Protein AF-0000000084550590 (afdb_homodimer)

Sequence (628 aa):
MAFTRKKISVVGAGFTGATTALFLAQKELGDIVLVDIPQNEGPTKGKALDMLEAGPVFGYDVTIKGTSDYADTVGSDVVIITAGLPRKPGMSRDDLVQTNEKIMKSVTAEIVKHSPDTTILVLSNPVDAMTYTVFKASGFPKERVIGQSGVLDTARFNTFVAEELGLSVMDIQGFVLGGHGDDMVPLTRYSSAGGVPLEKLIPKDRLDEIIERTRKGGGEIVALLGNGSAYYAPAAALMEMTEAILKDQKRVLPSVAYLEGEYGFDGIYLGVPTVLGGNGIEKIMELDLTDDEKSQLQKSADSVRSVMSALSSTMAFTRKKISVVGAGFTGATTALFLAQKELGDIVLVDIPQNEGPTKGKALDMLEAGPVFGYDVTIKGTSDYADTVGSDVVIITAGLPRKPGMSRDDLVQTNEKIMKSVTAEIVKHSPDTTILVLSNPVDAMTYTVFKASGFPKERVIGQSGVLDTARFNTFVAEELGLSVMDIQGFVLGGHGDDMVPLTRYSSAGGVPLEKLIPKDRLDEIIERTRKGGGEIVALLGNGSAYYAPAAALMEMTEAILKDQKRVLPSVAYLEGEYGFDGIYLGVPTVLGGNGIEKIMELDLTDDEKSQLQKSADSVRSVMSALSST

Structure (mmCIF, N/CA/C/O backbone):
data_AF-0000000084550590-model_v1
#
loop_
_entity.id
_entity.type
_entity.pdbx_description
1 polymer 'Malate dehydrogenase'
#
loop_
_atom_site.group_PDB
_atom_site.id
_atom_site.type_symbol
_atom_site.label_atom_id
_atom_site.label_alt_id
_atom_site.label_comp_id
_atom_site.label_asym_id
_atom_site.label_entity_id
_atom_site.label_seq_id
_atom_site.pdbx_PDB_ins_code
_atom_site.Cartn_x
_atom_site.Cartn_y
_atom_site.Cartn_z
_atom_site.occupancy
_atom_site.B_iso_or_equiv
_atom_site.auth_seq_id
_atom_site.auth_comp_id
_atom_site.auth_asym_id
_atom_site.auth_atom_id
_atom_site.pdbx_PDB_model_num
ATOM 1 N N . MET A 1 1 ? 31.969 -12.867 9.297 1 61.16 1 MET A N 1
ATOM 2 C CA . MET A 1 1 ? 31.344 -12.18 8.172 1 61.16 1 MET A CA 1
ATOM 3 C C . MET A 1 1 ? 30.125 -11.383 8.617 1 61.16 1 MET A C 1
ATOM 5 O O . MET A 1 1 ? 29.375 -11.828 9.492 1 61.16 1 MET A O 1
ATOM 9 N N . ALA A 1 2 ? 30.109 -10.016 8.312 1 78.31 2 ALA A N 1
ATOM 10 C CA . ALA A 1 2 ? 29.016 -9.156 8.758 1 78.31 2 ALA A CA 1
ATOM 11 C C . ALA A 1 2 ? 27.703 -9.555 8.094 1 78.31 2 ALA A C 1
ATOM 13 O O . ALA A 1 2 ? 27.703 -10.062 6.969 1 78.31 2 ALA A O 1
ATOM 14 N N . PHE A 1 3 ? 26.656 -9.625 8.883 1 88.56 3 PHE A N 1
ATOM 15 C CA . PHE A 1 3 ? 25.328 -9.836 8.32 1 88.56 3 PHE A CA 1
ATOM 16 C C . PHE A 1 3 ? 24.953 -8.695 7.375 1 88.56 3 PHE A C 1
ATOM 18 O O . PHE A 1 3 ? 25.266 -7.535 7.641 1 88.56 3 PHE A O 1
ATOM 25 N N . THR A 1 4 ? 24.656 -9.094 6.16 1 88.62 4 THR A N 1
ATOM 26 C CA . THR A 1 4 ? 24.188 -8.109 5.188 1 88.62 4 THR A CA 1
ATOM 27 C C . THR A 1 4 ? 22.688 -8.266 4.945 1 88.62 4 THR A C 1
ATOM 29 O O . THR A 1 4 ? 22.141 -9.359 5.086 1 88.62 4 THR A O 1
ATOM 32 N N . ARG A 1 5 ? 22.047 -7.113 4.688 1 92.62 5 ARG A N 1
ATOM 33 C CA . ARG A 1 5 ? 20.625 -7.148 4.348 1 92.62 5 ARG A CA 1
ATOM 34 C C . ARG A 1 5 ? 20.406 -7.875 3.029 1 92.62 5 ARG A C 1
ATOM 36 O O . ARG A 1 5 ? 21.203 -7.762 2.104 1 92.62 5 ARG A O 1
ATOM 43 N N . LYS A 1 6 ? 19.344 -8.633 2.98 1 97.31 6 LYS A N 1
ATOM 44 C CA . LYS A 1 6 ? 18.938 -9.227 1.709 1 97.31 6 LYS A CA 1
ATOM 45 C C . LYS A 1 6 ? 18.609 -8.148 0.682 1 97.31 6 LYS A C 1
ATOM 47 O O . LYS A 1 6 ? 18.359 -7 1.042 1 97.31 6 LYS A O 1
ATOM 52 N N . LYS A 1 7 ? 18.844 -8.5 -0.519 1 98.62 7 LYS A N 1
ATOM 53 C CA . LYS A 1 7 ? 18.5 -7.617 -1.629 1 98.62 7 LYS A CA 1
ATOM 54 C C . LYS A 1 7 ? 17.391 -8.227 -2.496 1 98.62 7 LYS A C 1
ATOM 56 O O . LYS A 1 7 ? 17.484 -9.383 -2.898 1 98.62 7 LYS A O 1
ATOM 61 N N . ILE A 1 8 ? 16.25 -7.438 -2.756 1 98.94 8 ILE A N 1
ATOM 62 C CA . ILE A 1 8 ? 15.117 -7.879 -3.561 1 98.94 8 ILE A CA 1
ATOM 63 C C . ILE A 1 8 ? 14.914 -6.922 -4.73 1 98.94 8 ILE A C 1
ATOM 65 O O . ILE A 1 8 ? 14.789 -5.711 -4.535 1 98.94 8 ILE A O 1
ATOM 69 N N . SER A 1 9 ? 14.922 -7.414 -5.918 1 98.94 9 SER A N 1
ATOM 70 C CA . SER A 1 9 ? 14.625 -6.602 -7.094 1 98.94 9 SER A CA 1
ATOM 71 C C . SER A 1 9 ? 13.219 -6.883 -7.625 1 98.94 9 SER A C 1
ATOM 73 O O . SER A 1 9 ? 12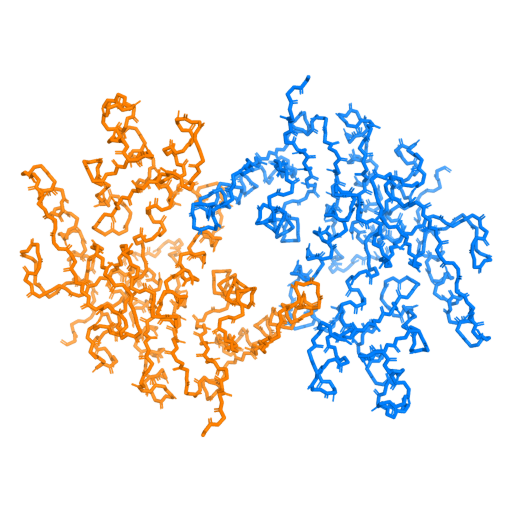.812 -8.039 -7.715 1 98.94 9 SER A O 1
ATOM 75 N N . VAL A 1 10 ? 12.477 -5.867 -7.891 1 98.94 10 VAL A N 1
ATOM 76 C CA . VAL A 1 10 ? 11.164 -5.949 -8.516 1 98.94 10 VAL A CA 1
ATOM 77 C C . VAL A 1 10 ? 11.219 -5.34 -9.914 1 98.94 10 VAL A C 1
ATOM 79 O O . VAL A 1 10 ? 11.492 -4.145 -10.07 1 98.94 10 VAL A O 1
ATOM 82 N N . VAL A 1 11 ? 10.992 -6.176 -10.914 1 98.88 11 VAL A N 1
ATOM 83 C CA . VAL A 1 11 ? 11.039 -5.727 -12.305 1 98.88 11 VAL A CA 1
ATOM 84 C C . VAL A 1 11 ? 9.641 -5.352 -12.773 1 98.88 11 VAL A C 1
ATOM 86 O O . VAL A 1 11 ? 8.758 -6.215 -12.867 1 98.88 11 VAL A O 1
ATOM 89 N N . GLY A 1 12 ? 9.453 -4.168 -13.188 1 98.44 12 GLY A N 1
ATOM 90 C CA . GLY A 1 12 ? 8.156 -3.561 -13.438 1 98.44 12 GLY A CA 1
ATOM 91 C C . GLY A 1 12 ? 7.676 -2.693 -12.297 1 98.44 12 GLY A C 1
ATOM 92 O O . GLY A 1 12 ? 7.32 -3.201 -11.227 1 98.44 12 GLY A O 1
ATOM 93 N N . ALA A 1 13 ? 7.629 -1.409 -12.516 1 98 13 ALA A N 1
ATOM 94 C CA . ALA A 1 13 ? 7.258 -0.479 -11.453 1 98 13 ALA A CA 1
ATOM 95 C C . ALA A 1 13 ? 5.836 0.035 -11.641 1 98 13 ALA A C 1
ATOM 97 O O . ALA A 1 13 ? 5.523 1.173 -11.281 1 98 13 ALA A O 1
ATOM 98 N N . GLY A 1 14 ? 4.969 -0.793 -12.344 1 96.19 14 GLY A N 1
ATOM 99 C CA . GLY A 1 14 ? 3.547 -0.49 -12.359 1 96.19 14 GLY A CA 1
ATOM 100 C C . GLY A 1 14 ? 2.895 -0.618 -10.992 1 96.19 14 GLY A C 1
ATOM 101 O O . GLY A 1 14 ? 3.58 -0.628 -9.969 1 96.19 14 GLY A O 1
ATOM 102 N N . PHE A 1 15 ? 1.583 -0.723 -10.93 1 96.12 15 PHE A N 1
ATOM 103 C CA . PHE A 1 15 ? 0.85 -0.74 -9.672 1 96.12 15 PHE A CA 1
ATOM 104 C C . PHE A 1 15 ? 1.232 -1.958 -8.836 1 96.12 15 PHE A C 1
ATOM 106 O O . PHE A 1 15 ? 1.521 -1.837 -7.645 1 96.12 15 PHE A O 1
ATOM 113 N N . THR A 1 16 ? 1.265 -3.092 -9.484 1 97.56 16 THR A N 1
ATOM 114 C CA . THR A 1 16 ? 1.545 -4.312 -8.734 1 97.56 16 THR A CA 1
ATOM 115 C C . THR A 1 16 ? 2.984 -4.316 -8.234 1 97.56 16 THR A C 1
ATOM 117 O O . THR A 1 16 ? 3.24 -4.645 -7.07 1 97.56 16 THR A O 1
ATOM 120 N N . GLY A 1 17 ? 3.906 -3.984 -9.133 1 98.56 17 GLY A N 1
ATOM 121 C CA . GLY A 1 17 ? 5.305 -3.979 -8.734 1 98.56 17 GLY A CA 1
ATOM 122 C C . GLY A 1 17 ? 5.602 -2.984 -7.629 1 98.56 17 GLY A C 1
ATOM 123 O O . GLY A 1 17 ? 6.293 -3.312 -6.66 1 98.56 17 GLY A O 1
ATOM 124 N N . ALA A 1 18 ? 5.102 -1.796 -7.742 1 98.56 18 ALA A N 1
ATOM 125 C CA . ALA A 1 18 ? 5.324 -0.767 -6.73 1 98.56 18 ALA A CA 1
ATOM 126 C C . ALA A 1 18 ? 4.688 -1.158 -5.398 1 98.56 18 ALA A C 1
ATOM 128 O O . ALA A 1 18 ? 5.285 -0.966 -4.336 1 98.56 18 ALA A O 1
ATOM 129 N N . THR A 1 19 ? 3.453 -1.662 -5.43 1 98.69 19 THR A N 1
ATOM 130 C CA . THR A 1 19 ? 2.783 -2.094 -4.207 1 98.69 19 THR A CA 1
ATOM 131 C C . THR A 1 19 ? 3.537 -3.25 -3.557 1 98.69 19 THR A C 1
ATOM 133 O O . THR A 1 19 ? 3.639 -3.32 -2.33 1 98.69 19 THR A O 1
ATOM 136 N N . THR A 1 20 ? 4.062 -4.18 -4.383 1 98.88 20 THR A N 1
ATOM 137 C CA . THR A 1 20 ? 4.898 -5.254 -3.859 1 98.88 20 THR A CA 1
ATOM 138 C C . THR A 1 20 ? 6.113 -4.684 -3.131 1 98.88 20 THR A C 1
ATOM 140 O O . THR A 1 20 ? 6.418 -5.094 -2.008 1 98.88 20 THR A O 1
ATOM 143 N N . ALA A 1 21 ? 6.805 -3.732 -3.807 1 98.88 21 ALA A N 1
ATOM 144 C CA . ALA A 1 21 ? 7.969 -3.098 -3.197 1 98.88 21 ALA A CA 1
ATOM 145 C C . ALA A 1 21 ? 7.613 -2.484 -1.846 1 98.88 21 ALA A C 1
ATOM 147 O O . ALA A 1 21 ? 8.359 -2.625 -0.876 1 98.88 21 ALA A O 1
ATOM 148 N N . LEU A 1 22 ? 6.473 -1.852 -1.799 1 98.75 22 LEU A N 1
ATOM 149 C CA . LEU A 1 22 ? 5.996 -1.234 -0.566 1 98.75 22 LEU A CA 1
ATOM 150 C C . LEU A 1 22 ? 5.805 -2.281 0.527 1 98.75 22 LEU A C 1
ATOM 152 O O . LEU A 1 22 ? 6.25 -2.088 1.661 1 98.75 22 LEU A O 1
ATOM 156 N N . PHE A 1 23 ? 5.098 -3.373 0.197 1 98.88 23 PHE A N 1
ATOM 157 C CA . PHE A 1 23 ? 4.824 -4.414 1.18 1 98.88 23 PHE A CA 1
ATOM 158 C C . PHE A 1 23 ? 6.117 -5.059 1.659 1 98.88 23 PHE A C 1
ATOM 160 O O . PHE A 1 23 ? 6.266 -5.367 2.844 1 98.88 23 PHE A O 1
ATOM 167 N N . LEU A 1 24 ? 7.082 -5.301 0.744 1 98.88 24 LEU A N 1
ATOM 168 C CA . LEU A 1 24 ? 8.375 -5.859 1.109 1 98.88 24 LEU A CA 1
ATOM 169 C C . LEU A 1 24 ? 9.109 -4.941 2.086 1 98.88 24 LEU A C 1
ATOM 171 O O . LEU A 1 24 ? 9.711 -5.414 3.051 1 98.88 24 LEU A O 1
ATOM 175 N N . ALA A 1 25 ? 9.078 -3.605 1.852 1 98.62 25 ALA A N 1
ATOM 176 C CA . ALA A 1 25 ? 9.711 -2.623 2.729 1 98.62 25 ALA A CA 1
ATOM 177 C C . ALA A 1 25 ? 9.062 -2.621 4.109 1 98.62 25 ALA A C 1
ATOM 179 O O . ALA A 1 25 ? 9.75 -2.627 5.129 1 98.62 25 ALA A O 1
ATOM 180 N N . GLN A 1 26 ? 7.758 -2.66 4.117 1 98.31 26 GLN A N 1
ATOM 181 C CA . GLN A 1 26 ? 7.016 -2.627 5.371 1 98.31 26 GLN A CA 1
ATOM 182 C C . GLN A 1 26 ? 7.375 -3.814 6.258 1 98.31 26 GLN A C 1
ATOM 184 O O . GLN A 1 26 ? 7.398 -3.697 7.484 1 98.31 26 GLN A O 1
ATOM 189 N N . LYS A 1 27 ? 7.68 -4.969 5.621 1 98 27 LYS A N 1
ATOM 190 C CA . LYS A 1 27 ? 8.055 -6.176 6.352 1 98 27 LYS A CA 1
ATOM 191 C C . LYS A 1 27 ? 9.555 -6.227 6.605 1 98 27 LYS A C 1
ATOM 193 O O . LYS A 1 27 ? 10.055 -7.145 7.258 1 98 27 LYS A O 1
ATOM 198 N N . GLU A 1 28 ? 10.305 -5.223 6.086 1 97.94 28 GLU A N 1
ATOM 199 C CA . GLU A 1 28 ? 11.75 -5.137 6.207 1 97.94 28 GLU A CA 1
ATOM 200 C C . GLU A 1 28 ? 12.422 -6.43 5.746 1 97.94 28 GLU A C 1
ATOM 202 O O . GLU A 1 28 ? 13.281 -6.973 6.445 1 97.94 28 GLU A O 1
ATOM 207 N N . LEU A 1 29 ? 12.023 -6.949 4.578 1 98.38 29 LEU A N 1
ATOM 208 C CA . LEU A 1 29 ? 12.523 -8.234 4.113 1 98.38 29 LEU A CA 1
ATOM 209 C C . LEU A 1 29 ? 13.883 -8.086 3.443 1 98.38 29 LEU A C 1
ATOM 211 O O . LEU A 1 29 ? 14.594 -9.07 3.229 1 98.38 29 LEU A O 1
ATOM 215 N N . GLY A 1 30 ? 14.305 -6.875 3.146 1 98.19 30 GLY A N 1
ATOM 216 C CA . GLY A 1 30 ? 15.57 -6.57 2.504 1 98.19 30 GLY A CA 1
ATOM 217 C C . GLY A 1 30 ? 15.555 -5.25 1.755 1 98.19 30 GLY A C 1
ATOM 218 O O . GLY A 1 30 ? 14.523 -4.582 1.683 1 98.19 30 GLY A O 1
ATOM 219 N N . ASP A 1 31 ? 16.719 -4.762 1.279 1 98.5 31 ASP A N 1
ATOM 220 C CA . ASP A 1 31 ? 16.797 -3.594 0.408 1 98.5 31 ASP A CA 1
ATOM 221 C C . ASP A 1 31 ? 16.141 -3.873 -0.942 1 98.5 31 ASP A C 1
ATOM 223 O O . ASP A 1 31 ? 16.203 -4.996 -1.449 1 98.5 31 ASP A O 1
ATOM 227 N N . ILE A 1 32 ? 15.492 -2.863 -1.493 1 98.81 32 ILE A N 1
ATOM 228 C CA . ILE A 1 32 ? 14.648 -3.061 -2.664 1 98.81 32 ILE A CA 1
ATOM 229 C C . ILE A 1 32 ? 15.195 -2.26 -3.842 1 98.81 32 ILE A C 1
ATOM 231 O O . ILE A 1 32 ? 15.57 -1.094 -3.688 1 98.81 32 ILE A O 1
ATOM 235 N N . VAL A 1 33 ? 15.312 -2.879 -4.965 1 98.88 33 VAL A N 1
ATOM 236 C CA . VAL A 1 33 ? 15.562 -2.205 -6.234 1 98.88 33 VAL A CA 1
ATOM 237 C C . VAL A 1 33 ? 14.352 -2.359 -7.148 1 98.88 33 VAL A C 1
ATOM 239 O O . VAL A 1 33 ? 13.977 -3.479 -7.516 1 98.88 33 VAL A O 1
ATOM 242 N N . LEU A 1 34 ? 13.688 -1.267 -7.402 1 98.88 34 LEU A N 1
ATOM 243 C CA . LEU A 1 34 ? 12.57 -1.202 -8.336 1 98.88 34 LEU A CA 1
ATOM 244 C C . LEU A 1 34 ? 13.039 -0.795 -9.727 1 98.88 34 LEU A C 1
ATOM 246 O O . LEU A 1 34 ? 13.594 0.292 -9.906 1 98.88 34 LEU A O 1
ATOM 250 N N . VAL A 1 35 ? 12.812 -1.702 -10.68 1 98.81 35 VAL A N 1
ATOM 251 C CA . VAL A 1 35 ? 13.367 -1.507 -12.016 1 98.81 35 VAL A CA 1
ATOM 252 C C . VAL A 1 35 ? 12.234 -1.348 -13.031 1 98.81 35 VAL A C 1
ATOM 254 O O . VAL A 1 35 ? 11.234 -2.064 -12.969 1 98.81 35 VAL A O 1
ATOM 257 N N . ASP A 1 36 ? 12.359 -0.411 -13.891 1 98.56 36 ASP A N 1
ATOM 258 C CA . ASP A 1 36 ? 11.461 -0.282 -15.039 1 98.56 36 ASP A CA 1
ATOM 259 C C . ASP A 1 36 ? 12.219 0.159 -16.281 1 98.56 36 ASP A C 1
ATOM 261 O O . ASP A 1 36 ? 13.445 0.28 -16.266 1 98.56 36 ASP A O 1
ATOM 265 N N . ILE A 1 37 ? 11.547 0.214 -17.391 1 97.88 37 ILE A N 1
ATOM 266 C CA . ILE A 1 37 ? 12.156 0.619 -18.641 1 97.88 37 ILE A CA 1
ATOM 267 C C . ILE A 1 37 ? 12.578 2.082 -18.562 1 97.88 37 ILE A C 1
ATOM 269 O O . ILE A 1 37 ? 12.055 2.846 -17.75 1 97.88 37 ILE A O 1
ATOM 273 N N . PRO A 1 38 ? 13.508 2.479 -19.391 1 97.94 38 PRO A N 1
ATOM 274 C CA . PRO A 1 38 ? 14.07 3.83 -19.328 1 97.94 38 PRO A CA 1
ATOM 275 C C . PRO A 1 38 ? 13 4.918 -19.391 1 97.94 38 PRO A C 1
ATOM 277 O O . PRO A 1 38 ? 13.094 5.93 -18.688 1 97.94 38 PRO A O 1
ATOM 280 N N . GLN A 1 39 ? 11.969 4.727 -20.188 1 96.88 39 GLN A N 1
ATOM 281 C CA . GLN A 1 39 ? 10.906 5.719 -20.344 1 96.88 39 GLN A CA 1
ATOM 282 C C . GLN A 1 39 ? 10.172 5.949 -19.016 1 96.88 39 GLN A C 1
ATOM 284 O O . GLN A 1 39 ? 9.562 7 -18.812 1 96.88 39 GLN A O 1
ATOM 289 N N . ASN A 1 40 ? 10.266 4.961 -18.141 1 97.5 40 ASN A N 1
ATOM 290 C CA . ASN A 1 40 ? 9.555 5.043 -16.875 1 97.5 40 ASN A CA 1
ATOM 291 C C . ASN A 1 40 ? 10.523 5.23 -15.703 1 97.5 40 ASN A C 1
ATOM 293 O O . ASN A 1 40 ? 10.164 4.984 -14.555 1 97.5 40 ASN A O 1
ATOM 297 N N . GLU A 1 41 ? 11.75 5.59 -15.953 1 98 41 GLU A N 1
ATOM 298 C CA . GLU A 1 41 ? 12.742 5.73 -14.883 1 98 41 GLU A CA 1
ATOM 299 C C . GLU A 1 41 ? 12.32 6.801 -13.883 1 98 41 GLU A C 1
ATOM 301 O O . GLU A 1 41 ? 12.422 6.594 -12.672 1 98 41 GLU A O 1
ATOM 306 N N . GLY A 1 42 ? 11.922 7.973 -14.398 1 97.94 42 GLY A N 1
ATOM 307 C CA . GLY A 1 42 ? 11.477 9.055 -13.531 1 97.94 42 GLY A CA 1
ATOM 308 C C . GLY A 1 42 ? 10.383 8.633 -12.562 1 97.94 42 GLY A C 1
ATOM 309 O O . GLY A 1 42 ? 10.586 8.664 -11.352 1 97.94 42 GLY A O 1
ATOM 310 N N . PRO A 1 43 ? 9.203 8.188 -13.094 1 98.06 43 PRO A N 1
ATOM 311 C CA . PRO A 1 43 ? 8.133 7.715 -12.219 1 98.06 43 PRO A CA 1
ATOM 312 C C . PRO A 1 43 ? 8.594 6.641 -11.242 1 98.06 43 PRO A C 1
ATOM 314 O O . PRO A 1 43 ? 8.156 6.625 -10.086 1 98.06 43 PRO A O 1
ATOM 317 N N . THR A 1 44 ? 9.461 5.734 -11.672 1 98.62 44 THR A N 1
ATOM 318 C CA . THR A 1 44 ? 9.984 4.688 -10.805 1 98.62 44 THR A CA 1
ATOM 319 C C . THR A 1 44 ? 10.781 5.289 -9.648 1 98.62 44 THR A C 1
ATOM 321 O O . THR A 1 44 ? 10.609 4.883 -8.492 1 98.62 44 THR A O 1
ATOM 324 N N . LYS A 1 45 ? 11.617 6.258 -9.938 1 98.69 45 LYS A N 1
ATOM 325 C CA . LYS A 1 45 ? 12.375 6.965 -8.914 1 98.69 45 LYS A CA 1
ATOM 326 C C . LYS A 1 45 ? 11.453 7.715 -7.961 1 98.69 45 LYS A C 1
ATOM 328 O O . LYS A 1 45 ? 11.695 7.746 -6.754 1 98.69 45 LYS A O 1
ATOM 333 N N . GLY A 1 46 ? 10.43 8.344 -8.516 1 98.56 46 GLY A N 1
ATOM 334 C CA . GLY A 1 46 ? 9.469 9.07 -7.699 1 98.56 46 GLY A CA 1
ATOM 335 C C . GLY A 1 46 ? 8.742 8.188 -6.707 1 98.56 46 GLY A C 1
ATOM 336 O O . GLY A 1 46 ? 8.602 8.539 -5.535 1 98.56 46 GLY A O 1
ATOM 337 N N . LYS A 1 47 ? 8.25 7.02 -7.188 1 98.5 47 LYS A N 1
ATOM 338 C CA . LYS A 1 47 ? 7.566 6.074 -6.312 1 98.5 47 LYS A CA 1
ATOM 339 C C . LYS A 1 47 ? 8.5 5.574 -5.207 1 98.5 47 LYS A C 1
ATOM 341 O O . LYS A 1 47 ? 8.102 5.5 -4.043 1 98.5 47 LYS A O 1
ATOM 346 N N . ALA A 1 48 ? 9.727 5.262 -5.594 1 98.75 48 ALA A N 1
ATOM 347 C CA . ALA A 1 48 ? 10.703 4.781 -4.621 1 98.75 48 ALA A CA 1
ATOM 348 C C . ALA A 1 48 ? 10.969 5.824 -3.543 1 98.75 48 ALA A C 1
ATOM 350 O O . ALA A 1 48 ? 11.016 5.504 -2.354 1 98.75 48 ALA A O 1
ATOM 351 N N . LEU A 1 49 ? 11.156 7.051 -3.971 1 98.5 49 LEU A N 1
ATOM 352 C CA . LEU A 1 49 ? 11.422 8.133 -3.029 1 98.5 49 LEU A CA 1
ATOM 353 C C . LEU A 1 49 ? 10.234 8.336 -2.086 1 98.5 49 LEU A C 1
ATOM 355 O O . LEU A 1 49 ? 10.422 8.516 -0.881 1 98.5 49 LEU A O 1
ATOM 359 N N . ASP A 1 50 ? 9.055 8.344 -2.604 1 98.56 50 ASP A N 1
ATOM 360 C CA . ASP A 1 50 ? 7.844 8.484 -1.801 1 98.56 50 ASP A CA 1
ATOM 361 C C . ASP A 1 50 ? 7.738 7.375 -0.761 1 98.56 50 ASP A C 1
ATOM 363 O O . ASP A 1 50 ? 7.398 7.629 0.396 1 98.56 50 ASP A O 1
ATOM 367 N N . MET A 1 51 ? 8.023 6.141 -1.176 1 98.69 51 MET A N 1
ATOM 368 C CA . MET A 1 51 ? 8.016 5.012 -0.251 1 98.69 51 MET A CA 1
ATOM 369 C C . MET A 1 51 ? 9.07 5.188 0.833 1 98.69 51 MET A C 1
ATOM 371 O O . MET A 1 51 ? 8.836 4.855 1.997 1 98.69 51 MET A O 1
ATOM 375 N N . LEU A 1 52 ? 10.234 5.672 0.42 1 98.06 52 LEU A N 1
ATOM 376 C CA . LEU A 1 52 ? 11.289 5.922 1.396 1 98.06 52 LEU A CA 1
ATOM 377 C C . LEU A 1 52 ? 10.836 6.938 2.439 1 98.06 52 LEU A C 1
ATOM 379 O O . LEU A 1 52 ? 11.125 6.781 3.629 1 98.06 52 LEU A O 1
ATOM 383 N N . GLU A 1 53 ? 10.117 7.941 2.008 1 98.25 53 GLU A N 1
ATOM 384 C CA . GLU A 1 53 ? 9.656 9.008 2.893 1 98.25 53 GLU A CA 1
ATOM 385 C C . GLU A 1 53 ? 8.547 8.523 3.818 1 98.25 53 GLU A C 1
ATOM 387 O O . GLU A 1 53 ? 8.25 9.156 4.832 1 98.25 53 GLU A O 1
ATOM 392 N N . ALA A 1 54 ? 7.926 7.418 3.512 1 98.12 54 ALA A N 1
ATOM 393 C CA . ALA A 1 54 ? 6.961 6.797 4.414 1 98.12 54 ALA A CA 1
ATOM 394 C C . ALA A 1 54 ? 7.668 6.016 5.52 1 98.12 54 ALA A C 1
ATOM 396 O O . ALA A 1 54 ? 7.055 5.66 6.527 1 98.12 54 ALA A O 1
ATOM 397 N N . GLY A 1 55 ? 8.945 5.75 5.359 1 97.75 55 GLY A N 1
ATOM 398 C CA . GLY A 1 55 ? 9.742 4.898 6.23 1 97.75 55 GLY A CA 1
ATOM 399 C C . GLY A 1 55 ? 9.727 5.348 7.68 1 97.75 55 GLY A C 1
ATOM 400 O O . GLY A 1 55 ? 9.484 4.539 8.578 1 97.75 55 GLY A O 1
ATOM 401 N N . PRO A 1 56 ? 9.93 6.641 7.93 1 97.56 56 PRO A N 1
ATOM 402 C CA . PRO A 1 56 ? 9.953 7.113 9.312 1 97.56 56 PRO A CA 1
ATOM 403 C C . PRO A 1 56 ? 8.625 6.91 10.031 1 97.56 56 PRO A C 1
ATOM 405 O O . PRO A 1 56 ? 8.594 6.77 11.258 1 97.56 56 PRO A O 1
ATOM 408 N N . VAL A 1 57 ? 7.527 6.918 9.289 1 97.75 57 VAL A N 1
ATOM 409 C CA . VAL A 1 57 ? 6.219 6.703 9.898 1 97.75 57 VAL A CA 1
ATOM 410 C C . VAL A 1 57 ? 6.043 5.227 10.242 1 97.75 57 VAL A C 1
ATOM 412 O O . VAL A 1 57 ? 5.613 4.883 11.344 1 97.75 57 VAL A O 1
ATOM 415 N N . PHE A 1 58 ? 6.43 4.328 9.289 1 96.62 58 PHE A N 1
ATOM 416 C CA . PHE A 1 58 ? 6.262 2.891 9.484 1 96.62 58 PHE A CA 1
ATOM 417 C C . PHE A 1 58 ? 7.363 2.336 10.383 1 96.62 58 PHE A C 1
ATOM 419 O O . PHE A 1 58 ? 7.184 1.305 11.031 1 96.62 58 PHE A O 1
ATOM 426 N N . GLY A 1 59 ? 8.578 2.988 10.328 1 96.75 59 GLY A N 1
ATOM 427 C CA . GLY A 1 59 ? 9.703 2.561 11.141 1 96.75 59 GLY A CA 1
ATOM 428 C C . GLY A 1 59 ? 10.57 1.521 10.453 1 96.75 59 GLY A C 1
ATOM 429 O O . GLY A 1 59 ? 11.297 0.772 11.109 1 96.75 59 GLY A O 1
ATOM 430 N N . TYR A 1 60 ? 10.469 1.369 9.117 1 95.75 60 TYR A N 1
ATOM 431 C CA . TYR A 1 60 ? 11.312 0.376 8.469 1 95.75 60 TYR A CA 1
ATOM 432 C C . TYR A 1 60 ? 12.617 1.001 7.984 1 95.75 60 TYR A C 1
ATOM 434 O O . TYR A 1 60 ? 12.633 2.145 7.52 1 95.75 60 TYR A O 1
ATOM 442 N N . ASP A 1 61 ? 13.758 0.238 8.117 1 94.94 61 ASP A N 1
ATOM 443 C CA . ASP A 1 61 ? 15.109 0.676 7.773 1 94.94 61 ASP A CA 1
ATOM 444 C C . ASP A 1 61 ? 15.617 -0.047 6.527 1 94.94 61 ASP A C 1
ATOM 446 O O . ASP A 1 61 ? 16.562 -0.829 6.602 1 94.94 61 ASP A O 1
ATOM 450 N N . VAL A 1 62 ? 14.961 0.046 5.41 1 96.31 62 VAL A N 1
ATOM 451 C CA . VAL A 1 62 ? 15.422 -0.529 4.152 1 96.31 62 VAL A CA 1
ATOM 452 C C . VAL A 1 62 ? 15.664 0.583 3.135 1 96.31 62 VAL A C 1
ATOM 454 O O . VAL A 1 62 ? 15.094 1.668 3.24 1 96.31 62 VAL A O 1
ATOM 457 N N . THR A 1 63 ? 16.547 0.325 2.186 1 97.19 63 THR A N 1
ATOM 458 C CA . THR A 1 63 ? 16.672 1.225 1.045 1 97.19 63 THR A CA 1
ATOM 459 C C . THR A 1 63 ? 15.727 0.823 -0.077 1 97.19 63 THR A C 1
ATOM 461 O O . THR A 1 63 ? 15.375 -0.351 -0.209 1 97.19 63 THR A O 1
ATOM 464 N N . ILE A 1 64 ? 15.227 1.786 -0.736 1 98.5 64 ILE A N 1
ATOM 465 C CA . ILE A 1 64 ? 14.406 1.592 -1.924 1 98.5 64 ILE A CA 1
ATOM 466 C C . ILE A 1 64 ? 14.945 2.447 -3.07 1 98.5 64 ILE A C 1
ATOM 468 O O . ILE A 1 64 ? 14.898 3.678 -3.006 1 98.5 64 ILE A O 1
ATOM 472 N N . LYS A 1 65 ? 15.445 1.806 -4.09 1 98.5 65 LYS A N 1
ATOM 473 C CA . LYS A 1 65 ? 16.016 2.504 -5.238 1 98.5 65 LYS A CA 1
ATOM 474 C C . LYS A 1 65 ? 15.164 2.295 -6.488 1 98.5 65 LYS A C 1
ATOM 476 O O . LYS A 1 65 ? 14.82 1.161 -6.828 1 98.5 65 LYS A O 1
ATOM 481 N N . GLY A 1 66 ? 14.734 3.385 -7.148 1 98.81 66 GLY A N 1
ATOM 482 C CA . GLY A 1 66 ? 14.148 3.326 -8.477 1 98.81 66 GLY A CA 1
ATOM 483 C C . GLY A 1 66 ? 15.172 3.506 -9.586 1 98.81 66 GLY A C 1
ATOM 484 O O . GLY A 1 66 ? 16.047 4.359 -9.492 1 98.81 66 GLY A O 1
ATOM 485 N N . THR A 1 67 ? 15.07 2.697 -10.633 1 98.81 67 THR A N 1
ATOM 486 C CA . THR A 1 67 ? 16.094 2.756 -11.664 1 98.81 67 THR A CA 1
ATOM 487 C C . THR A 1 67 ? 15.602 2.129 -12.961 1 98.81 67 THR A C 1
ATOM 489 O O . THR A 1 67 ? 14.516 1.56 -13.008 1 98.81 67 THR A O 1
ATOM 492 N N . SER A 1 68 ? 16.297 2.379 -14.047 1 98.62 68 SER A N 1
ATOM 493 C CA . SER A 1 68 ? 16.109 1.621 -15.281 1 98.62 68 SER A CA 1
ATOM 494 C C . SER A 1 68 ? 17.359 0.816 -15.625 1 98.62 68 SER A C 1
ATOM 496 O O . SER A 1 68 ? 17.438 0.177 -16.672 1 98.62 68 SER A O 1
ATOM 498 N N . ASP A 1 69 ? 18.344 0.84 -14.75 1 98.56 69 ASP A N 1
ATOM 499 C CA . ASP A 1 69 ? 19.625 0.161 -14.953 1 98.56 69 ASP A CA 1
ATOM 500 C C . ASP A 1 69 ? 19.672 -1.157 -14.18 1 98.56 69 ASP A C 1
ATOM 502 O O . ASP A 1 69 ? 19.781 -1.16 -12.953 1 98.56 69 ASP A O 1
ATOM 506 N N . TYR A 1 70 ? 19.719 -2.26 -14.859 1 98.44 70 TYR A N 1
ATOM 507 C CA . TYR A 1 70 ? 19.719 -3.58 -14.242 1 98.44 70 TYR A CA 1
ATOM 508 C C . TYR A 1 70 ? 21 -3.809 -13.438 1 98.44 70 TYR A C 1
ATOM 510 O O . TYR A 1 70 ? 21.062 -4.711 -12.602 1 98.44 70 TYR A O 1
ATOM 518 N N . ALA A 1 71 ? 22.031 -3.037 -13.688 1 98.56 71 ALA A N 1
ATOM 519 C CA . ALA A 1 71 ? 23.266 -3.16 -12.914 1 98.56 71 ALA A CA 1
ATOM 520 C C . ALA A 1 71 ? 23 -2.922 -11.43 1 98.56 71 ALA A C 1
ATOM 522 O O . ALA A 1 71 ? 23.688 -3.467 -10.57 1 98.56 71 ALA A O 1
ATOM 523 N N . ASP A 1 72 ? 22 -2.154 -11.133 1 98.69 72 ASP A N 1
ATOM 524 C CA . ASP A 1 72 ? 21.641 -1.863 -9.75 1 98.69 72 ASP A CA 1
ATOM 525 C C . ASP A 1 72 ? 21.062 -3.102 -9.055 1 98.69 72 ASP A C 1
ATOM 527 O O . ASP A 1 72 ? 20.953 -3.137 -7.832 1 98.69 72 ASP A O 1
ATOM 531 N N . THR A 1 73 ? 20.734 -4.18 -9.773 1 98.62 73 THR A N 1
ATOM 532 C CA . THR A 1 73 ? 20.078 -5.359 -9.227 1 98.62 73 THR A CA 1
ATOM 533 C C . THR A 1 73 ? 21.109 -6.422 -8.852 1 98.62 73 THR A C 1
ATOM 535 O O . THR A 1 73 ? 20.75 -7.496 -8.359 1 98.62 73 THR A O 1
ATOM 538 N N . VAL A 1 74 ? 22.344 -6.148 -9.047 1 98.5 74 VAL A N 1
ATOM 539 C CA . VAL A 1 74 ? 23.406 -7.133 -8.898 1 98.5 74 VAL A CA 1
ATOM 540 C C . VAL A 1 74 ? 23.328 -7.789 -7.523 1 98.5 74 VAL A C 1
ATOM 542 O O . VAL A 1 74 ? 23.203 -7.102 -6.508 1 98.5 74 VAL A O 1
ATOM 545 N N . GLY A 1 75 ? 23.312 -9.086 -7.566 1 98.31 75 GLY A N 1
ATOM 546 C CA . GLY A 1 75 ? 23.375 -9.844 -6.328 1 98.31 75 GLY A CA 1
ATOM 547 C C . GLY A 1 75 ? 22.047 -9.922 -5.598 1 98.31 75 GLY A C 1
ATOM 548 O O . GLY A 1 75 ? 22.016 -10.086 -4.379 1 98.31 75 GLY A O 1
ATOM 549 N N . SER A 1 76 ? 20.953 -9.789 -6.266 1 98.75 76 SER A N 1
ATOM 550 C CA . SER A 1 76 ? 19.641 -9.93 -5.648 1 98.75 76 SER A CA 1
ATOM 551 C C . SER A 1 76 ? 19.391 -11.359 -5.18 1 98.75 76 SER A C 1
ATOM 553 O O . SER A 1 76 ? 19.703 -12.312 -5.891 1 98.75 76 SER A O 1
ATOM 555 N N . ASP A 1 77 ? 18.891 -11.453 -3.951 1 98.81 77 ASP A N 1
ATOM 556 C CA . ASP A 1 77 ? 18.516 -12.758 -3.42 1 98.81 77 ASP A CA 1
ATOM 557 C C . ASP A 1 77 ? 17.234 -13.281 -4.074 1 98.81 77 ASP A C 1
ATOM 559 O O . ASP A 1 77 ? 17.109 -14.477 -4.324 1 98.81 77 ASP A O 1
ATOM 563 N N . VAL A 1 78 ? 16.297 -12.43 -4.277 1 98.94 78 VAL A N 1
ATOM 564 C CA . VAL A 1 78 ? 15.039 -12.727 -4.953 1 98.94 78 VAL A CA 1
ATOM 565 C C . VAL A 1 78 ? 14.75 -11.648 -6.004 1 98.94 78 VAL A C 1
ATOM 567 O O . VAL A 1 78 ? 14.977 -10.461 -5.762 1 98.94 78 VAL A O 1
ATOM 570 N N . VAL A 1 79 ? 14.359 -12.039 -7.168 1 98.94 79 VAL A N 1
ATOM 571 C CA . VAL A 1 79 ? 13.867 -11.141 -8.203 1 98.94 79 VAL A CA 1
ATOM 572 C C . VAL A 1 79 ? 12.406 -11.445 -8.508 1 98.94 79 VAL A C 1
ATOM 574 O O . VAL A 1 79 ? 12.039 -12.602 -8.727 1 98.94 79 VAL A O 1
ATOM 577 N N . ILE A 1 80 ? 11.594 -10.438 -8.477 1 98.94 80 ILE A N 1
ATOM 578 C CA . ILE A 1 80 ? 10.172 -10.547 -8.758 1 98.94 80 ILE A CA 1
ATOM 579 C C . ILE A 1 80 ? 9.852 -9.867 -10.086 1 98.94 80 ILE A C 1
ATOM 581 O O . ILE A 1 80 ? 10.156 -8.688 -10.281 1 98.94 80 ILE A O 1
ATOM 585 N N . ILE A 1 81 ? 9.273 -10.594 -10.984 1 98.94 81 ILE A N 1
ATOM 586 C CA . ILE A 1 81 ? 8.938 -10.055 -12.297 1 98.94 81 ILE A CA 1
ATOM 587 C C . ILE A 1 81 ? 7.445 -9.742 -12.367 1 98.94 81 ILE A C 1
ATOM 589 O O . ILE A 1 81 ? 6.613 -10.656 -12.336 1 98.94 81 ILE A O 1
ATOM 593 N N . THR A 1 82 ? 7.137 -8.5 -12.43 1 98.38 82 THR A N 1
ATOM 594 C CA . THR A 1 82 ? 5.762 -8.055 -12.633 1 98.38 82 THR A CA 1
ATOM 595 C C . THR A 1 82 ? 5.617 -7.312 -13.961 1 98.38 82 THR A C 1
ATOM 597 O O . THR A 1 82 ? 4.535 -6.832 -14.297 1 98.38 82 THR A O 1
ATOM 600 N N . ALA A 1 83 ? 6.699 -7.246 -14.672 1 96.56 83 ALA A N 1
ATOM 601 C CA . ALA A 1 83 ? 6.719 -6.555 -15.961 1 96.56 83 ALA A CA 1
ATOM 602 C C . ALA A 1 83 ? 5.922 -7.328 -17.016 1 96.56 83 ALA A C 1
ATOM 604 O O . ALA A 1 83 ? 5.914 -8.562 -17.016 1 96.56 83 ALA A O 1
ATOM 605 N N . GLY A 1 84 ? 5.301 -6.691 -17.906 1 92.81 84 GLY A N 1
ATOM 606 C CA . GLY A 1 84 ? 4.488 -7.242 -18.984 1 92.81 84 GLY A CA 1
ATOM 607 C C . GLY A 1 84 ? 3.436 -6.273 -19.484 1 92.81 84 GLY A C 1
ATOM 608 O O . GLY A 1 84 ? 3.201 -5.227 -18.875 1 92.81 84 GLY A O 1
ATOM 609 N N . LEU A 1 85 ? 2.928 -6.562 -20.547 1 90.94 85 LEU A N 1
ATOM 610 C CA . LEU A 1 85 ? 1.864 -5.75 -21.125 1 90.94 85 LEU A CA 1
ATOM 611 C C . LEU A 1 85 ? 0.495 -6.348 -20.828 1 90.94 85 LEU A C 1
ATOM 613 O O . LEU A 1 85 ? 0.31 -7.562 -20.922 1 90.94 85 LEU A O 1
ATOM 617 N N . PRO A 1 86 ? -0.375 -5.457 -20.312 1 86.19 86 PRO A N 1
ATOM 618 C CA . PRO A 1 86 ? -1.758 -5.938 -20.25 1 86.19 86 PRO A CA 1
ATOM 619 C C . PRO A 1 86 ? -2.396 -6.117 -21.625 1 86.19 86 PRO A C 1
ATOM 621 O O . PRO A 1 86 ? -1.92 -5.547 -22.609 1 86.19 86 PRO A O 1
ATOM 624 N N . ARG A 1 87 ? -3.375 -7.027 -21.578 1 80.25 87 ARG A N 1
ATOM 625 C CA . ARG A 1 87 ? -4.07 -7.203 -22.844 1 80.25 87 ARG A CA 1
ATOM 626 C C . ARG A 1 87 ? -4.723 -5.902 -23.297 1 80.25 87 ARG A C 1
ATOM 628 O O . ARG A 1 87 ? -5.41 -5.242 -22.516 1 80.25 87 ARG A O 1
ATOM 635 N N . LYS A 1 88 ? -4.469 -5.398 -24.453 1 81.56 88 LYS A N 1
ATOM 636 C CA . LYS A 1 88 ? -5.031 -4.184 -25.047 1 81.56 88 LYS A CA 1
ATOM 637 C C . LYS A 1 88 ? -6.176 -4.512 -26 1 81.56 88 LYS A C 1
ATOM 639 O O . LYS A 1 88 ? -6.27 -5.633 -26.5 1 81.56 88 LYS A O 1
ATOM 644 N N . PRO A 1 89 ? -7.137 -3.477 -26.094 1 82.56 89 PRO A N 1
ATOM 645 C CA . PRO A 1 89 ? -8.188 -3.703 -27.078 1 82.56 89 PRO A CA 1
ATOM 646 C C . PRO A 1 89 ? -7.637 -4.113 -28.438 1 82.56 89 PRO A C 1
ATOM 648 O O . PRO A 1 89 ? -6.699 -3.488 -28.938 1 82.56 89 PRO A O 1
ATOM 651 N N . GLY A 1 90 ? -8.227 -5.105 -29.016 1 87.12 90 GLY A N 1
ATOM 652 C CA . GLY A 1 90 ? -7.816 -5.555 -30.344 1 87.12 90 GLY A CA 1
ATOM 653 C C . GLY A 1 90 ? -6.688 -6.574 -30.297 1 87.12 90 GLY A C 1
ATOM 654 O O . GLY A 1 90 ? -6.383 -7.207 -31.312 1 87.12 90 GLY A O 1
ATOM 655 N N . MET A 1 91 ? -6.062 -6.723 -29.234 1 88.62 91 MET A N 1
ATOM 656 C CA . MET A 1 91 ? -4.949 -7.66 -29.109 1 88.62 91 MET A CA 1
ATOM 657 C C . MET A 1 91 ? -5.457 -9.086 -28.922 1 88.62 91 MET A C 1
ATOM 659 O O . MET A 1 91 ? -6.289 -9.344 -28.047 1 88.62 91 MET A O 1
ATOM 663 N N . SER A 1 92 ? -4.957 -9.992 -29.828 1 90.69 92 SER A N 1
ATOM 664 C CA . SER A 1 92 ? -5.328 -11.391 -29.672 1 90.69 92 SER A CA 1
ATOM 665 C C . SER A 1 92 ? -4.617 -12.016 -28.469 1 90.69 92 SER A C 1
ATOM 667 O O . SER A 1 92 ? -3.604 -11.492 -28 1 90.69 92 SER A O 1
ATOM 669 N N . ARG A 1 93 ? -5.141 -13.125 -28.031 1 86.31 93 ARG A N 1
ATOM 670 C CA . ARG A 1 93 ? -4.512 -13.859 -26.938 1 86.31 93 ARG A CA 1
ATOM 671 C C . ARG A 1 93 ? -3.102 -14.297 -27.328 1 86.31 93 ARG A C 1
ATOM 673 O O . ARG A 1 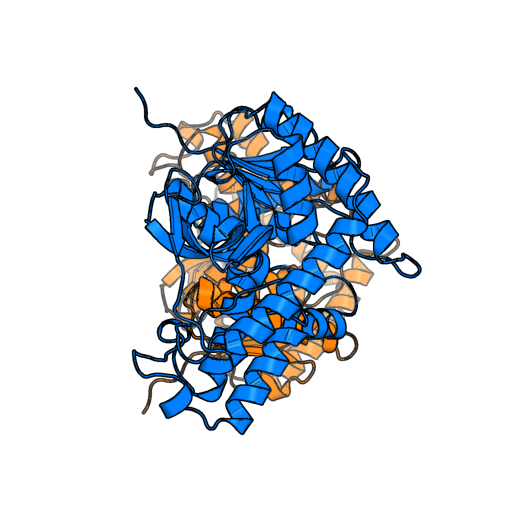93 ? -2.176 -14.195 -26.516 1 86.31 93 ARG A O 1
ATOM 680 N N . ASP A 1 94 ? -2.975 -14.75 -28.438 1 91.81 94 ASP A N 1
ATOM 681 C CA . ASP A 1 94 ? -1.676 -15.219 -28.906 1 91.81 94 ASP A CA 1
ATOM 682 C C . ASP A 1 94 ? -0.676 -14.07 -29 1 91.81 94 ASP A C 1
ATOM 684 O O . ASP A 1 94 ? 0.496 -14.227 -28.656 1 91.81 94 ASP A O 1
ATOM 688 N N . ASP A 1 95 ? -1.144 -12.977 -29.453 1 92.31 95 ASP A N 1
ATOM 689 C CA . ASP A 1 95 ? -0.282 -11.805 -29.531 1 92.31 95 ASP A CA 1
ATOM 690 C C . ASP A 1 95 ? 0.209 -11.391 -28.141 1 92.31 95 ASP A C 1
ATOM 692 O O . ASP A 1 95 ? 1.372 -11.016 -27.984 1 92.31 95 ASP A O 1
ATOM 696 N N . LEU A 1 96 ? -0.681 -11.422 -27.234 1 92.75 96 LEU A N 1
ATOM 697 C CA . LEU A 1 96 ? -0.31 -11.102 -25.859 1 92.75 96 LEU A CA 1
ATOM 698 C C . LEU A 1 96 ? 0.772 -12.047 -25.359 1 92.75 96 LEU A C 1
ATOM 700 O O . LEU A 1 96 ? 1.765 -11.609 -24.781 1 92.75 96 LEU A O 1
ATOM 704 N N . VAL A 1 97 ? 0.581 -13.32 -25.578 1 95 97 VAL A N 1
ATOM 705 C CA . VAL A 1 97 ? 1.514 -14.344 -25.125 1 95 97 VAL A CA 1
ATOM 706 C C . VAL A 1 97 ? 2.885 -14.117 -25.75 1 95 97 VAL A C 1
ATOM 708 O O . VAL A 1 97 ? 3.904 -14.125 -25.062 1 95 97 VAL A O 1
ATOM 711 N N . GLN A 1 98 ? 2.969 -13.852 -27 1 95.88 98 GLN A N 1
ATOM 712 C CA . GLN A 1 98 ? 4.23 -13.68 -27.719 1 95.88 98 GLN A CA 1
ATOM 713 C C . GLN A 1 98 ? 4.934 -12.391 -27.297 1 95.88 98 GLN A C 1
ATOM 715 O O . GLN A 1 98 ? 6.156 -12.367 -27.156 1 95.88 98 GLN A O 1
ATOM 720 N N . THR A 1 99 ? 4.184 -11.375 -27.156 1 95.38 99 THR A N 1
ATOM 721 C CA . THR A 1 99 ? 4.758 -10.102 -26.719 1 95.38 99 THR A CA 1
ATOM 722 C C . THR A 1 99 ? 5.379 -10.234 -25.328 1 95.38 99 THR A C 1
ATOM 724 O O . THR A 1 99 ? 6.527 -9.844 -25.125 1 95.38 99 THR A O 1
ATOM 727 N N . ASN A 1 100 ? 4.609 -10.82 -24.422 1 97.12 100 ASN A N 1
ATOM 728 C CA . ASN A 1 100 ? 5.125 -10.953 -23.062 1 97.12 100 ASN A CA 1
ATOM 729 C C . ASN A 1 100 ? 6.238 -11.992 -22.984 1 97.12 100 ASN A C 1
ATOM 731 O O . ASN A 1 100 ? 7.137 -11.891 -22.156 1 97.12 100 ASN A O 1
ATOM 735 N N . GLU A 1 101 ? 6.203 -12.977 -23.844 1 97.69 101 GLU A N 1
ATOM 736 C CA . GLU A 1 101 ? 7.316 -13.914 -23.938 1 97.69 101 GLU A CA 1
ATOM 737 C C . GLU A 1 101 ? 8.625 -13.195 -24.234 1 97.69 101 GLU A C 1
ATOM 739 O O . GLU A 1 101 ? 9.648 -13.469 -23.609 1 97.69 101 GLU A O 1
ATOM 744 N N . LYS A 1 102 ? 8.594 -12.281 -25.234 1 97.44 102 LYS A N 1
ATOM 745 C CA . LYS A 1 102 ? 9.781 -11.516 -25.594 1 97.44 102 LYS A CA 1
ATOM 746 C C . LYS A 1 102 ? 10.273 -10.68 -24.406 1 97.44 102 LYS A C 1
ATOM 748 O O . LYS A 1 102 ? 11.477 -10.594 -24.156 1 97.44 102 LYS A O 1
ATOM 753 N N . ILE A 1 103 ? 9.359 -10.133 -23.734 1 97.56 103 ILE A N 1
ATOM 754 C CA . ILE A 1 103 ? 9.711 -9.344 -22.562 1 97.56 103 ILE A CA 1
ATOM 755 C C . ILE A 1 103 ? 10.359 -10.234 -21.5 1 97.56 103 ILE A C 1
ATOM 757 O O . ILE A 1 103 ? 11.383 -9.875 -20.922 1 97.56 103 ILE A O 1
ATOM 761 N N . MET A 1 104 ? 9.781 -11.406 -21.281 1 98.38 104 MET A N 1
ATOM 762 C CA . MET A 1 104 ? 10.32 -12.336 -20.297 1 98.38 104 MET A CA 1
ATOM 763 C C . MET A 1 104 ? 11.742 -12.75 -20.656 1 98.38 104 MET A C 1
ATOM 765 O O . MET A 1 104 ? 12.609 -12.828 -19.781 1 98.38 104 MET A O 1
ATOM 769 N N . LYS A 1 105 ? 12 -13.031 -21.875 1 98.25 105 LYS A N 1
ATOM 770 C CA . LYS A 1 105 ? 13.336 -13.43 -22.312 1 98.25 105 LYS A CA 1
ATOM 771 C C . LYS A 1 105 ? 14.344 -12.312 -22.078 1 98.25 105 LYS A C 1
ATOM 773 O O . LYS A 1 105 ? 15.438 -12.547 -21.547 1 98.25 105 LYS A O 1
ATOM 778 N N . SER A 1 106 ? 13.938 -11.117 -22.406 1 98.19 106 SER A N 1
ATOM 779 C CA . SER A 1 106 ? 14.82 -9.969 -22.234 1 98.19 106 SER A CA 1
ATOM 780 C C . SER A 1 106 ? 15.109 -9.703 -20.75 1 98.19 106 SER A C 1
ATOM 782 O O . SER A 1 106 ? 16.266 -9.523 -20.375 1 98.19 106 SER A O 1
ATOM 784 N N . VAL A 1 107 ? 14.086 -9.68 -19.953 1 98.56 107 VAL A N 1
ATOM 785 C CA . VAL A 1 107 ? 14.219 -9.445 -18.516 1 98.56 107 VAL A CA 1
ATOM 786 C C . VAL A 1 107 ? 15.062 -10.547 -17.891 1 98.56 107 VAL A C 1
ATOM 788 O O . VAL A 1 107 ? 15.961 -10.273 -17.078 1 98.56 107 VAL A O 1
ATOM 791 N N . THR A 1 108 ? 14.812 -11.766 -18.266 1 98.75 108 THR A N 1
ATOM 792 C CA . THR A 1 108 ? 15.5 -12.906 -17.672 1 98.75 108 THR A CA 1
ATOM 793 C C . THR A 1 108 ? 17 -12.859 -18 1 98.75 108 THR A C 1
ATOM 795 O O . THR A 1 108 ? 17.828 -13.195 -17.156 1 98.75 108 THR A O 1
ATOM 798 N N . ALA A 1 109 ? 17.328 -12.469 -19.203 1 98.75 109 ALA A N 1
ATOM 799 C CA . ALA A 1 109 ? 18.734 -12.336 -19.578 1 98.75 109 ALA A CA 1
ATOM 800 C C . ALA A 1 109 ? 19.469 -11.375 -18.656 1 98.75 109 ALA A C 1
ATOM 802 O O . ALA A 1 109 ? 20.594 -11.648 -18.234 1 98.75 109 ALA A O 1
ATOM 803 N N . GLU A 1 110 ? 18.828 -10.266 -18.328 1 98.69 110 GLU A N 1
ATOM 804 C CA . GLU A 1 110 ? 19.406 -9.305 -17.406 1 98.69 110 GLU A CA 1
ATOM 805 C C . GLU A 1 110 ? 19.531 -9.883 -16 1 98.69 110 GLU A C 1
ATOM 807 O O . GLU A 1 110 ? 20.531 -9.664 -15.32 1 98.69 110 GLU A O 1
ATOM 812 N N . ILE A 1 111 ? 18.547 -10.602 -15.562 1 98.62 111 ILE A N 1
ATOM 813 C CA . ILE A 1 111 ? 18.547 -11.195 -14.234 1 98.62 111 ILE A CA 1
ATOM 814 C C . ILE A 1 111 ? 19.703 -12.195 -14.117 1 98.62 111 ILE A C 1
ATOM 816 O O . ILE A 1 111 ? 20.453 -12.156 -13.148 1 98.62 111 ILE A O 1
ATOM 820 N N . VAL A 1 112 ? 19.812 -13.078 -15.094 1 98.69 112 VAL A N 1
ATOM 821 C CA . VAL A 1 112 ? 20.844 -14.102 -15.086 1 98.69 112 VAL A CA 1
ATOM 822 C C . VAL A 1 112 ? 22.234 -13.453 -15.062 1 98.69 112 VAL A C 1
ATOM 824 O O . VAL A 1 112 ? 23.125 -13.883 -14.32 1 98.69 112 VAL A O 1
ATOM 827 N N . LYS A 1 113 ? 22.375 -12.398 -15.836 1 98.62 113 LYS A N 1
ATOM 828 C CA . LYS A 1 113 ? 23.641 -11.688 -15.93 1 98.62 113 LYS A CA 1
ATOM 829 C C . LYS A 1 113 ? 24.016 -11.062 -14.594 1 98.62 113 LYS A C 1
ATOM 831 O O . LYS A 1 113 ? 25.188 -11.125 -14.18 1 98.62 113 LYS A O 1
ATOM 836 N N . HIS A 1 114 ? 23.078 -10.523 -13.875 1 98.75 114 HIS A N 1
ATOM 837 C CA . HIS A 1 114 ? 23.391 -9.703 -12.719 1 98.75 114 HIS A CA 1
ATOM 838 C C . HIS A 1 114 ? 23.172 -10.461 -11.422 1 98.75 114 HIS A C 1
ATOM 840 O O . HIS A 1 114 ? 23.75 -10.125 -10.383 1 98.75 114 HIS A O 1
ATOM 846 N N . SER A 1 115 ? 22.344 -11.484 -11.43 1 98.5 115 SER A N 1
ATOM 847 C CA . SER A 1 115 ? 22 -12.242 -10.234 1 98.5 115 SER A CA 1
ATOM 848 C C . SER A 1 115 ? 21.844 -13.727 -10.547 1 98.5 115 SER A C 1
ATOM 850 O O . SER A 1 115 ? 20.766 -14.297 -10.375 1 98.5 115 SER A O 1
ATOM 852 N N . PRO A 1 116 ? 22.891 -14.391 -10.875 1 98.31 116 PRO A N 1
ATOM 853 C CA . PRO A 1 116 ? 22.812 -15.781 -11.344 1 98.31 116 PRO A CA 1
ATOM 854 C C . PRO A 1 116 ? 22.359 -16.75 -10.25 1 98.31 116 PRO A C 1
ATOM 856 O O . PRO A 1 116 ? 21.938 -17.875 -10.547 1 98.31 116 PRO A O 1
ATOM 859 N N . ASP A 1 117 ? 22.406 -16.375 -8.977 1 98.12 117 ASP A N 1
ATOM 860 C CA . ASP A 1 117 ? 22.078 -17.281 -7.883 1 98.12 117 ASP A CA 1
ATOM 861 C C . ASP A 1 117 ? 20.703 -16.953 -7.285 1 98.12 117 ASP A C 1
ATOM 863 O O . ASP A 1 117 ? 20.312 -17.516 -6.262 1 98.12 117 ASP A O 1
ATOM 867 N N . THR A 1 118 ? 20 -16.078 -7.898 1 98.75 118 THR A N 1
ATOM 868 C CA . THR A 1 118 ? 18.75 -15.562 -7.355 1 98.75 118 THR A CA 1
ATOM 869 C C . THR A 1 118 ? 17.641 -16.594 -7.492 1 98.75 118 THR A C 1
ATOM 871 O O . THR A 1 118 ? 17.766 -17.547 -8.258 1 98.75 118 THR A O 1
ATOM 874 N N . THR A 1 119 ? 16.594 -16.484 -6.684 1 98.88 119 THR A N 1
ATOM 875 C CA . THR A 1 119 ? 15.289 -17.094 -6.926 1 98.88 119 THR A CA 1
ATOM 876 C C . THR A 1 119 ? 14.352 -16.125 -7.637 1 98.88 119 THR A C 1
ATOM 878 O O . THR A 1 119 ? 14.289 -14.938 -7.273 1 98.88 119 THR A O 1
ATOM 881 N N . ILE A 1 120 ? 13.641 -16.609 -8.672 1 98.94 120 ILE A N 1
ATOM 882 C CA . ILE A 1 120 ? 12.797 -15.727 -9.484 1 98.94 120 ILE A CA 1
ATOM 883 C C . ILE A 1 120 ? 11.328 -16.047 -9.219 1 98.94 120 ILE A C 1
ATOM 885 O O . ILE A 1 120 ? 10.914 -17.203 -9.266 1 98.94 120 ILE A O 1
ATOM 889 N N . LEU A 1 121 ? 10.547 -15.039 -8.852 1 98.94 121 LEU A N 1
ATOM 890 C CA . LEU A 1 121 ? 9.086 -15.102 -8.805 1 98.94 121 LEU A CA 1
ATOM 891 C C . LEU A 1 121 ? 8.477 -14.391 -10 1 98.94 121 LEU A C 1
ATOM 893 O O . LEU A 1 121 ? 8.859 -13.266 -10.328 1 98.94 121 LEU A O 1
ATOM 897 N N . VAL A 1 122 ? 7.512 -15.023 -10.68 1 98.88 122 VAL A N 1
ATOM 898 C CA . VAL A 1 122 ? 6.922 -14.477 -11.898 1 98.88 122 VAL A CA 1
ATOM 899 C C . VAL A 1 122 ? 5.426 -14.25 -11.688 1 98.88 122 VAL A C 1
ATOM 901 O O . VAL A 1 122 ? 4.707 -15.164 -11.273 1 98.88 122 VAL A O 1
ATOM 904 N N . LEU A 1 123 ? 4.961 -13.055 -11.93 1 97.94 123 LEU A N 1
ATOM 905 C CA . LEU A 1 123 ? 3.539 -12.742 -11.844 1 97.94 123 LEU A CA 1
ATOM 906 C C . LEU A 1 123 ? 2.967 -12.445 -13.227 1 97.94 123 LEU A C 1
ATOM 908 O O . LEU A 1 123 ? 1.758 -12.562 -13.445 1 97.94 123 LEU A O 1
ATOM 912 N N . SER A 1 124 ? 3.73 -12.102 -14.234 1 96.19 124 SER A N 1
ATOM 913 C CA . SER A 1 124 ? 3.299 -11.633 -15.547 1 96.19 124 SER A CA 1
ATOM 914 C C . SER A 1 124 ? 2.389 -12.641 -16.234 1 96.19 124 SER A C 1
ATOM 916 O O . SER A 1 124 ? 2.662 -13.844 -16.203 1 96.19 124 SER A O 1
ATOM 918 N N . ASN A 1 125 ? 1.349 -12.156 -16.859 1 93.31 125 ASN A N 1
ATOM 919 C CA . ASN A 1 125 ? 0.334 -13.016 -17.453 1 93.31 125 ASN A CA 1
ATOM 920 C C . ASN A 1 125 ? 0.645 -13.312 -18.922 1 93.31 125 ASN A C 1
ATOM 922 O O . ASN A 1 125 ? 1.23 -12.477 -19.609 1 93.31 125 ASN A O 1
ATOM 926 N N . PRO A 1 126 ? 0.184 -14.414 -19.438 1 95 126 PRO A N 1
ATOM 927 C CA . PRO A 1 126 ? -0.356 -15.523 -18.656 1 95 126 PRO A CA 1
ATOM 928 C C . PRO A 1 126 ? 0.711 -16.234 -17.828 1 95 126 PRO A C 1
ATOM 930 O O . PRO A 1 126 ? 1.717 -16.688 -18.359 1 95 126 PRO A O 1
ATOM 933 N N . VAL A 1 127 ? 0.513 -16.344 -16.531 1 96.31 127 VAL A N 1
ATOM 934 C CA . VAL A 1 127 ? 1.576 -16.578 -15.555 1 96.31 127 VAL A CA 1
ATOM 935 C C . VAL A 1 127 ? 2.209 -17.953 -15.805 1 96.31 127 VAL A C 1
ATOM 937 O O . VAL A 1 127 ? 3.426 -18.109 -15.688 1 96.31 127 VAL A O 1
ATOM 940 N N . ASP A 1 128 ? 1.436 -18.953 -16.141 1 95.31 128 ASP A N 1
ATOM 941 C CA . ASP A 1 128 ? 1.983 -20.297 -16.359 1 95.31 128 ASP A CA 1
ATOM 942 C C . ASP A 1 128 ? 2.945 -20.312 -17.547 1 95.31 128 ASP A C 1
ATOM 944 O O . ASP A 1 128 ? 4.062 -20.812 -17.438 1 95.31 128 ASP A O 1
ATOM 948 N N . ALA A 1 129 ? 2.545 -19.688 -18.641 1 95.56 129 ALA A N 1
ATOM 949 C CA . ALA A 1 129 ? 3.375 -19.625 -19.844 1 95.56 129 ALA A CA 1
ATOM 950 C C . ALA A 1 129 ? 4.594 -18.734 -19.625 1 95.56 129 ALA A C 1
ATOM 952 O O . ALA A 1 129 ? 5.688 -19.047 -20.094 1 95.56 129 ALA A O 1
ATOM 953 N N . MET A 1 130 ? 4.41 -17.625 -18.938 1 97.81 130 MET A N 1
ATOM 954 C CA . MET A 1 130 ? 5.52 -16.703 -18.719 1 97.81 130 MET A CA 1
ATOM 955 C C . MET A 1 130 ? 6.547 -17.312 -17.781 1 97.81 130 MET A C 1
ATOM 957 O O . MET A 1 130 ? 7.754 -17.109 -17.953 1 97.81 130 MET A O 1
ATOM 961 N N . THR A 1 131 ? 6.082 -18.031 -16.75 1 98.44 131 THR A N 1
ATOM 962 C CA . THR A 1 131 ? 7.016 -18.703 -15.844 1 98.44 131 THR A CA 1
ATOM 963 C C . THR A 1 131 ? 7.824 -19.75 -16.594 1 98.44 131 THR A C 1
ATOM 965 O O . THR A 1 131 ? 9.031 -19.891 -16.375 1 98.44 131 THR A O 1
ATOM 968 N N . TYR A 1 132 ? 7.148 -20.469 -17.453 1 97.94 132 TYR A N 1
ATOM 969 C CA . TYR A 1 132 ? 7.84 -21.453 -18.281 1 97.94 132 TYR A CA 1
ATOM 970 C C . TYR A 1 132 ? 8.922 -20.781 -19.125 1 97.94 132 TYR A C 1
ATOM 972 O O . TYR A 1 132 ? 10.039 -21.281 -19.234 1 97.94 132 TYR A O 1
ATOM 980 N N . THR A 1 133 ? 8.57 -19.688 -19.734 1 98.31 133 THR A N 1
ATOM 981 C CA . THR A 1 133 ? 9.516 -18.922 -20.562 1 98.31 133 THR A CA 1
ATOM 982 C C . THR A 1 133 ? 10.727 -18.5 -19.75 1 98.31 133 THR A C 1
ATOM 984 O O . THR A 1 133 ? 11.867 -18.625 -20.203 1 98.31 133 THR A O 1
ATOM 987 N N . VAL A 1 134 ? 10.477 -18 -18.531 1 98.81 134 VAL A N 1
ATOM 988 C CA . VAL A 1 134 ? 11.562 -17.578 -17.641 1 98.81 134 VAL A CA 1
ATOM 989 C C . VAL A 1 134 ? 12.43 -18.781 -17.281 1 98.81 134 VAL A C 1
ATOM 991 O O . VAL A 1 134 ? 13.656 -18.672 -17.25 1 98.81 134 VAL A O 1
ATOM 994 N N . PHE A 1 135 ? 11.867 -19.938 -16.969 1 98.69 135 PHE A N 1
ATOM 995 C CA . PHE A 1 135 ? 12.57 -21.172 -16.641 1 98.69 135 PHE A CA 1
ATOM 996 C C . PHE A 1 135 ? 13.516 -21.578 -17.766 1 98.69 135 PHE A C 1
ATOM 998 O O . PHE A 1 135 ? 14.711 -21.797 -17.531 1 98.69 135 PHE A O 1
ATOM 1005 N N . LYS A 1 136 ? 12.992 -21.562 -18.922 1 98.25 136 LYS A N 1
ATOM 1006 C CA . LYS A 1 136 ? 13.789 -21.969 -20.078 1 98.25 136 LYS A CA 1
ATOM 1007 C C . LYS A 1 136 ? 14.906 -20.969 -20.344 1 98.25 136 LYS A C 1
ATOM 1009 O O . LYS A 1 136 ? 16.047 -21.344 -20.625 1 98.25 136 LYS A O 1
ATOM 1014 N N . ALA A 1 137 ? 14.586 -19.719 -20.25 1 98.38 137 ALA A N 1
ATOM 1015 C CA . ALA A 1 137 ? 15.531 -18.656 -20.594 1 98.38 137 ALA A CA 1
ATOM 1016 C C . ALA A 1 137 ? 16.625 -18.531 -19.531 1 98.38 137 ALA A C 1
ATOM 1018 O O . ALA A 1 137 ? 17.766 -18.172 -19.844 1 98.38 137 ALA A O 1
ATOM 1019 N N . SER A 1 138 ? 16.266 -18.797 -18.297 1 98.62 138 SER A N 1
ATOM 1020 C CA . SER A 1 138 ? 17.219 -18.562 -17.203 1 98.62 138 SER A CA 1
ATOM 1021 C C . SER A 1 138 ? 18.234 -19.703 -17.109 1 98.62 138 SER A C 1
ATOM 1023 O O . SER A 1 138 ? 19.375 -19.484 -16.703 1 98.62 138 SER A O 1
ATOM 1025 N N . GLY A 1 139 ? 17.766 -20.875 -17.406 1 98.5 139 GLY A N 1
ATOM 1026 C CA . GLY A 1 139 ? 18.594 -22.047 -17.172 1 98.5 139 GLY A CA 1
ATOM 1027 C C . GLY A 1 139 ? 18.719 -22.406 -15.711 1 98.5 139 GLY A C 1
ATOM 1028 O O . GLY A 1 139 ? 19.562 -23.234 -15.344 1 98.5 139 GLY A O 1
ATOM 1029 N N . PHE A 1 140 ? 18.016 -21.734 -14.875 1 98.69 140 PHE A N 1
ATOM 1030 C CA . PHE A 1 140 ? 18.047 -22.031 -13.445 1 98.69 140 PHE A CA 1
ATOM 1031 C C . PHE A 1 140 ? 17.359 -23.359 -13.141 1 98.69 140 PHE A C 1
ATOM 1033 O O . PHE A 1 140 ? 16.562 -23.844 -13.953 1 98.69 140 PHE A O 1
ATOM 1040 N N . PRO A 1 141 ? 17.734 -23.984 -11.984 1 98.56 141 PRO A N 1
ATOM 1041 C CA . PRO A 1 141 ? 16.906 -25.125 -11.555 1 98.56 141 PRO A CA 1
ATOM 1042 C C . PRO A 1 141 ? 15.453 -24.734 -11.328 1 98.56 141 PRO A C 1
ATOM 1044 O O . PRO A 1 141 ? 15.164 -23.594 -10.938 1 98.56 141 PRO A O 1
ATOM 1047 N N . LYS A 1 142 ? 14.523 -25.688 -11.57 1 98.38 142 LYS A N 1
ATOM 1048 C CA . LYS A 1 142 ? 13.094 -25.438 -11.531 1 98.38 142 LYS A CA 1
ATOM 1049 C C . LYS A 1 142 ? 12.664 -24.922 -10.156 1 98.38 142 LYS A C 1
ATOM 1051 O O . LYS A 1 142 ? 11.703 -24.172 -10.039 1 98.38 142 LYS A O 1
ATOM 1056 N N . GLU A 1 143 ? 13.422 -25.25 -9.086 1 98.56 143 GLU A N 1
ATOM 1057 C CA . GLU A 1 143 ? 13.078 -24.875 -7.715 1 98.56 143 GLU A CA 1
ATOM 1058 C C . GLU A 1 143 ? 13.195 -23.359 -7.516 1 98.56 143 GLU A C 1
ATOM 1060 O O . GLU A 1 143 ? 12.617 -22.812 -6.582 1 98.56 143 GLU A O 1
ATOM 1065 N N . ARG A 1 144 ? 13.914 -22.703 -8.422 1 98.81 144 ARG A N 1
ATOM 1066 C CA . ARG A 1 144 ? 14.219 -21.297 -8.227 1 98.81 144 ARG A CA 1
ATOM 1067 C C . ARG A 1 144 ? 13.445 -20.422 -9.211 1 98.81 144 ARG A C 1
ATOM 1069 O O . ARG A 1 144 ? 13.68 -19.219 -9.297 1 98.81 144 ARG A O 1
ATOM 1076 N N . VAL A 1 145 ? 12.625 -21.016 -10.016 1 98.94 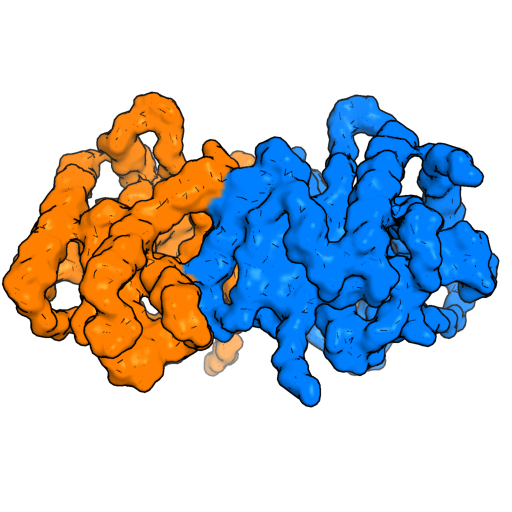145 VAL A N 1
ATOM 1077 C CA . VAL A 1 145 ? 11.734 -20.281 -10.914 1 98.94 145 VAL A CA 1
ATOM 1078 C C . VAL A 1 145 ? 10.281 -20.625 -10.594 1 98.94 145 VAL A C 1
ATOM 1080 O O . VAL A 1 145 ? 9.812 -21.719 -10.891 1 98.94 145 VAL A O 1
ATOM 1083 N N . ILE A 1 146 ? 9.617 -19.688 -9.977 1 98.88 146 ILE A N 1
ATOM 1084 C CA . ILE A 1 146 ? 8.32 -19.953 -9.359 1 98.88 146 ILE A CA 1
ATOM 1085 C C . ILE A 1 146 ? 7.301 -18.922 -9.844 1 98.88 146 ILE A C 1
ATOM 1087 O O . ILE A 1 146 ? 7.586 -17.734 -9.883 1 98.88 146 ILE A O 1
ATOM 1091 N N . GLY A 1 147 ? 6.184 -19.375 -10.258 1 98.62 147 GLY A N 1
ATOM 1092 C CA . GLY A 1 147 ? 5.117 -18.453 -10.617 1 98.62 147 GLY A CA 1
ATOM 1093 C C . GLY A 1 147 ? 4.156 -18.188 -9.469 1 98.62 147 GLY A C 1
ATOM 1094 O O . GLY A 1 147 ? 4.074 -18.969 -8.523 1 98.62 147 GLY A O 1
ATOM 1095 N N . GLN A 1 148 ? 3.527 -17 -9.531 1 97.19 148 GLN A N 1
ATOM 1096 C CA . GLN A 1 148 ? 2.473 -16.641 -8.586 1 97.19 148 GLN A CA 1
ATOM 1097 C C . GLN A 1 148 ? 1.109 -16.609 -9.266 1 97.19 148 GLN A C 1
ATOM 1099 O O . GLN A 1 148 ? 0.936 -15.945 -10.289 1 97.19 148 GLN A O 1
ATOM 1104 N N . SER A 1 149 ? 0.197 -17.375 -8.625 1 90.75 149 SER A N 1
ATOM 1105 C CA . SER A 1 149 ? -1.239 -17.234 -8.836 1 90.75 149 SER A CA 1
ATOM 1106 C C . SER A 1 149 ? -2.031 -17.922 -7.73 1 90.75 149 SER A C 1
ATOM 1108 O O . SER A 1 149 ? -3.111 -17.469 -7.352 1 90.75 149 SER A O 1
ATOM 1110 N N . GLY A 1 150 ? -1.46 -18.969 -7.266 1 94.38 150 GLY A N 1
ATOM 1111 C CA . GLY A 1 150 ? -2.174 -19.812 -6.309 1 94.38 150 GLY A CA 1
ATOM 1112 C C . GLY A 1 150 ? -2.451 -19.109 -4.992 1 94.38 150 GLY A C 1
ATOM 1113 O O . GLY A 1 150 ? -3.527 -19.266 -4.414 1 94.38 150 GLY A O 1
ATOM 1114 N N . VAL A 1 151 ? -1.416 -18.406 -4.527 1 96.81 151 VAL A N 1
ATOM 1115 C CA . VAL A 1 151 ? -1.588 -17.688 -3.275 1 96.81 151 VAL A CA 1
ATOM 1116 C C . VAL A 1 151 ? -2.697 -16.641 -3.428 1 96.81 151 VAL A C 1
ATOM 1118 O O . VAL A 1 151 ? -3.572 -16.531 -2.566 1 96.81 151 VAL A O 1
ATOM 1121 N N . LEU A 1 152 ? -2.688 -15.922 -4.531 1 97.5 152 LEU A N 1
ATOM 1122 C CA . LEU A 1 152 ? -3.721 -14.93 -4.828 1 97.5 152 LEU A CA 1
ATOM 1123 C C . LEU A 1 152 ? -5.09 -15.594 -4.941 1 97.5 152 LEU A C 1
ATOM 1125 O O . LEU A 1 152 ? -6.059 -15.141 -4.328 1 97.5 152 LEU A O 1
ATOM 1129 N N . ASP A 1 153 ? -5.199 -16.641 -5.742 1 97.5 153 ASP A N 1
ATOM 1130 C CA . ASP A 1 153 ? -6.465 -17.344 -5.957 1 97.5 153 ASP A CA 1
ATOM 1131 C C . ASP A 1 153 ? -7.012 -17.906 -4.648 1 97.5 153 ASP A C 1
ATOM 1133 O O . ASP A 1 153 ? -8.219 -17.828 -4.387 1 97.5 153 ASP A O 1
ATOM 1137 N N . THR A 1 154 ? -6.113 -18.453 -3.891 1 97.88 154 THR A N 1
ATOM 1138 C CA . THR A 1 154 ? -6.504 -18.984 -2.59 1 97.88 154 THR A CA 1
ATOM 1139 C C . THR A 1 154 ? -6.977 -17.859 -1.667 1 97.88 154 THR A C 1
ATOM 1141 O O . THR A 1 154 ? -7.949 -18.031 -0.929 1 97.88 154 THR A O 1
ATOM 1144 N N . ALA A 1 155 ? -6.301 -16.766 -1.697 1 98.12 155 ALA A N 1
ATOM 1145 C CA . ALA A 1 155 ? -6.699 -15.609 -0.884 1 98.12 155 ALA A CA 1
ATOM 1146 C C . ALA A 1 155 ? -8.102 -15.141 -1.252 1 98.12 155 ALA A C 1
ATOM 1148 O O . ALA A 1 155 ? -8.906 -14.805 -0.374 1 98.12 155 ALA A O 1
ATOM 1149 N N . ARG A 1 156 ? -8.43 -15.062 -2.547 1 97.88 156 ARG A N 1
ATOM 1150 C CA . ARG A 1 156 ? -9.773 -14.719 -3.008 1 97.88 156 ARG A CA 1
ATOM 1151 C C . ARG A 1 156 ? -10.805 -15.688 -2.453 1 97.88 156 ARG A C 1
ATOM 1153 O O . ARG A 1 156 ? -11.828 -15.266 -1.896 1 97.88 156 ARG A O 1
ATOM 1160 N N . PHE A 1 157 ? -10.492 -17 -2.633 1 98.19 157 PHE A N 1
ATOM 1161 C CA . PHE A 1 157 ? -11.383 -18.047 -2.145 1 98.19 157 PHE A CA 1
ATOM 1162 C C . PHE A 1 157 ? -11.609 -17.906 -0.643 1 98.19 157 PHE A C 1
ATOM 1164 O O . PHE A 1 157 ? -12.75 -17.938 -0.178 1 98.19 157 PHE A O 1
ATOM 1171 N N . ASN A 1 158 ? -10.523 -17.672 0.105 1 98.44 158 ASN A N 1
ATOM 1172 C CA . ASN A 1 158 ? -10.594 -17.547 1.557 1 98.44 158 ASN A CA 1
ATOM 1173 C C . ASN A 1 158 ? -11.406 -16.328 1.966 1 98.44 158 ASN A C 1
ATOM 1175 O O . ASN A 1 158 ? -12.117 -16.344 2.975 1 98.44 158 ASN A O 1
ATOM 1179 N N . THR A 1 159 ? -11.281 -15.25 1.247 1 98.38 159 THR A N 1
ATOM 1180 C CA . THR A 1 159 ? -12.055 -14.047 1.518 1 98.38 159 THR A CA 1
ATOM 1181 C C . THR A 1 159 ? -13.547 -14.336 1.444 1 98.38 159 THR A C 1
ATOM 1183 O O . THR A 1 159 ? -14.297 -13.992 2.363 1 98.38 159 THR A O 1
ATOM 1186 N N . PHE A 1 160 ? -13.969 -14.961 0.351 1 98.19 160 PHE A N 1
ATOM 1187 C CA . PHE A 1 160 ? -15.391 -15.211 0.131 1 98.19 160 PHE A CA 1
ATOM 1188 C C . PHE A 1 160 ? -15.922 -16.219 1.138 1 98.19 160 PHE A C 1
ATOM 1190 O O . PHE A 1 160 ? -17.062 -16.109 1.601 1 98.19 160 PHE A O 1
ATOM 1197 N N . VAL A 1 161 ? -15.086 -17.203 1.472 1 98.12 161 VAL A N 1
ATOM 1198 C CA . VAL A 1 161 ? -15.484 -18.188 2.48 1 98.12 161 VAL A CA 1
ATOM 1199 C C . VAL A 1 161 ? -15.656 -17.5 3.832 1 98.12 161 VAL A C 1
ATOM 1201 O O . VAL A 1 161 ? -16.641 -17.734 4.539 1 98.12 161 VAL A O 1
ATOM 1204 N N . ALA A 1 162 ? -14.664 -16.688 4.227 1 98.31 162 ALA A N 1
ATOM 1205 C CA . ALA A 1 162 ? -14.742 -15.961 5.484 1 98.31 162 ALA A CA 1
ATOM 1206 C C . ALA A 1 162 ? -16 -15.102 5.543 1 98.31 162 ALA A C 1
ATOM 1208 O O . ALA A 1 162 ? -16.688 -15.062 6.57 1 98.31 162 ALA A O 1
ATOM 1209 N N . GLU A 1 163 ? -16.312 -14.43 4.438 1 97.56 163 GLU A N 1
ATOM 1210 C CA . GLU A 1 163 ? -17.516 -13.617 4.359 1 97.56 163 GLU A CA 1
ATOM 1211 C C . GLU A 1 163 ? -18.766 -14.469 4.551 1 97.56 163 GLU A C 1
ATOM 1213 O O . GLU A 1 163 ? -19.688 -14.086 5.289 1 97.56 163 GLU A O 1
ATOM 1218 N N . GLU A 1 164 ? -18.828 -15.609 3.879 1 97.81 164 GLU A N 1
ATOM 1219 C CA . GLU A 1 164 ? -19.984 -16.5 3.949 1 97.81 164 GLU A CA 1
ATOM 1220 C C . GLU A 1 164 ? -20.219 -16.984 5.379 1 97.81 164 GLU A C 1
ATOM 1222 O O . GLU A 1 164 ? -21.359 -17.031 5.84 1 97.81 164 GLU A O 1
ATOM 1227 N N . LEU A 1 165 ? -19.188 -17.312 6.074 1 97.88 165 LEU A N 1
ATOM 1228 C CA . LEU A 1 165 ? -19.297 -17.953 7.375 1 97.88 165 LEU A CA 1
ATOM 1229 C C . LEU A 1 165 ? -19.297 -16.938 8.5 1 97.88 165 LEU A C 1
ATOM 1231 O O . LEU A 1 165 ? -19.609 -17.266 9.648 1 97.88 165 LEU A O 1
ATOM 1235 N N . GLY A 1 166 ? -18.922 -15.672 8.18 1 96.88 166 GLY A N 1
ATOM 1236 C CA . GLY A 1 166 ? -18.781 -14.672 9.227 1 96.88 166 GLY A CA 1
ATOM 1237 C C . GLY A 1 166 ? -17.656 -14.977 10.195 1 96.88 166 GLY A C 1
ATOM 1238 O O . GLY A 1 166 ? -17.812 -14.82 11.406 1 96.88 166 GLY A O 1
ATOM 1239 N N . LEU A 1 167 ? -16.531 -15.555 9.68 1 97.19 167 LEU A N 1
ATOM 1240 C CA . LEU A 1 167 ? -15.375 -15.93 10.484 1 97.19 167 LEU A CA 1
ATOM 1241 C C . LEU A 1 167 ? -14.156 -15.102 10.102 1 97.19 167 LEU A C 1
ATOM 1243 O O . LEU A 1 167 ? -14.148 -14.445 9.062 1 97.19 167 LEU A O 1
ATOM 1247 N N . SER A 1 168 ? -13.148 -15.125 10.977 1 97.44 168 SER A N 1
ATOM 1248 C CA . SER A 1 168 ? -11.867 -14.484 10.688 1 97.44 168 SER A CA 1
ATOM 1249 C C . SER A 1 168 ? -11.195 -15.117 9.477 1 97.44 168 SER A C 1
ATOM 1251 O O . SER A 1 168 ? -11.211 -16.344 9.312 1 97.44 168 SER A O 1
ATOM 1253 N N . VAL A 1 169 ? -10.609 -14.305 8.633 1 96.69 169 VAL A N 1
ATOM 1254 C CA . VAL A 1 169 ? -9.859 -14.789 7.48 1 96.69 169 VAL A CA 1
ATOM 1255 C C . VAL A 1 169 ? -8.703 -15.672 7.949 1 96.69 169 VAL A C 1
ATOM 1257 O O . VAL A 1 169 ? -8.258 -16.562 7.219 1 96.69 169 VAL A O 1
ATOM 1260 N N . MET A 1 170 ? -8.281 -15.5 9.156 1 96.25 170 MET A N 1
ATOM 1261 C CA . MET A 1 170 ? -7.133 -16.234 9.688 1 96.25 170 MET A CA 1
ATOM 1262 C C . MET A 1 170 ? -7.5 -17.688 9.961 1 96.25 170 MET A C 1
ATOM 1264 O O . MET A 1 170 ? -6.617 -18.531 10.125 1 96.25 170 MET A O 1
ATOM 1268 N N . ASP A 1 171 ? -8.773 -17.922 10.016 1 97 171 ASP A N 1
ATOM 1269 C CA . ASP A 1 171 ? -9.211 -19.266 10.367 1 97 171 ASP A CA 1
ATOM 1270 C C . ASP A 1 171 ? -9.648 -20.047 9.125 1 97 171 ASP A C 1
ATOM 1272 O O . ASP A 1 171 ? -10.172 -21.156 9.234 1 97 171 ASP A O 1
ATOM 1276 N N . ILE A 1 172 ? -9.555 -19.422 7.965 1 97.38 172 ILE A N 1
ATOM 1277 C CA . ILE A 1 172 ? -9.922 -20.078 6.715 1 97.38 172 ILE A CA 1
ATOM 1278 C C . ILE A 1 172 ? -8.672 -20.641 6.051 1 97.38 172 ILE A C 1
ATOM 1280 O O . ILE A 1 172 ? -7.68 -19.938 5.863 1 97.38 172 ILE A O 1
ATOM 1284 N N . GLN A 1 173 ? -8.672 -21.875 5.785 1 95.25 173 GLN A N 1
ATOM 1285 C CA . GLN A 1 173 ? -7.621 -22.531 5.016 1 95.25 173 GLN A CA 1
ATOM 1286 C C . GLN A 1 173 ? -8.172 -23.109 3.713 1 95.25 173 GLN A C 1
ATOM 1288 O O . GLN A 1 173 ? -9.047 -23.969 3.732 1 95.25 173 GLN A O 1
ATOM 1293 N N . GLY A 1 174 ? -7.746 -22.516 2.686 1 94.06 174 GLY A N 1
ATOM 1294 C CA . GLY A 1 174 ? -8.133 -23.016 1.376 1 94.06 174 GLY A CA 1
ATOM 1295 C C . GLY A 1 174 ? -6.953 -23.375 0.499 1 94.06 174 GLY A C 1
ATOM 1296 O O . GLY A 1 174 ? -5.801 -23.125 0.858 1 94.06 174 GLY A O 1
ATOM 1297 N N . PHE A 1 175 ? -7.32 -24.078 -0.621 1 89.81 175 PHE A N 1
ATOM 1298 C CA . PHE A 1 175 ? -6.316 -24.5 -1.592 1 89.81 175 PHE A CA 1
ATOM 1299 C C . PHE A 1 175 ? -6.879 -24.469 -3.006 1 89.81 175 PHE A C 1
ATOM 1301 O O . PHE A 1 175 ? -7.871 -25.141 -3.305 1 89.81 175 PHE A O 1
ATOM 1308 N N . VAL A 1 176 ? -6.242 -23.609 -3.783 1 94.25 176 VAL A N 1
ATOM 1309 C CA . VAL A 1 176 ? -6.664 -23.531 -5.18 1 94.25 176 VAL A CA 1
ATOM 1310 C C . VAL A 1 176 ? -5.531 -24 -6.086 1 94.25 176 VAL A C 1
ATOM 1312 O O . VAL A 1 176 ? -4.406 -23.5 -6.004 1 94.25 176 VAL A O 1
ATOM 1315 N N . LEU A 1 177 ? -5.812 -24.984 -6.945 1 95.31 177 LEU A N 1
ATOM 1316 C CA . LEU A 1 177 ? -4.84 -25.547 -7.871 1 95.31 177 LEU A CA 1
ATOM 1317 C C . LEU A 1 177 ? -5.129 -25.109 -9.305 1 95.31 177 LEU A C 1
ATOM 1319 O O . LEU A 1 177 ? -6.105 -24.391 -9.547 1 95.31 177 LEU A O 1
ATOM 1323 N N . GLY A 1 178 ? -4.246 -25.578 -10.141 1 94.31 178 GLY A N 1
ATOM 1324 C CA . GLY A 1 178 ? -4.492 -25.391 -11.562 1 94.31 178 GLY A CA 1
ATOM 1325 C C . GLY A 1 178 ? -4.047 -24.047 -12.07 1 94.31 178 GLY A C 1
ATOM 1326 O O . GLY A 1 178 ? -3.252 -23.359 -11.422 1 94.31 178 GLY A O 1
ATOM 1327 N N . GLY A 1 179 ? -4.453 -23.781 -13.258 1 91.88 179 GLY A N 1
ATOM 1328 C CA . GLY A 1 179 ? -4.121 -22.516 -13.883 1 91.88 179 GLY A CA 1
ATOM 1329 C C . GLY A 1 179 ? -4.945 -21.359 -13.352 1 91.88 179 GLY A C 1
ATOM 1330 O O . GLY A 1 179 ? -6.039 -21.562 -12.812 1 91.88 179 GLY A O 1
ATOM 1331 N N . HIS A 1 180 ? -4.402 -20.156 -13.461 1 88.19 180 HIS A N 1
ATOM 1332 C CA . HIS A 1 180 ? -5.09 -18.938 -13.047 1 88.19 180 HIS A CA 1
ATOM 1333 C C . HIS A 1 180 ? -6.289 -18.656 -13.945 1 88.19 180 HIS A C 1
ATOM 1335 O O . HIS A 1 180 ? -6.188 -18.734 -15.172 1 88.19 180 HIS A O 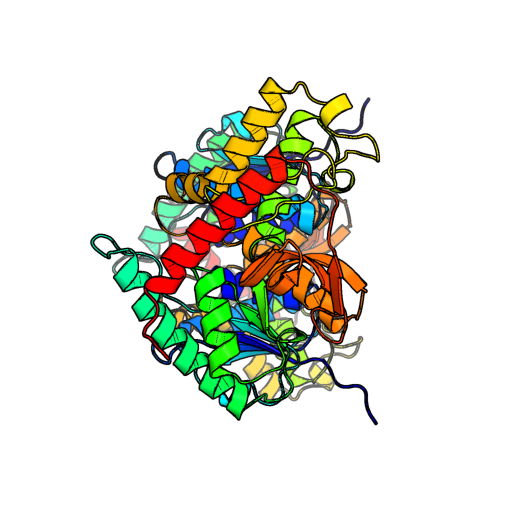1
ATOM 1341 N N . GLY A 1 181 ? -7.426 -18.312 -13.32 1 86.81 181 GLY A N 1
ATOM 1342 C CA . GLY A 1 181 ? -8.586 -17.922 -14.102 1 86.81 181 GLY A CA 1
ATOM 1343 C C . GLY A 1 181 ? -9.703 -18.938 -14.07 1 86.81 181 GLY A C 1
ATOM 1344 O O . GLY A 1 181 ? -9.953 -19.562 -13.031 1 86.81 181 GLY A O 1
ATOM 1345 N N . ASP A 1 182 ? -10.32 -19.141 -15.227 1 87.56 182 ASP A N 1
ATOM 1346 C CA . ASP A 1 182 ? -11.602 -19.844 -15.289 1 87.56 182 ASP A CA 1
ATOM 1347 C C . ASP A 1 182 ? -11.445 -21.312 -14.93 1 87.56 182 ASP A C 1
ATOM 1349 O O . ASP A 1 182 ? -12.367 -21.938 -14.383 1 87.56 182 ASP A O 1
ATOM 1353 N N . ASP A 1 183 ? -10.289 -21.797 -15.164 1 90.81 183 ASP A N 1
ATOM 1354 C CA . ASP A 1 183 ? -10.141 -23.25 -15 1 90.81 183 ASP A CA 1
ATOM 1355 C C . ASP A 1 183 ? -9.352 -23.578 -13.727 1 90.81 183 ASP A C 1
ATOM 1357 O O . ASP A 1 183 ? -8.789 -24.656 -13.609 1 90.81 183 ASP A O 1
ATOM 1361 N N . MET A 1 184 ? -9.297 -22.562 -12.82 1 94.31 184 MET A N 1
ATOM 1362 C CA . MET A 1 184 ? -8.695 -22.875 -11.523 1 94.31 184 MET A CA 1
ATOM 1363 C C . MET A 1 184 ? -9.516 -23.922 -10.781 1 94.31 184 MET A C 1
ATOM 1365 O O . MET A 1 184 ? -10.711 -24.078 -11.047 1 94.31 184 MET A O 1
ATOM 1369 N N . VAL A 1 185 ? -8.922 -24.641 -9.852 1 94.75 185 VAL A N 1
ATOM 1370 C CA . VAL A 1 185 ? -9.555 -25.781 -9.195 1 94.75 185 VAL A CA 1
ATOM 1371 C C . VAL A 1 185 ? -9.5 -25.594 -7.68 1 94.75 185 VAL A C 1
ATOM 1373 O O . VAL A 1 185 ? -8.633 -26.172 -7.008 1 94.75 185 VAL A O 1
ATOM 1376 N N . PRO A 1 186 ? -10.414 -24.859 -7.074 1 94.56 186 PRO A N 1
ATOM 1377 C CA . PRO A 1 186 ? -10.516 -24.844 -5.609 1 94.56 186 PRO A CA 1
ATOM 1378 C C . PRO A 1 186 ? -10.82 -26.219 -5.031 1 94.56 186 PRO A C 1
ATOM 1380 O O . PRO A 1 186 ? -11.781 -26.875 -5.457 1 94.56 186 PRO A O 1
ATOM 1383 N N . LEU A 1 187 ? -10.016 -26.703 -4.121 1 93.69 187 LEU A N 1
ATOM 1384 C CA . LEU A 1 187 ? -10.195 -28.016 -3.5 1 93.69 187 LEU A CA 1
ATOM 1385 C C . LEU A 1 187 ? -10.961 -27.891 -2.189 1 93.69 187 LEU A C 1
ATOM 1387 O O . LEU A 1 187 ? -10.359 -27.797 -1.116 1 93.69 187 LEU A O 1
ATOM 1391 N N . THR A 1 188 ? -12.227 -28.062 -2.236 1 93.56 188 THR A N 1
ATOM 1392 C CA . THR A 1 188 ? -13.086 -27.859 -1.077 1 93.56 188 THR A CA 1
ATOM 1393 C C . THR A 1 188 ? -12.812 -28.922 -0.008 1 93.56 188 THR A C 1
ATOM 1395 O O . THR A 1 188 ? -12.859 -28.625 1.188 1 93.56 188 THR A O 1
ATOM 1398 N N . ARG A 1 189 ? -12.461 -30.141 -0.46 1 92 189 ARG A N 1
ATOM 1399 C CA . ARG A 1 189 ? -12.211 -31.219 0.477 1 92 189 ARG A CA 1
ATOM 1400 C C . ARG A 1 189 ? -10.953 -30.969 1.294 1 92 189 ARG A C 1
ATOM 1402 O O . ARG A 1 189 ? -10.766 -31.562 2.359 1 92 189 ARG A O 1
ATOM 1409 N N . TYR A 1 190 ? -10.078 -30.188 0.76 1 93.56 190 TYR A N 1
ATOM 1410 C CA . TYR A 1 190 ? -8.836 -29.859 1.454 1 93.56 190 TYR A CA 1
ATOM 1411 C C . TYR A 1 190 ? -8.891 -28.453 2.039 1 93.56 190 TYR A C 1
ATOM 1413 O O . TYR A 1 190 ? -7.855 -27.844 2.312 1 93.56 190 TYR A O 1
ATOM 1421 N N . SER A 1 191 ? -10.062 -27.875 2.127 1 96 191 SER A N 1
ATOM 1422 C CA . SER A 1 191 ? -10.281 -26.562 2.707 1 96 191 SER A CA 1
ATOM 1423 C C . SER A 1 191 ? -11.109 -26.656 3.986 1 96 191 SER A C 1
ATOM 1425 O O . SER A 1 191 ? -11.953 -27.531 4.129 1 96 191 SER A O 1
ATOM 1427 N N . SER A 1 192 ? -10.82 -25.766 4.918 1 96.88 192 SER A N 1
ATOM 1428 C CA . SER A 1 192 ? -11.484 -25.844 6.219 1 96.88 192 SER A CA 1
ATOM 1429 C C . SER A 1 192 ? -11.578 -24.453 6.859 1 96.88 192 SER A C 1
ATOM 1431 O O . SER A 1 192 ? -10.922 -23.516 6.41 1 96.88 192 SER A O 1
ATOM 1433 N N . ALA A 1 193 ? -12.422 -24.328 7.754 1 96.69 193 ALA A N 1
ATOM 1434 C CA . ALA A 1 193 ? -12.523 -23.188 8.672 1 96.69 193 ALA A CA 1
ATOM 1435 C C . ALA A 1 193 ? -12.352 -23.641 10.117 1 96.69 193 ALA A C 1
ATOM 1437 O O . ALA A 1 193 ? -13.156 -24.438 10.633 1 96.69 193 ALA A O 1
ATOM 1438 N N . GLY A 1 194 ? -11.336 -23.266 10.727 1 95 194 GLY A N 1
ATOM 1439 C CA . GLY A 1 194 ? -11.047 -23.719 12.086 1 95 194 GLY A CA 1
ATOM 1440 C C . GLY A 1 194 ? -10.836 -25.203 12.195 1 95 194 GLY A C 1
ATOM 1441 O O . GLY A 1 194 ? -11.188 -25.828 13.203 1 95 194 GLY A O 1
ATOM 1442 N N . GLY A 1 195 ? -10.414 -25.75 11.133 1 94.31 195 GLY A N 1
ATOM 1443 C CA . GLY A 1 195 ? -10.148 -27.172 11.141 1 94.31 195 GLY A CA 1
ATOM 1444 C C . GLY A 1 195 ? -11.359 -28 10.75 1 94.31 195 GLY A C 1
ATOM 1445 O O . GLY A 1 195 ? -11.25 -29.219 10.547 1 94.31 195 GLY A O 1
ATOM 1446 N N . VAL A 1 196 ? -12.453 -27.359 10.617 1 96.31 196 VAL A N 1
ATOM 1447 C CA . VAL A 1 196 ? -13.672 -28.062 10.211 1 96.31 196 VAL A CA 1
ATOM 1448 C C . VAL A 1 196 ? -13.82 -28 8.695 1 96.31 196 VAL A C 1
ATOM 1450 O O . VAL A 1 196 ? -13.781 -26.906 8.102 1 96.31 196 VAL A O 1
ATOM 1453 N N . PRO A 1 197 ? -14.008 -29.125 8.047 1 96.25 197 PRO A N 1
ATOM 1454 C CA . PRO A 1 197 ? -14.148 -29.109 6.586 1 96.25 197 PRO A CA 1
ATOM 1455 C C . PRO A 1 197 ? -15.266 -28.188 6.105 1 96.25 197 PRO A C 1
ATOM 1457 O O . PRO A 1 197 ? -16.344 -28.156 6.699 1 96.25 197 PRO A O 1
ATOM 1460 N N . LEU A 1 198 ? -15.008 -27.469 5.008 1 97.12 198 LEU A N 1
ATOM 1461 C CA . LEU A 1 198 ? -15.969 -26.5 4.504 1 97.12 198 LEU A CA 1
ATOM 1462 C C . LEU A 1 198 ? -17.281 -27.172 4.129 1 97.12 198 LEU A C 1
ATOM 1464 O O . LEU A 1 198 ? -18.359 -26.578 4.277 1 97.12 198 LEU A O 1
ATOM 1468 N N . GLU A 1 199 ? -17.172 -28.406 3.65 1 95.31 199 GLU A N 1
ATOM 1469 C CA . GLU A 1 199 ? -18.359 -29.125 3.184 1 95.31 199 GLU A CA 1
ATOM 1470 C C . GLU A 1 199 ? -19.328 -29.391 4.328 1 95.31 199 GLU A C 1
ATOM 1472 O O . GLU A 1 199 ? -20.516 -29.656 4.102 1 95.31 199 GLU A O 1
ATOM 1477 N N . LYS A 1 200 ? -18.859 -29.328 5.523 1 96.62 200 LYS A N 1
ATOM 1478 C CA . LYS A 1 200 ? -19.719 -29.5 6.695 1 96.62 200 LYS A CA 1
ATOM 1479 C C . LYS A 1 200 ? -20.312 -28.172 7.133 1 96.62 200 LYS A C 1
ATOM 1481 O O . LYS A 1 200 ? -21.281 -28.141 7.91 1 96.62 200 LYS A O 1
ATOM 1486 N N . LEU A 1 201 ? -19.75 -27.078 6.711 1 97 201 LEU A N 1
ATOM 1487 C CA . LEU A 1 201 ? -20.125 -25.766 7.223 1 97 201 LEU A CA 1
ATOM 1488 C C . LEU A 1 201 ? -20.969 -25.016 6.203 1 97 201 LEU A C 1
ATOM 1490 O O . LEU A 1 201 ? -21.734 -24.125 6.574 1 97 201 LEU A O 1
ATOM 1494 N N . ILE A 1 202 ? -20.766 -25.281 4.891 1 97.75 202 ILE A N 1
ATOM 1495 C CA . ILE A 1 202 ? -21.422 -24.562 3.809 1 97.75 202 ILE A CA 1
ATOM 1496 C C . ILE A 1 202 ? -22.125 -25.562 2.885 1 97.75 202 ILE A C 1
ATOM 1498 O O . ILE A 1 202 ? -21.516 -26.531 2.434 1 97.75 202 ILE A O 1
ATOM 1502 N N . PRO A 1 203 ? -23.422 -25.344 2.564 1 97.5 203 PRO A N 1
ATOM 1503 C CA . PRO A 1 203 ? -24.109 -26.203 1.601 1 97.5 203 PRO A CA 1
ATOM 1504 C C . PRO A 1 203 ? -23.422 -26.219 0.236 1 97.5 203 PRO A C 1
ATOM 1506 O O . PRO A 1 203 ? -22.859 -25.203 -0.189 1 97.5 203 PRO A O 1
ATOM 1509 N N . LYS A 1 204 ? -23.562 -27.328 -0.427 1 96.31 204 LYS A N 1
ATOM 1510 C CA . LYS A 1 204 ? -22.875 -27.562 -1.688 1 96.31 204 LYS A CA 1
ATOM 1511 C C . LYS A 1 204 ? -23.203 -26.469 -2.707 1 96.31 204 LYS A C 1
ATOM 1513 O O . LYS A 1 204 ? -22.328 -26 -3.43 1 96.31 204 LYS A O 1
ATOM 1518 N N . ASP A 1 205 ? -24.453 -26.109 -2.857 1 97.38 205 ASP A N 1
ATOM 1519 C CA . ASP A 1 205 ? -24.875 -25.125 -3.846 1 97.38 205 ASP A CA 1
ATOM 1520 C C . ASP A 1 205 ? -24.203 -23.781 -3.588 1 97.38 205 ASP A C 1
ATOM 1522 O O . ASP A 1 205 ? -23.719 -23.125 -4.52 1 97.38 205 ASP A O 1
ATOM 1526 N N . ARG A 1 206 ? -24.156 -23.391 -2.279 1 97.25 206 ARG A N 1
ATOM 1527 C CA . ARG A 1 206 ? -23.516 -22.141 -1.912 1 97.25 206 ARG A CA 1
ATOM 1528 C C . ARG A 1 206 ? -22 -22.219 -2.135 1 97.25 206 ARG A C 1
ATOM 1530 O O . ARG A 1 206 ? -21.375 -21.25 -2.57 1 97.25 206 ARG A O 1
ATOM 1537 N N . LEU A 1 207 ? -21.438 -23.297 -1.795 1 96.88 207 LEU A N 1
ATOM 1538 C CA . LEU A 1 207 ? -20.016 -23.5 -2.008 1 96.88 207 LEU A CA 1
ATOM 1539 C C . LEU A 1 207 ? -19.656 -23.422 -3.49 1 96.88 207 LEU A C 1
ATOM 1541 O O . LEU A 1 207 ? -18.641 -22.844 -3.859 1 96.88 207 LEU A O 1
ATOM 1545 N N . ASP A 1 208 ? -20.516 -24 -4.328 1 96.75 208 ASP A N 1
ATOM 1546 C CA . ASP A 1 208 ? -20.312 -23.922 -5.773 1 96.75 208 ASP A CA 1
ATOM 1547 C C . ASP A 1 208 ? -20.344 -22.484 -6.254 1 96.75 208 ASP A C 1
ATOM 1549 O O . ASP A 1 208 ? -19.578 -22.094 -7.145 1 96.75 208 ASP A O 1
ATOM 1553 N N . GLU A 1 209 ? -21.234 -21.688 -5.699 1 97.94 209 GLU A N 1
ATOM 1554 C CA . GLU A 1 209 ? -21.312 -20.266 -6.043 1 97.94 209 GLU A CA 1
ATOM 1555 C C . GLU A 1 209 ? -20.031 -19.531 -5.645 1 97.94 209 GLU A C 1
ATOM 1557 O O . GLU A 1 209 ? -19.562 -18.672 -6.383 1 97.94 209 GLU A O 1
ATOM 1562 N N . ILE A 1 210 ? -19.516 -19.859 -4.484 1 97.88 210 ILE A N 1
ATOM 1563 C CA . ILE A 1 210 ? -18.281 -19.25 -3.996 1 97.88 210 ILE A CA 1
ATOM 1564 C C . ILE A 1 210 ? -17.125 -19.625 -4.914 1 97.88 210 ILE A C 1
ATOM 1566 O O . ILE A 1 210 ? -16.297 -18.781 -5.27 1 97.88 210 ILE A O 1
ATOM 1570 N N . ILE A 1 211 ? -17.062 -20.859 -5.336 1 96.69 211 ILE A N 1
ATOM 1571 C CA . ILE A 1 211 ? -16.031 -21.359 -6.246 1 96.69 211 ILE A CA 1
ATOM 1572 C C . ILE A 1 211 ? -16.109 -20.609 -7.574 1 96.69 211 ILE A C 1
ATOM 1574 O O . ILE A 1 211 ? -15.094 -20.141 -8.094 1 96.69 211 ILE A O 1
ATOM 1578 N N . GLU A 1 212 ? -17.328 -20.484 -8.062 1 97.06 212 GLU A N 1
ATOM 1579 C CA . GLU A 1 212 ? -17.516 -19.781 -9.328 1 97.06 212 GLU A CA 1
ATOM 1580 C C . GLU A 1 212 ? -17.094 -18.312 -9.219 1 97.06 212 GLU A C 1
ATOM 1582 O O . GLU A 1 212 ? -16.484 -17.766 -10.133 1 97.06 212 GLU A O 1
ATOM 1587 N N . ARG A 1 213 ? -17.422 -17.656 -8.125 1 97.31 213 ARG A N 1
ATOM 1588 C CA . ARG A 1 213 ? -17.016 -16.266 -7.938 1 97.31 213 ARG A CA 1
ATOM 1589 C C . ARG A 1 213 ? -15.492 -16.156 -7.84 1 97.31 213 ARG A C 1
ATOM 1591 O O . ARG A 1 213 ? -14.906 -15.18 -8.328 1 97.31 213 ARG A O 1
ATOM 1598 N N . THR A 1 214 ? -14.891 -17.141 -7.172 1 97.12 214 THR A N 1
ATOM 1599 C CA . THR A 1 214 ? -13.43 -17.172 -7.07 1 97.12 214 THR A CA 1
ATOM 1600 C C . THR A 1 214 ? -12.797 -17.234 -8.461 1 97.12 214 THR A C 1
ATOM 1602 O O . THR A 1 214 ? -11.867 -16.484 -8.758 1 97.12 214 THR A O 1
ATOM 1605 N N . ARG A 1 215 ? -13.336 -18.109 -9.344 1 96.06 215 ARG A N 1
ATOM 1606 C CA . ARG A 1 215 ? -12.828 -18.281 -10.703 1 96.06 215 ARG A CA 1
ATOM 1607 C C . ARG A 1 215 ? -12.922 -16.984 -11.5 1 96.06 215 ARG A C 1
ATOM 1609 O O . ARG A 1 215 ? -12.039 -16.688 -12.312 1 96.06 215 ARG A O 1
ATOM 1616 N N . LYS A 1 216 ? -13.938 -16.203 -11.195 1 95.62 216 LYS A N 1
ATOM 1617 C CA . LYS A 1 216 ? -14.219 -14.992 -11.961 1 95.62 216 LYS A CA 1
ATOM 1618 C C . LYS A 1 216 ? -13.711 -13.758 -11.219 1 95.62 216 LYS A C 1
ATOM 1620 O O . LYS A 1 216 ? -13.984 -12.633 -11.633 1 95.62 216 LYS A O 1
ATOM 1625 N N . GLY A 1 217 ? -13.039 -13.992 -10.102 1 94.44 217 GLY A N 1
ATOM 1626 C CA . GLY A 1 217 ? -12.648 -12.898 -9.227 1 94.44 217 GLY A CA 1
ATOM 1627 C C . GLY A 1 217 ? -11.828 -11.836 -9.93 1 94.44 217 GLY A C 1
ATOM 1628 O O . GLY A 1 217 ? -12.078 -10.641 -9.758 1 94.44 217 GLY A O 1
ATOM 1629 N N . GLY A 1 218 ? -10.789 -12.266 -10.727 1 93.62 218 GLY A N 1
ATOM 1630 C CA . GLY A 1 218 ? -10.008 -11.305 -11.492 1 93.62 218 GLY A CA 1
ATOM 1631 C C . GLY A 1 218 ? -10.852 -10.469 -12.438 1 93.62 218 GLY A C 1
ATOM 1632 O O . GLY A 1 218 ? -10.703 -9.242 -12.484 1 93.62 218 GLY A O 1
ATOM 1633 N N . GLY A 1 219 ? -11.711 -11.156 -13.164 1 93.31 219 GLY A N 1
ATOM 1634 C CA . GLY A 1 219 ? -12.602 -10.469 -14.078 1 93.31 219 GLY A CA 1
ATOM 1635 C C . GLY A 1 219 ? -13.539 -9.5 -13.391 1 93.31 219 GLY A C 1
ATOM 1636 O O . GLY A 1 219 ? -13.844 -8.43 -13.922 1 93.31 219 GLY A O 1
ATOM 1637 N N . GLU A 1 220 ? -14.023 -9.875 -12.195 1 96.12 220 GLU A N 1
ATOM 1638 C CA . GLU A 1 220 ? -14.906 -9.008 -11.422 1 96.12 220 GLU A CA 1
ATOM 1639 C C . GLU A 1 220 ? -14.219 -7.688 -11.086 1 96.12 220 GLU A C 1
ATOM 1641 O O . GLU A 1 220 ? -14.805 -6.617 -11.258 1 96.12 220 GLU A O 1
ATOM 1646 N N . ILE A 1 221 ? -12.992 -7.773 -10.664 1 96.69 221 ILE A N 1
ATOM 1647 C CA . ILE A 1 221 ? -12.242 -6.582 -10.281 1 96.69 221 ILE A CA 1
ATOM 1648 C C . ILE A 1 221 ? -11.953 -5.734 -11.516 1 96.69 221 ILE A C 1
ATOM 1650 O O . ILE A 1 221 ? -12.078 -4.508 -11.477 1 96.69 221 ILE A O 1
ATOM 1654 N N . VAL A 1 222 ? -11.539 -6.363 -12.586 1 94.19 222 VAL A N 1
ATOM 1655 C CA . VAL A 1 222 ? -11.258 -5.645 -13.828 1 94.19 222 VAL A CA 1
ATOM 1656 C C . VAL A 1 222 ? -12.5 -4.879 -14.273 1 94.19 222 VAL A C 1
ATOM 1658 O O . VAL A 1 222 ? -12.414 -3.715 -14.672 1 94.19 222 VAL A O 1
ATOM 1661 N N . ALA A 1 223 ? -13.648 -5.539 -14.219 1 95.69 223 ALA A N 1
ATOM 1662 C CA . ALA A 1 223 ? -14.906 -4.926 -14.633 1 95.69 223 ALA A CA 1
ATOM 1663 C C . ALA A 1 223 ? -15.25 -3.725 -13.758 1 95.69 223 ALA A C 1
ATOM 1665 O O . ALA A 1 223 ? -15.719 -2.699 -14.25 1 95.69 223 ALA A O 1
ATOM 1666 N N . LEU A 1 224 ? -15.016 -3.834 -12.477 1 97 224 LEU A N 1
ATOM 1667 C CA . LEU A 1 224 ? -15.305 -2.754 -11.539 1 97 224 LEU A CA 1
ATOM 1668 C C . LEU A 1 224 ? -14.352 -1.58 -11.758 1 97 224 LEU A C 1
ATOM 1670 O O . LEU A 1 224 ? -14.789 -0.425 -11.781 1 97 224 LEU A O 1
ATOM 1674 N N . LEU A 1 225 ? -13.109 -1.869 -11.953 1 94.75 225 LEU A N 1
ATOM 1675 C CA . LEU A 1 225 ? -12.102 -0.827 -12.086 1 94.75 225 LEU A CA 1
ATOM 1676 C C . LEU A 1 225 ? -12.266 -0.075 -13.406 1 94.75 225 LEU A C 1
ATOM 1678 O O . LEU A 1 225 ? -11.992 1.125 -13.477 1 94.75 225 LEU A O 1
ATOM 1682 N N . GLY A 1 226 ? -12.719 -0.761 -14.414 1 90.31 226 GLY A N 1
ATOM 1683 C CA . GLY A 1 226 ? -12.836 -0.195 -15.75 1 90.31 226 GLY A CA 1
ATOM 1684 C C . GLY A 1 226 ? -11.523 -0.188 -16.516 1 90.31 226 GLY A C 1
ATOM 1685 O O . GLY A 1 226 ? -11.516 -0.249 -17.734 1 90.31 226 GLY A O 1
ATOM 1686 N N . ASN A 1 227 ? -10.461 0.076 -15.805 1 86.62 227 ASN A N 1
ATOM 1687 C CA . ASN A 1 227 ? -9.117 0.015 -16.375 1 86.62 227 ASN A CA 1
ATOM 1688 C C . ASN A 1 227 ? -8.117 -0.553 -15.367 1 86.62 227 ASN A C 1
ATOM 1690 O O . ASN A 1 227 ? -8.156 -0.215 -14.188 1 86.62 227 ASN A O 1
ATOM 1694 N N . GLY A 1 228 ? -7.359 -1.456 -15.938 1 86.56 228 GLY A N 1
ATOM 1695 C CA . GLY A 1 228 ? -6.355 -2.041 -15.062 1 86.56 228 GLY A CA 1
ATOM 1696 C C . GLY A 1 228 ? -6.824 -3.307 -14.375 1 86.56 228 GLY A C 1
ATOM 1697 O O . GLY A 1 228 ? -7.914 -3.807 -14.656 1 86.56 228 GLY A O 1
ATOM 1698 N N . SER A 1 229 ? -5.945 -3.828 -13.547 1 91.81 229 SER A N 1
ATOM 1699 C CA . SER A 1 229 ? -6.223 -5.074 -12.836 1 91.81 229 SER A CA 1
ATOM 1700 C C . SER A 1 229 ? -5.941 -4.938 -11.344 1 91.81 229 SER A C 1
ATOM 1702 O O . SER A 1 229 ? -5.508 -3.879 -10.883 1 91.81 229 SER A O 1
ATOM 1704 N N . ALA A 1 230 ? -6.344 -6.004 -10.648 1 95.19 230 ALA A N 1
ATOM 1705 C CA . ALA A 1 230 ? -6.031 -6.07 -9.219 1 95.19 230 ALA A CA 1
ATOM 1706 C C . ALA A 1 230 ? -4.531 -5.941 -8.977 1 95.19 230 ALA A C 1
ATOM 1708 O O . ALA A 1 230 ? -3.725 -6.445 -9.766 1 95.19 230 ALA A O 1
ATOM 1709 N N . TYR A 1 231 ? -4.184 -5.246 -7.875 1 97.06 231 TYR A N 1
ATOM 1710 C CA . TYR A 1 231 ? -2.75 -5.141 -7.621 1 97.06 231 TYR A CA 1
ATOM 1711 C C . TYR A 1 231 ? -2.453 -5.215 -6.129 1 97.06 231 TYR A C 1
ATOM 1713 O O . TYR A 1 231 ? -1.32 -5.496 -5.73 1 97.06 231 TYR A O 1
ATOM 1721 N N . TYR A 1 232 ? -3.441 -5.035 -5.195 1 98.44 232 TYR A N 1
ATOM 1722 C CA . TYR A 1 232 ? -3.193 -5.176 -3.764 1 98.44 232 TYR A CA 1
ATOM 1723 C C . TYR A 1 232 ? -3.023 -6.641 -3.383 1 98.44 232 TYR A C 1
ATOM 1725 O O . TYR A 1 232 ? -2.029 -7.016 -2.756 1 98.44 232 TYR A O 1
ATOM 1733 N N . ALA A 1 233 ? -3.977 -7.461 -3.787 1 98.44 233 ALA A N 1
ATOM 1734 C CA . ALA A 1 233 ? -3.963 -8.875 -3.41 1 98.44 233 ALA A CA 1
ATOM 1735 C C . ALA A 1 233 ? -2.807 -9.609 -4.082 1 98.44 233 ALA A C 1
ATOM 1737 O O . ALA A 1 233 ? -2.086 -10.375 -3.436 1 98.44 233 ALA A O 1
ATOM 1738 N N . PRO A 1 234 ? -2.611 -9.375 -5.391 1 98.06 234 PRO A N 1
ATOM 1739 C CA . PRO A 1 234 ? -1.447 -10.023 -5.996 1 98.06 234 PRO A CA 1
ATOM 1740 C C . PRO A 1 234 ? -0.129 -9.586 -5.359 1 98.06 234 PRO A C 1
ATOM 1742 O O . PRO A 1 234 ? 0.782 -10.406 -5.199 1 98.06 234 PRO A O 1
ATOM 1745 N N . ALA A 1 235 ? 0.022 -8.281 -5.027 1 98.75 235 ALA A N 1
ATOM 1746 C CA . ALA A 1 235 ? 1.23 -7.801 -4.363 1 98.75 235 ALA A CA 1
ATOM 1747 C C . ALA A 1 235 ? 1.412 -8.469 -3.004 1 98.75 235 ALA A C 1
ATOM 1749 O O . ALA A 1 235 ? 2.531 -8.82 -2.623 1 98.75 235 ALA A O 1
ATOM 1750 N N . ALA A 1 236 ? 0.294 -8.633 -2.305 1 98.75 236 ALA A N 1
ATOM 1751 C CA . ALA A 1 236 ? 0.346 -9.32 -1.017 1 98.75 236 ALA A CA 1
ATOM 1752 C C . ALA A 1 236 ? 0.831 -10.758 -1.182 1 98.75 236 ALA A C 1
ATOM 1754 O O . ALA A 1 236 ? 1.626 -11.25 -0.377 1 98.75 236 ALA A O 1
ATOM 1755 N N . ALA A 1 237 ? 0.353 -11.414 -2.201 1 98.69 237 ALA A N 1
ATOM 1756 C CA . ALA A 1 237 ? 0.75 -12.789 -2.479 1 98.69 237 ALA A CA 1
ATOM 1757 C C . ALA A 1 237 ? 2.248 -12.891 -2.752 1 98.69 237 ALA A C 1
ATOM 1759 O O . ALA A 1 237 ? 2.928 -13.766 -2.217 1 98.69 237 ALA A O 1
ATOM 1760 N N . LEU A 1 238 ? 2.768 -11.969 -3.559 1 98.88 238 LEU A N 1
ATOM 1761 C CA . LEU A 1 238 ? 4.191 -11.945 -3.873 1 98.88 238 LEU A CA 1
ATOM 1762 C C . LEU A 1 238 ? 5.023 -11.695 -2.619 1 98.88 238 LEU A C 1
ATOM 1764 O O . LEU A 1 238 ? 6.066 -12.32 -2.43 1 98.88 238 LEU A O 1
ATOM 1768 N N . MET A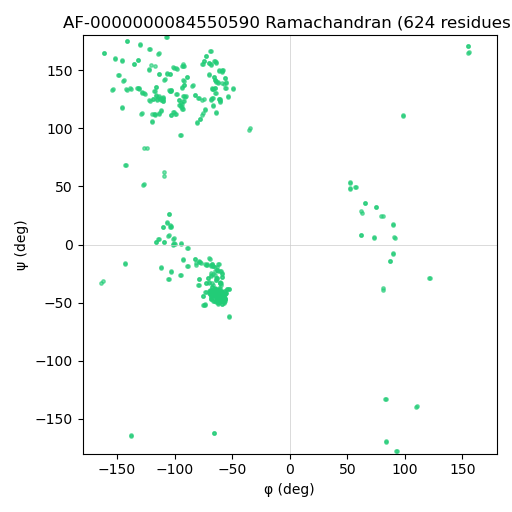 1 239 ? 4.547 -10.766 -1.795 1 98.88 239 MET A N 1
ATOM 1769 C CA . MET A 1 239 ? 5.23 -10.477 -0.537 1 98.88 239 MET A CA 1
ATOM 1770 C C . MET A 1 239 ? 5.293 -11.719 0.344 1 98.88 239 MET A C 1
ATOM 1772 O O . MET A 1 239 ? 6.344 -12.047 0.895 1 98.88 239 MET A O 1
ATOM 1776 N N . GLU A 1 240 ? 4.18 -12.469 0.473 1 98.81 240 GLU A N 1
ATOM 1777 C CA . GLU A 1 240 ? 4.129 -13.664 1.312 1 98.81 240 GLU A CA 1
ATOM 1778 C C . GLU A 1 240 ? 5.098 -14.734 0.808 1 98.81 240 GLU A C 1
ATOM 1780 O O . GLU A 1 240 ? 5.809 -15.359 1.599 1 98.81 240 GLU A O 1
ATOM 1785 N N . MET A 1 241 ? 5.094 -14.945 -0.494 1 98.88 241 MET A N 1
ATOM 1786 C CA . MET A 1 241 ? 5.996 -15.938 -1.081 1 98.88 241 MET A CA 1
ATOM 1787 C C . MET A 1 241 ? 7.453 -15.547 -0.85 1 98.88 241 MET A C 1
ATOM 1789 O O . MET A 1 241 ? 8.273 -16.391 -0.499 1 98.88 241 MET A O 1
ATOM 1793 N N . THR A 1 242 ? 7.77 -14.266 -1.06 1 98.94 242 THR A N 1
ATOM 1794 C CA . THR A 1 242 ? 9.125 -13.766 -0.847 1 98.94 242 THR A CA 1
ATOM 1795 C C . THR A 1 242 ? 9.547 -13.953 0.606 1 98.94 242 THR A C 1
ATOM 1797 O O . THR A 1 242 ? 10.664 -14.398 0.877 1 98.94 242 THR A O 1
ATOM 1800 N N . GLU A 1 243 ? 8.672 -13.633 1.502 1 98.81 243 GLU A N 1
ATOM 1801 C CA . GLU A 1 243 ? 8.961 -13.805 2.924 1 98.81 243 GLU A CA 1
ATOM 1802 C C . GLU A 1 243 ? 9.242 -15.266 3.262 1 98.81 243 GLU A C 1
ATOM 1804 O O . GLU A 1 243 ? 10.195 -15.562 3.99 1 98.81 243 GLU A O 1
ATOM 1809 N N . ALA A 1 244 ? 8.391 -16.172 2.73 1 98.69 244 ALA A N 1
ATOM 1810 C CA . ALA A 1 244 ? 8.562 -17.594 2.977 1 98.69 244 ALA A CA 1
ATOM 1811 C C . ALA A 1 244 ? 9.945 -18.062 2.537 1 98.69 244 ALA A C 1
ATOM 1813 O O . ALA A 1 244 ? 10.594 -18.844 3.238 1 98.69 244 ALA A O 1
ATOM 1814 N N . ILE A 1 245 ? 10.406 -17.562 1.423 1 98.81 245 ILE A N 1
ATOM 1815 C CA . ILE A 1 245 ? 11.68 -17.969 0.85 1 98.81 245 ILE A CA 1
ATOM 1816 C C . ILE A 1 245 ? 12.828 -17.359 1.652 1 98.81 245 ILE A C 1
ATOM 1818 O O . ILE A 1 245 ? 13.719 -18.078 2.121 1 98.81 245 ILE A O 1
ATOM 1822 N N . LEU A 1 246 ? 12.828 -16.062 1.868 1 98.69 246 LEU A N 1
ATOM 1823 C CA . LEU A 1 246 ? 13.93 -15.352 2.502 1 98.69 246 LEU A CA 1
ATOM 1824 C C . LEU A 1 246 ? 14.117 -15.82 3.943 1 98.69 246 LEU A C 1
ATOM 1826 O O . LEU A 1 246 ? 15.242 -15.859 4.445 1 98.69 246 LEU A O 1
ATOM 1830 N N . LYS A 1 247 ? 13.039 -16.219 4.578 1 98.44 247 LYS A N 1
ATOM 1831 C CA . LYS A 1 247 ? 13.109 -16.625 5.984 1 98.44 247 LYS A CA 1
ATOM 1832 C C . LYS A 1 247 ? 13.164 -18.141 6.125 1 98.44 247 LYS A C 1
ATOM 1834 O O . LYS A 1 247 ? 13.164 -18.656 7.242 1 98.44 247 LYS A O 1
ATOM 1839 N N . ASP A 1 248 ? 13.148 -18.812 5.055 1 98.56 248 ASP A N 1
ATOM 1840 C CA . ASP A 1 248 ? 13.164 -20.266 5.062 1 98.56 248 ASP A CA 1
ATOM 1841 C C . ASP A 1 248 ? 12.07 -20.828 5.961 1 98.56 248 ASP A C 1
ATOM 1843 O O . ASP A 1 248 ? 12.344 -21.641 6.855 1 98.56 248 ASP A O 1
ATOM 1847 N N . GLN A 1 249 ? 10.867 -20.406 5.723 1 98.06 249 GLN A N 1
ATOM 1848 C CA . GLN A 1 249 ? 9.773 -20.703 6.648 1 98.06 249 GLN A CA 1
ATOM 1849 C C . GLN A 1 249 ? 9.219 -22.109 6.418 1 98.06 249 GLN A C 1
ATOM 1851 O O . GLN A 1 249 ? 8.469 -22.625 7.25 1 98.06 249 GLN A O 1
ATOM 1856 N N . LYS A 1 250 ? 9.5 -22.688 5.305 1 98.31 250 LYS A N 1
ATOM 1857 C CA . LYS A 1 250 ? 8.906 -23.984 4.945 1 98.31 250 LYS A CA 1
ATOM 1858 C C . LYS A 1 250 ? 7.379 -23.906 4.953 1 98.31 250 LYS A C 1
ATOM 1860 O O . LYS A 1 250 ? 6.711 -24.75 5.539 1 98.31 250 LYS A O 1
ATOM 1865 N N . ARG A 1 251 ? 6.824 -22.891 4.297 1 97.75 251 ARG A N 1
ATOM 1866 C CA . ARG A 1 251 ? 5.387 -22.656 4.242 1 97.75 251 ARG A CA 1
ATOM 1867 C C . ARG A 1 251 ? 4.738 -23.484 3.135 1 97.75 251 ARG A C 1
ATOM 1869 O O . ARG A 1 251 ? 5.297 -23.609 2.043 1 97.75 251 ARG A O 1
ATOM 1876 N N . VAL A 1 252 ? 3.646 -24.047 3.441 1 97.19 252 VAL A N 1
ATOM 1877 C CA . VAL A 1 252 ? 2.834 -24.672 2.402 1 97.19 252 VAL A CA 1
ATOM 1878 C C . VAL A 1 252 ? 2.014 -23.609 1.678 1 97.19 252 VAL A C 1
ATOM 1880 O O . VAL A 1 252 ? 1.034 -23.094 2.221 1 97.19 252 VAL A O 1
ATOM 1883 N N . LEU A 1 253 ? 2.414 -23.266 0.473 1 97.38 253 LEU A N 1
ATOM 1884 C CA . LEU A 1 253 ? 1.744 -22.281 -0.36 1 97.38 253 LEU A CA 1
ATOM 1885 C C . LEU A 1 253 ? 1.521 -22.812 -1.771 1 97.38 253 LEU A C 1
ATOM 1887 O O . LEU A 1 253 ? 2.391 -23.484 -2.33 1 97.38 253 LEU A O 1
ATOM 1891 N N . PRO A 1 254 ? 0.337 -22.609 -2.258 1 96.81 254 PRO A N 1
ATOM 1892 C CA . PRO A 1 254 ? 0.163 -22.969 -3.664 1 96.81 254 PRO A CA 1
ATOM 1893 C C . PRO A 1 254 ? 0.965 -22.078 -4.609 1 96.81 254 PRO A C 1
ATOM 1895 O O . PRO A 1 254 ? 0.86 -20.844 -4.543 1 96.81 254 PRO A O 1
ATOM 1898 N N . SER A 1 255 ? 1.774 -22.641 -5.453 1 97.44 255 SER A N 1
ATOM 1899 C CA . SER A 1 255 ? 2.611 -21.906 -6.402 1 97.44 255 SER A CA 1
ATOM 1900 C C . SER A 1 255 ? 2.559 -22.547 -7.789 1 97.44 255 SER A C 1
ATOM 1902 O O . SER A 1 255 ? 2.184 -23.719 -7.93 1 97.44 255 SER A O 1
ATOM 1904 N N . VAL A 1 256 ? 2.826 -21.75 -8.805 1 98.19 256 VAL A N 1
ATOM 1905 C CA . VAL A 1 256 ? 2.99 -22.266 -10.156 1 98.19 256 VAL A CA 1
ATOM 1906 C C . VAL A 1 256 ? 4.375 -22.891 -10.305 1 98.19 256 VAL A C 1
ATOM 1908 O O . VAL A 1 256 ? 5.383 -22.188 -10.359 1 98.19 256 VAL A O 1
ATOM 1911 N N . ALA A 1 257 ? 4.398 -24.219 -10.375 1 98.56 257 ALA A N 1
ATOM 1912 C CA . ALA A 1 257 ? 5.637 -25 -10.352 1 98.56 257 ALA A CA 1
ATOM 1913 C C . ALA A 1 257 ? 5.77 -25.875 -11.594 1 98.56 257 ALA A C 1
ATOM 1915 O O . ALA A 1 257 ? 4.766 -26.234 -12.211 1 98.56 257 ALA A O 1
ATOM 1916 N N . TYR A 1 258 ? 6.984 -26.109 -11.961 1 98.5 258 TYR A N 1
ATOM 1917 C CA . TYR A 1 258 ? 7.25 -27.016 -13.078 1 98.5 258 TYR A CA 1
ATOM 1918 C C . TYR A 1 258 ? 7.047 -28.469 -12.672 1 98.5 258 TYR A C 1
ATOM 1920 O O . TYR A 1 258 ? 7.684 -28.953 -11.734 1 98.5 258 TYR A O 1
ATOM 1928 N N . LEU A 1 259 ? 6.195 -29.172 -13.422 1 98.25 259 LEU A N 1
ATOM 1929 C CA . LEU A 1 259 ? 5.848 -30.547 -13.07 1 98.25 259 LEU A CA 1
ATOM 1930 C C . LEU A 1 259 ? 6.57 -31.531 -13.977 1 98.25 259 LEU A C 1
ATOM 1932 O O . LEU A 1 259 ? 6.637 -31.328 -15.195 1 98.25 259 LEU A O 1
ATOM 1936 N N . GLU A 1 260 ? 7.133 -32.469 -13.422 1 97.88 260 GLU A N 1
ATOM 1937 C CA . GLU A 1 260 ? 7.836 -33.562 -14.109 1 97.88 260 GLU A CA 1
ATOM 1938 C C . GLU A 1 260 ? 7.332 -34.938 -13.648 1 97.88 260 GLU A C 1
ATOM 1940 O O . GLU A 1 260 ? 8.125 -35.781 -13.297 1 97.88 260 GLU A O 1
ATOM 1945 N N . GLY A 1 261 ? 6.055 -35.125 -13.695 1 97.62 261 GLY A N 1
ATOM 1946 C CA . GLY A 1 261 ? 5.418 -36.375 -13.281 1 97.62 261 GLY A CA 1
ATOM 1947 C C . GLY A 1 261 ? 4.406 -36.188 -12.164 1 97.62 261 GLY A C 1
ATOM 1948 O O . GLY A 1 261 ? 3.486 -37 -12.016 1 97.62 261 GLY A O 1
ATOM 1949 N N . GLU A 1 262 ? 4.633 -35.156 -11.328 1 97.25 262 GLU A N 1
ATOM 1950 C CA . GLU A 1 262 ? 3.686 -34.875 -10.25 1 97.25 262 GLU A CA 1
ATOM 1951 C C . GLU A 1 262 ? 2.275 -34.688 -10.797 1 97.25 262 GLU A C 1
ATOM 1953 O O . GLU A 1 262 ? 2.092 -34.031 -11.844 1 97.25 262 GLU A O 1
ATOM 1958 N N . TYR A 1 263 ? 1.216 -35.312 -10.172 1 96.38 263 TYR A N 1
ATOM 1959 C CA . TYR A 1 263 ? -0.196 -35.281 -10.531 1 96.38 263 TYR A CA 1
ATOM 1960 C C . TYR A 1 263 ? -0.414 -35.875 -11.922 1 96.38 263 TYR A C 1
ATOM 1962 O O . TYR A 1 263 ? -1.483 -35.719 -12.516 1 96.38 263 TYR A O 1
ATOM 1970 N N . GLY A 1 264 ? 0.65 -36.469 -12.5 1 96.38 264 GLY A N 1
ATOM 1971 C CA . GLY A 1 264 ? 0.568 -37.094 -13.812 1 96.38 264 GLY A CA 1
ATOM 1972 C C . GLY A 1 264 ? 0.911 -36.125 -14.945 1 96.38 264 GLY A C 1
ATOM 1973 O O . GLY A 1 264 ? 0.731 -36.469 -16.109 1 96.38 264 GLY A O 1
ATOM 1974 N N . PHE A 1 265 ? 1.312 -35.031 -14.617 1 97.19 265 PHE A N 1
ATOM 1975 C CA . PHE A 1 265 ? 1.632 -34.031 -15.641 1 97.19 265 PHE A CA 1
ATOM 1976 C C . PHE A 1 265 ? 3.141 -33.906 -15.812 1 97.19 265 PHE A C 1
ATOM 1978 O O . PHE A 1 265 ? 3.896 -34.094 -14.852 1 97.19 265 PHE A O 1
ATOM 1985 N N . ASP A 1 266 ? 3.537 -33.625 -17.031 1 97.06 266 ASP A N 1
ATOM 1986 C CA . ASP A 1 266 ? 4.957 -33.5 -17.359 1 97.06 266 ASP A CA 1
ATOM 1987 C C . ASP A 1 266 ? 5.211 -32.344 -18.297 1 97.06 266 ASP A C 1
ATOM 1989 O O . ASP A 1 266 ? 4.488 -32.156 -19.281 1 97.06 266 ASP A O 1
ATOM 1993 N N . GLY A 1 267 ? 6.309 -31.562 -17.922 1 96.56 267 GLY A N 1
ATOM 1994 C CA . GLY A 1 267 ? 6.762 -30.516 -18.828 1 96.56 267 GLY A CA 1
ATOM 1995 C C . GLY A 1 267 ? 5.852 -29.297 -18.844 1 96.56 267 GLY A C 1
ATOM 1996 O O . GLY A 1 267 ? 5.711 -28.641 -19.875 1 96.56 267 GLY A O 1
ATOM 1997 N N . ILE A 1 268 ? 5.25 -29.016 -17.719 1 96.94 268 ILE A N 1
ATOM 1998 C CA . ILE A 1 268 ? 4.301 -27.922 -17.688 1 96.94 268 ILE A CA 1
ATOM 1999 C C . ILE A 1 268 ? 4.383 -27.203 -16.344 1 96.94 268 ILE A C 1
ATOM 2001 O O . ILE A 1 268 ? 4.695 -27.812 -15.32 1 96.94 268 ILE A O 1
ATOM 2005 N N . TYR A 1 269 ? 4.289 -25.875 -16.344 1 97.88 269 TYR A N 1
ATOM 2006 C CA . TYR A 1 269 ? 4.051 -25.125 -15.109 1 97.88 269 TYR A CA 1
ATOM 2007 C C . TYR A 1 269 ? 2.566 -25.109 -14.758 1 97.88 269 TYR A C 1
ATOM 2009 O O . TYR A 1 269 ? 1.721 -24.844 -15.617 1 97.88 269 TYR A O 1
ATOM 2017 N N . LEU A 1 270 ? 2.244 -25.453 -13.586 1 97.69 270 LEU A N 1
ATOM 2018 C CA . LEU A 1 270 ? 0.866 -25.516 -13.109 1 97.69 270 LEU A CA 1
ATOM 2019 C C . LEU A 1 270 ? 0.788 -25.188 -11.625 1 97.69 270 LEU A C 1
ATOM 2021 O O . LEU A 1 270 ? 1.728 -25.469 -10.875 1 97.69 270 LEU A O 1
ATOM 2025 N N . GLY A 1 271 ? -0.328 -24.531 -11.227 1 97.38 271 GLY A N 1
ATOM 2026 C CA . GLY A 1 271 ? -0.534 -24.25 -9.812 1 97.38 271 GLY A CA 1
ATOM 2027 C C . GLY A 1 271 ? -0.747 -25.5 -8.977 1 97.38 271 GLY A C 1
ATOM 2028 O O . GLY A 1 271 ? -1.689 -26.266 -9.219 1 97.38 271 GLY A O 1
ATOM 2029 N N . VAL A 1 272 ? 0.132 -25.781 -7.969 1 97.62 272 VAL A N 1
ATOM 2030 C CA . VAL A 1 272 ? 0.061 -26.953 -7.098 1 97.62 272 VAL A CA 1
ATOM 2031 C C . VAL A 1 272 ? 0.542 -26.578 -5.695 1 97.62 272 VAL A C 1
ATOM 2033 O O . VAL A 1 272 ? 1.207 -25.562 -5.512 1 97.62 272 VAL A O 1
ATOM 2036 N N . PRO A 1 273 ? 0.148 -27.344 -4.672 1 96.81 273 PRO A N 1
ATOM 2037 C CA . PRO A 1 273 ? 0.696 -27.078 -3.34 1 96.81 273 PRO A CA 1
ATOM 2038 C C . PRO A 1 273 ? 2.201 -27.328 -3.264 1 96.81 273 PRO A C 1
ATOM 2040 O O . PRO A 1 273 ? 2.691 -28.344 -3.756 1 96.81 273 PRO A O 1
ATOM 2043 N N . THR A 1 274 ? 2.857 -26.375 -2.74 1 98.31 274 THR A N 1
ATOM 2044 C CA . THR A 1 274 ? 4.305 -26.484 -2.607 1 98.31 274 THR A CA 1
ATOM 2045 C C . THR A 1 274 ? 4.75 -26.109 -1.197 1 98.31 274 THR A C 1
ATOM 2047 O O . THR A 1 274 ? 3.979 -25.531 -0.435 1 98.31 274 THR A O 1
ATOM 2050 N N . VAL A 1 275 ? 5.91 -26.562 -0.835 1 98.44 275 VAL A N 1
ATOM 2051 C CA . VAL A 1 275 ? 6.621 -26.062 0.338 1 98.44 275 VAL A CA 1
ATOM 2052 C C . VAL A 1 275 ? 7.68 -25.047 -0.087 1 98.44 275 VAL A C 1
ATOM 2054 O O . VAL A 1 275 ? 8.617 -25.391 -0.812 1 98.44 275 VAL A O 1
ATOM 2057 N N . LEU A 1 276 ? 7.477 -23.797 0.286 1 98.44 276 LEU A N 1
ATOM 2058 C CA . LEU A 1 276 ? 8.422 -22.734 -0.037 1 98.44 276 LEU A CA 1
ATOM 2059 C C . LEU A 1 276 ? 9.383 -22.5 1.125 1 98.44 276 LEU A C 1
ATOM 2061 O O . LEU A 1 276 ? 8.945 -22.219 2.244 1 98.44 276 LEU A O 1
ATOM 2065 N N . GLY A 1 277 ? 10.664 -22.672 0.892 1 98.38 277 GLY A N 1
ATOM 2066 C CA . GLY A 1 277 ? 11.734 -22.406 1.835 1 98.38 277 GLY A CA 1
ATOM 2067 C C . GLY A 1 277 ? 12.93 -21.719 1.201 1 98.38 277 GLY A C 1
ATOM 2068 O O . GLY A 1 277 ? 12.82 -21.125 0.126 1 98.38 277 GLY A O 1
ATOM 2069 N N . GLY A 1 278 ? 14.07 -21.719 1.863 1 98 278 GLY A N 1
ATOM 2070 C CA . GLY A 1 278 ? 15.242 -20.953 1.464 1 98 278 GLY A CA 1
ATOM 2071 C C . GLY A 1 278 ? 15.789 -21.375 0.112 1 98 278 GLY A C 1
ATOM 2072 O O . GLY A 1 278 ? 16.484 -20.594 -0.55 1 98 278 GLY A O 1
ATOM 2073 N N . ASN A 1 279 ? 15.414 -22.5 -0.353 1 98.25 279 ASN A N 1
ATOM 2074 C CA . ASN A 1 279 ? 15.883 -23 -1.642 1 98.25 279 ASN A CA 1
ATOM 2075 C C . ASN A 1 279 ? 14.812 -22.844 -2.723 1 98.25 279 ASN A C 1
ATOM 2077 O O . ASN A 1 279 ? 14.914 -23.453 -3.787 1 98.25 279 ASN A O 1
ATOM 2081 N N . GLY A 1 280 ? 13.781 -22.016 -2.461 1 98.5 280 GLY A N 1
ATOM 2082 C CA . GLY A 1 280 ? 12.641 -21.938 -3.357 1 98.5 280 GLY A CA 1
ATOM 2083 C C . GLY A 1 280 ? 11.609 -23.016 -3.1 1 98.5 280 GLY A C 1
ATOM 2084 O O . GLY A 1 280 ? 11.18 -23.219 -1.963 1 98.5 280 GLY A O 1
ATOM 2085 N N . ILE A 1 281 ? 11.18 -23.641 -4.156 1 98.81 281 ILE A N 1
ATOM 2086 C CA . ILE A 1 281 ? 10.281 -24.781 -3.984 1 98.81 281 ILE A CA 1
ATOM 2087 C C . ILE A 1 281 ? 11.07 -26 -3.523 1 98.81 281 ILE A C 1
ATOM 2089 O O . ILE A 1 281 ? 11.844 -26.578 -4.293 1 98.81 281 ILE A O 1
ATOM 2093 N N . GLU A 1 282 ? 10.836 -26.391 -2.336 1 98.62 282 GLU A N 1
ATOM 2094 C CA . GLU A 1 282 ? 11.602 -27.516 -1.777 1 98.62 282 GLU A CA 1
ATOM 2095 C C . GLU A 1 282 ? 10.867 -28.828 -1.969 1 98.62 282 GLU A C 1
ATOM 2097 O O . GLU A 1 282 ? 11.484 -29.891 -1.987 1 98.62 282 GLU A O 1
ATOM 2102 N N . LYS A 1 283 ? 9.562 -28.703 -2.068 1 98.12 283 LYS A N 1
ATOM 2103 C CA . LYS A 1 283 ? 8.734 -29.891 -2.244 1 98.12 283 LYS A CA 1
ATOM 2104 C C . LYS A 1 283 ? 7.43 -29.547 -2.957 1 98.12 283 LYS A C 1
ATOM 2106 O O . LYS A 1 283 ? 6.828 -28.5 -2.697 1 98.12 283 LYS A O 1
ATOM 2111 N N . ILE A 1 284 ? 7.07 -30.359 -3.959 1 98 284 ILE A N 1
ATOM 2112 C CA . ILE A 1 284 ? 5.715 -30.344 -4.5 1 98 284 ILE A CA 1
ATOM 2113 C C . ILE A 1 284 ? 4.863 -31.391 -3.77 1 98 284 ILE A C 1
ATOM 2115 O O . ILE A 1 284 ? 5.211 -32.562 -3.736 1 98 284 ILE A O 1
ATOM 2119 N N . MET A 1 285 ? 3.748 -30.906 -3.195 1 96.56 285 MET A N 1
ATOM 2120 C CA . MET A 1 285 ? 2.891 -31.797 -2.426 1 96.56 285 MET A CA 1
ATOM 2121 C C . MET A 1 285 ? 1.782 -32.375 -3.299 1 96.56 285 MET A C 1
ATOM 2123 O O . MET A 1 285 ? 0.9 -31.656 -3.752 1 96.56 285 MET A O 1
ATOM 2127 N N . GLU A 1 286 ? 1.822 -33.688 -3.455 1 96.62 286 GLU A N 1
ATOM 2128 C CA . GLU A 1 286 ? 0.75 -34.344 -4.199 1 96.62 286 GLU A CA 1
ATOM 2129 C C . GLU A 1 286 ? -0.387 -34.75 -3.273 1 96.62 286 GLU A C 1
ATOM 2131 O O . GLU A 1 286 ? -0.161 -35.469 -2.287 1 96.62 286 GLU A O 1
ATOM 2136 N N . LEU A 1 287 ? -1.519 -34.344 -3.641 1 94.75 287 LEU A N 1
ATOM 2137 C CA . LEU A 1 287 ? -2.715 -34.656 -2.869 1 94.75 287 LEU A CA 1
ATOM 2138 C C . LEU A 1 287 ? -3.486 -35.812 -3.514 1 94.75 287 LEU A C 1
ATOM 2140 O O . LEU A 1 287 ? -3.385 -36.031 -4.723 1 94.75 287 LEU A O 1
ATOM 2144 N N . ASP A 1 288 ? -4.203 -36.531 -2.619 1 95.38 288 ASP A N 1
ATOM 2145 C CA . ASP A 1 288 ? -5.172 -37.469 -3.148 1 95.38 288 ASP A CA 1
ATOM 2146 C C . ASP A 1 288 ? -6.398 -36.75 -3.709 1 95.38 288 ASP A C 1
ATOM 2148 O O . ASP A 1 288 ? -7.152 -36.125 -2.963 1 95.38 288 ASP A O 1
ATOM 2152 N N . LEU A 1 289 ? -6.566 -36.906 -5.012 1 96.38 289 LEU A N 1
ATOM 2153 C CA . LEU A 1 289 ? -7.68 -36.25 -5.668 1 96.38 289 LEU A CA 1
ATOM 2154 C C . LEU A 1 289 ? -8.758 -37.25 -6.082 1 96.38 289 LEU A C 1
ATOM 2156 O O . LEU A 1 289 ? -8.445 -38.375 -6.477 1 96.38 289 LEU A O 1
ATOM 2160 N N . THR A 1 290 ? -9.977 -36.844 -5.953 1 95.75 290 THR A N 1
ATOM 2161 C CA . THR A 1 290 ? -11.07 -37.625 -6.508 1 95.75 290 THR A CA 1
ATOM 2162 C C . THR A 1 290 ? -11.039 -37.594 -8.031 1 95.75 290 THR A C 1
ATOM 2164 O O . THR A 1 290 ? -10.312 -36.812 -8.633 1 95.75 290 THR A O 1
ATOM 2167 N N . ASP A 1 291 ? -11.812 -38.5 -8.625 1 96.69 291 ASP A N 1
ATOM 2168 C CA . ASP A 1 291 ? -11.875 -38.531 -10.086 1 96.69 291 ASP A CA 1
ATOM 2169 C C . ASP A 1 291 ? -12.359 -37.188 -10.648 1 96.69 291 ASP A C 1
ATOM 2171 O O . ASP A 1 291 ? -11.859 -36.75 -11.68 1 96.69 291 ASP A O 1
ATOM 2175 N N . ASP A 1 292 ? -13.297 -36.688 -9.969 1 95.25 292 ASP A N 1
ATOM 2176 C CA . ASP A 1 292 ? -13.82 -35.375 -10.398 1 95.25 292 ASP A CA 1
ATOM 2177 C C . ASP A 1 292 ? -12.75 -34.312 -10.305 1 95.25 292 ASP A C 1
ATOM 2179 O O . ASP A 1 292 ? -12.586 -33.5 -11.227 1 95.25 292 ASP A O 1
ATOM 2183 N N . GLU A 1 293 ? -12.016 -34.219 -9.234 1 95 293 GLU A N 1
ATOM 2184 C CA . GLU A 1 293 ? -10.945 -33.25 -9.039 1 95 293 GLU A CA 1
ATOM 2185 C C . GLU A 1 293 ? -9.836 -33.438 -10.07 1 95 293 GLU A C 1
ATOM 2187 O O . GLU A 1 293 ? -9.297 -32.469 -10.602 1 95 293 GLU A O 1
ATOM 2192 N N . LYS A 1 294 ? -9.516 -34.719 -10.336 1 96.38 294 LYS A N 1
ATOM 2193 C CA . LYS A 1 294 ? -8.508 -35.031 -11.352 1 96.38 294 LYS A CA 1
ATOM 2194 C C . LYS A 1 294 ? -8.938 -34.531 -12.727 1 96.38 294 LYS A C 1
ATOM 2196 O O . LYS A 1 294 ? -8.125 -34 -13.477 1 96.38 294 LYS A O 1
ATOM 2201 N N . SER A 1 295 ? -10.172 -34.781 -12.992 1 97.06 295 SER A N 1
ATOM 2202 C CA . SER A 1 295 ? -10.703 -34.344 -14.281 1 97.06 295 SER A CA 1
ATOM 2203 C C . SER A 1 295 ? -10.641 -32.812 -14.406 1 97.06 295 SER A C 1
ATOM 2205 O O . SER A 1 295 ? -10.297 -32.312 -15.469 1 97.06 295 SER A O 1
ATOM 2207 N N . GLN A 1 296 ? -10.984 -32.125 -13.375 1 96.12 296 GLN A N 1
ATOM 2208 C CA . GLN A 1 296 ? -10.914 -30.656 -13.375 1 96.12 296 GLN A CA 1
ATOM 2209 C C . GLN A 1 296 ? -9.469 -30.188 -13.555 1 96.12 296 GLN A C 1
ATOM 2211 O O . GLN A 1 296 ? -9.211 -29.234 -14.297 1 96.12 296 GLN A O 1
ATOM 2216 N N . LEU A 1 297 ? -8.586 -30.828 -12.859 1 97.25 297 LEU A N 1
ATOM 2217 C CA . LEU A 1 297 ? -7.18 -30.453 -12.953 1 97.25 297 LEU A CA 1
ATOM 2218 C C . LEU A 1 297 ? -6.645 -30.719 -14.359 1 97.25 297 LEU A C 1
ATOM 2220 O O . LEU A 1 297 ? -5.828 -29.938 -14.867 1 97.25 297 LEU A O 1
ATOM 2224 N N . GLN A 1 298 ? -7.102 -31.828 -14.945 1 97.62 298 GLN A N 1
ATOM 2225 C CA . GLN A 1 298 ? -6.727 -32.125 -16.328 1 97.62 298 GLN A CA 1
ATOM 2226 C C . GLN A 1 298 ? -7.207 -31.031 -17.281 1 97.62 298 GLN A C 1
ATOM 2228 O O . GLN A 1 298 ? -6.461 -30.594 -18.156 1 97.62 298 GLN A O 1
ATOM 2233 N N . LYS A 1 299 ? -8.438 -30.688 -17.094 1 97.19 299 LYS A N 1
ATOM 2234 C CA . LYS A 1 299 ? -8.977 -29.609 -17.906 1 97.19 299 LYS A CA 1
ATOM 2235 C C . LYS A 1 299 ? -8.148 -28.344 -17.75 1 97.19 299 LYS A C 1
ATOM 2237 O O . LYS A 1 299 ? -7.879 -27.641 -18.734 1 97.19 299 LYS A O 1
ATOM 2242 N N . SER A 1 300 ? -7.832 -28.016 -16.547 1 96.75 300 SER A N 1
ATOM 2243 C CA . SER A 1 300 ? -6.996 -26.859 -16.25 1 96.75 300 SER A CA 1
ATOM 2244 C C . SER A 1 300 ? -5.637 -26.969 -16.938 1 96.75 300 SER A C 1
ATOM 2246 O O . SER A 1 300 ? -5.168 -26.016 -17.562 1 96.75 300 SER A O 1
ATOM 2248 N N . ALA A 1 301 ? -4.984 -28.109 -16.828 1 97.19 301 ALA A N 1
ATOM 2249 C CA . ALA A 1 301 ? -3.691 -28.359 -17.469 1 97.19 301 ALA A CA 1
ATOM 2250 C C . ALA A 1 301 ? -3.787 -28.203 -18.984 1 97.19 301 ALA A C 1
ATOM 2252 O O . ALA A 1 301 ? -2.877 -27.656 -19.609 1 97.19 301 ALA A O 1
ATOM 2253 N N . ASP A 1 302 ? -4.852 -28.688 -19.578 1 96.81 302 ASP A N 1
ATOM 2254 C CA . ASP A 1 302 ? -5.059 -28.578 -21.016 1 96.81 302 ASP A CA 1
ATOM 2255 C C . ASP A 1 302 ? -5.172 -27.109 -21.438 1 96.81 302 ASP A C 1
ATOM 2257 O O . ASP A 1 302 ? -4.664 -26.734 -22.5 1 96.81 302 ASP A O 1
ATOM 2261 N N . SER A 1 303 ? -5.887 -26.391 -20.641 1 94.94 303 SER A N 1
ATOM 2262 C CA . SER A 1 303 ? -5.992 -24.953 -20.906 1 94.94 303 SER A CA 1
ATOM 2263 C C . SER A 1 303 ? -4.625 -24.297 -20.891 1 94.94 303 SER A C 1
ATOM 2265 O O . SER A 1 303 ? -4.328 -23.438 -21.734 1 94.94 303 SER A O 1
ATOM 2267 N N . VAL A 1 304 ? -3.816 -24.609 -19.922 1 95 304 VAL A N 1
ATOM 2268 C CA . VAL A 1 304 ? -2.469 -24.062 -19.812 1 95 304 VAL A CA 1
ATOM 2269 C C . VAL A 1 304 ? -1.643 -24.484 -21.016 1 95 304 VAL A C 1
ATOM 2271 O O . VAL A 1 304 ? -0.924 -23.656 -21.594 1 95 304 VAL A O 1
ATOM 2274 N N . ARG A 1 305 ? -1.743 -25.75 -21.438 1 95.38 305 ARG A N 1
ATOM 2275 C CA . ARG A 1 305 ? -1.014 -26.234 -22.609 1 95.38 305 ARG A CA 1
ATOM 2276 C C . ARG A 1 305 ? -1.43 -25.5 -23.875 1 95.38 305 ARG A C 1
ATOM 2278 O O . ARG A 1 305 ? -0.601 -25.234 -24.75 1 95.38 305 ARG A O 1
ATOM 2285 N N . SER A 1 306 ? -2.697 -25.266 -23.953 1 93.75 306 SER A N 1
ATOM 2286 C CA . SER A 1 306 ? -3.195 -24.5 -25.094 1 93.75 306 SER A CA 1
ATOM 2287 C C . SER A 1 306 ? -2.545 -23.125 -25.172 1 93.75 306 SER A C 1
ATOM 2289 O O . SER A 1 306 ? -2.164 -22.672 -26.25 1 93.75 306 SER A O 1
ATOM 2291 N N . VAL A 1 307 ? -2.426 -22.469 -24.062 1 91.69 307 VAL A N 1
ATOM 2292 C CA . VAL A 1 307 ? -1.781 -21.156 -24.016 1 91.69 307 VAL A CA 1
ATOM 2293 C C . VAL A 1 307 ? -0.3 -21.297 -24.359 1 91.69 307 VAL A C 1
ATOM 2295 O O . VAL A 1 307 ? 0.25 -20.469 -25.094 1 91.69 307 VAL A O 1
ATOM 2298 N N . MET A 1 308 ? 0.344 -22.281 -23.844 1 92.75 308 MET A N 1
ATOM 2299 C CA . MET A 1 308 ? 1.772 -22.516 -24.047 1 92.75 308 MET A CA 1
ATOM 2300 C C . MET A 1 308 ? 2.072 -22.812 -25.516 1 92.75 308 MET A C 1
ATOM 2302 O O . MET A 1 308 ? 3.184 -22.578 -25.984 1 92.75 308 MET A O 1
ATOM 2306 N N . SER A 1 309 ? 1.128 -23.359 -26.203 1 92.12 309 SER A N 1
ATOM 2307 C CA . SER A 1 309 ? 1.324 -23.688 -27.609 1 92.12 309 SER A CA 1
ATOM 2308 C C . SER A 1 309 ? 1.567 -22.438 -28.438 1 92.12 309 SER A C 1
ATOM 2310 O O . SER A 1 309 ? 2.105 -22.516 -29.547 1 92.12 309 SER A O 1
ATOM 2312 N N . ALA A 1 310 ? 1.122 -21.297 -27.891 1 90.25 310 ALA A N 1
ATOM 2313 C CA . ALA A 1 310 ? 1.314 -20.016 -28.578 1 90.25 310 ALA A CA 1
ATOM 2314 C C . ALA A 1 310 ? 2.74 -19.516 -28.406 1 90.25 310 ALA A C 1
ATOM 2316 O O . ALA A 1 310 ? 3.15 -18.547 -29.062 1 90.25 310 ALA A O 1
ATOM 2317 N N . LEU A 1 311 ? 3.469 -20.047 -27.5 1 91.25 311 LEU A N 1
ATOM 2318 C CA . LEU A 1 311 ? 4.855 -19.656 -27.297 1 91.25 311 LEU A CA 1
ATOM 2319 C C . LEU A 1 311 ? 5.703 -20 -28.516 1 91.25 311 LEU A C 1
ATOM 2321 O O . LEU A 1 311 ? 5.438 -21 -29.188 1 91.25 311 LEU A O 1
ATOM 2325 N N . SER A 1 312 ? 6.602 -19.078 -28.828 1 80.25 312 SER A N 1
ATOM 2326 C CA . SER A 1 312 ? 7.48 -19.312 -29.969 1 80.25 312 SER A CA 1
ATOM 2327 C C . SER A 1 312 ? 8.391 -20.516 -29.719 1 80.25 312 SER A C 1
ATOM 2329 O O . SER A 1 312 ? 8.797 -20.781 -28.594 1 80.25 312 SER A O 1
ATOM 2331 N N . SER A 1 313 ? 8.242 -21.578 -30.469 1 61.47 313 SER A N 1
ATOM 2332 C CA . SER A 1 313 ? 9.039 -22.797 -30.406 1 61.47 313 SER A CA 1
ATOM 2333 C C . SER A 1 313 ? 10.492 -22.484 -30.062 1 61.47 313 SER A C 1
ATOM 2335 O O . SER A 1 313 ? 11.086 -21.562 -30.641 1 61.47 313 SER A O 1
ATOM 2337 N N . THR A 1 314 ? 10.883 -22.641 -28.734 1 44.81 314 THR A N 1
ATOM 2338 C CA . THR A 1 314 ? 12.32 -22.641 -28.484 1 44.81 314 THR A CA 1
ATOM 2339 C C . THR A 1 314 ? 12.977 -23.891 -29.047 1 44.81 314 THR A C 1
ATOM 2341 O O . THR A 1 314 ? 12.359 -24.953 -29.094 1 44.81 314 THR A O 1
ATOM 2344 N N . MET B 1 1 ? -22.5 -3.721 27.156 1 60.94 1 MET B N 1
ATOM 2345 C CA . MET B 1 1 ? -22.516 -3.289 25.766 1 60.94 1 MET B CA 1
ATOM 2346 C C . MET B 1 1 ? -21.375 -3.926 24.984 1 60.94 1 MET B C 1
ATOM 2348 O O . MET B 1 1 ? -20.266 -4.09 25.516 1 60.94 1 MET B O 1
ATOM 2352 N N . ALA B 1 2 ? -21.703 -4.668 23.828 1 78.44 2 ALA B N 1
ATOM 2353 C CA . ALA B 1 2 ? -20.688 -5.371 23.062 1 78.44 2 ALA B CA 1
ATOM 2354 C C . ALA B 1 2 ? -19.703 -4.395 22.422 1 78.44 2 ALA B C 1
ATOM 2356 O O . ALA B 1 2 ? -20.078 -3.256 22.109 1 78.44 2 ALA B O 1
ATOM 2357 N N . PHE B 1 3 ? -18.438 -4.711 22.531 1 88.5 3 PHE B N 1
ATOM 2358 C CA . PHE B 1 3 ? -17.438 -3.928 21.828 1 88.5 3 PHE B CA 1
ATOM 2359 C C . PHE B 1 3 ? -17.672 -3.988 20.312 1 88.5 3 PHE B C 1
ATOM 2361 O O . PHE B 1 3 ? -18.047 -5.035 19.781 1 88.5 3 PHE B O 1
ATOM 2368 N N . THR B 1 4 ? -17.812 -2.82 19.734 1 88.75 4 THR B N 1
ATOM 2369 C CA . THR B 1 4 ? -17.938 -2.736 18.281 1 88.75 4 THR B CA 1
ATOM 2370 C C . THR B 1 4 ? -16.672 -2.189 17.656 1 88.75 4 THR B C 1
ATOM 2372 O O . THR B 1 4 ? -15.922 -1.447 18.297 1 88.75 4 THR B O 1
ATOM 2375 N N . ARG B 1 5 ? -16.422 -2.68 16.438 1 92.5 5 ARG B N 1
ATOM 2376 C CA . ARG B 1 5 ? -15.273 -2.154 15.695 1 92.5 5 ARG B CA 1
ATOM 2377 C C . ARG B 1 5 ? -15.469 -0.679 15.359 1 92.5 5 ARG B C 1
ATOM 2379 O O . ARG B 1 5 ? -16.594 -0.243 15.086 1 92.5 5 ARG B O 1
ATOM 2386 N N . LYS B 1 6 ? -14.398 0.068 15.438 1 97.25 6 LYS B N 1
ATOM 2387 C CA . LYS B 1 6 ? -14.438 1.447 14.961 1 97.25 6 LYS B CA 1
ATOM 2388 C C . LYS B 1 6 ? -14.75 1.505 13.469 1 97.25 6 LYS B C 1
ATOM 2390 O O . LYS B 1 6 ? -14.586 0.511 12.758 1 97.25 6 LYS B O 1
ATOM 2395 N N . LYS B 1 7 ? -15.375 2.559 13.117 1 98.62 7 LYS B N 1
ATOM 2396 C CA . LYS B 1 7 ? -15.672 2.809 11.711 1 98.62 7 LYS B CA 1
ATOM 2397 C C . LYS B 1 7 ? -14.922 4.035 11.195 1 98.62 7 LYS B C 1
ATOM 2399 O O . LYS B 1 7 ? -14.953 5.094 11.828 1 98.62 7 LYS B O 1
ATOM 2404 N N . ILE B 1 8 ? -14.148 3.889 10.031 1 98.94 8 ILE B N 1
ATOM 2405 C CA . ILE B 1 8 ? -13.375 4.965 9.422 1 98.94 8 ILE B CA 1
ATOM 2406 C C . ILE B 1 8 ? -13.828 5.18 7.98 1 98.94 8 ILE B C 1
ATOM 2408 O O . ILE B 1 8 ? -13.859 4.238 7.188 1 98.94 8 ILE B O 1
ATOM 2412 N N . SER B 1 9 ? -14.211 6.359 7.645 1 98.94 9 SER B N 1
ATOM 2413 C CA . SER B 1 9 ? -14.562 6.691 6.266 1 98.94 9 SER B CA 1
ATOM 2414 C C . SER B 1 9 ? -13.469 7.516 5.602 1 98.94 9 SER B C 1
ATOM 2416 O O . SER B 1 9 ? -12.93 8.445 6.203 1 98.94 9 SER B O 1
ATOM 2418 N N . VAL B 1 10 ? -13.094 7.145 4.426 1 98.94 10 VAL B N 1
ATOM 2419 C CA . VAL B 1 10 ? -12.148 7.883 3.592 1 98.94 10 VAL B CA 1
ATOM 2420 C C . VAL B 1 10 ? -12.867 8.453 2.371 1 98.94 10 VAL B C 1
ATOM 2422 O O . VAL B 1 10 ? -13.391 7.695 1.546 1 98.94 10 VAL B O 1
ATOM 2425 N N . VAL B 1 11 ? -12.922 9.773 2.299 1 98.88 11 VAL B N 1
ATOM 2426 C CA . VAL B 1 11 ? -13.594 10.445 1.194 1 98.88 11 VAL B CA 1
ATOM 2427 C C . VAL B 1 11 ? -12.594 10.773 0.095 1 98.88 11 VAL B C 1
ATOM 2429 O O . VAL B 1 11 ? -11.695 11.594 0.295 1 98.88 11 VAL B O 1
ATOM 2432 N N . GLY B 1 12 ? -12.805 10.289 -1.062 1 98.44 12 GLY B N 1
ATOM 2433 C CA . GLY B 1 12 ? -11.844 10.289 -2.154 1 98.44 12 GLY B CA 1
ATOM 2434 C C . GLY B 1 12 ? -11.109 8.969 -2.297 1 98.44 12 GLY B C 1
ATOM 2435 O O . GLY B 1 12 ? -10.273 8.625 -1.456 1 98.44 12 GLY B O 1
ATOM 2436 N N . ALA B 1 13 ? -11.383 8.258 -3.354 1 98 13 ALA B N 1
ATOM 2437 C CA . ALA B 1 13 ? -10.789 6.938 -3.541 1 98 13 ALA B CA 1
ATOM 2438 C C . ALA B 1 13 ? -9.68 6.977 -4.586 1 98 13 ALA B C 1
ATOM 2440 O O . ALA B 1 13 ? -9.461 5.996 -5.305 1 98 13 ALA B O 1
ATOM 2441 N N . GLY B 1 14 ? -9.031 8.188 -4.758 1 96.19 14 GLY B N 1
ATOM 2442 C CA . GLY B 1 14 ? -7.812 8.25 -5.555 1 96.19 14 GLY B CA 1
ATOM 2443 C C . GLY B 1 14 ? -6.656 7.488 -4.934 1 96.19 14 GLY B C 1
ATOM 2444 O O . GLY B 1 14 ? -6.863 6.641 -4.062 1 96.19 14 GLY B O 1
ATOM 2445 N N . PHE B 1 15 ? -5.438 7.754 -5.344 1 96.12 15 PHE B N 1
ATOM 2446 C CA . PHE B 1 15 ? -4.27 7.008 -4.895 1 96.12 15 PHE B CA 1
ATOM 2447 C C . PHE B 1 15 ? -4.059 7.176 -3.395 1 96.12 15 PHE B C 1
ATOM 2449 O O . PHE B 1 15 ? -3.863 6.195 -2.674 1 96.12 15 PHE B O 1
ATOM 2456 N N . THR B 1 16 ? -4.148 8.398 -2.955 1 97.56 16 THR B N 1
ATOM 2457 C CA . THR B 1 16 ? -3.881 8.648 -1.543 1 97.56 16 THR B CA 1
ATOM 2458 C C . THR B 1 16 ? -4.973 8.039 -0.67 1 97.56 16 THR B C 1
ATOM 2460 O O . THR B 1 16 ? -4.676 7.391 0.338 1 97.56 16 THR B O 1
ATOM 2463 N N . GLY B 1 17 ? -6.223 8.281 -1.065 1 98.56 17 GLY B N 1
ATOM 2464 C CA . GLY B 1 17 ? -7.316 7.742 -0.276 1 98.56 17 GLY B CA 1
ATOM 2465 C C . GLY B 1 17 ? -7.32 6.227 -0.218 1 98.56 17 GLY B C 1
ATOM 2466 O O . GLY B 1 17 ? -7.5 5.641 0.852 1 98.56 17 GLY B O 1
ATOM 2467 N N . ALA B 1 18 ? -7.129 5.586 -1.327 1 98.56 18 ALA B N 1
ATOM 2468 C CA . ALA B 1 18 ? -7.105 4.129 -1.381 1 98.56 18 ALA B CA 1
ATOM 2469 C C . ALA B 1 18 ? -5.93 3.566 -0.585 1 98.56 18 ALA B C 1
ATOM 2471 O O . ALA B 1 18 ? -6.074 2.574 0.132 1 98.56 18 ALA B O 1
ATOM 2472 N N . THR B 1 19 ? -4.742 4.152 -0.739 1 98.69 19 THR B N 1
ATOM 2473 C CA . THR B 1 19 ? -3.572 3.699 0.007 1 98.69 19 THR B CA 1
ATOM 2474 C C . THR B 1 19 ? -3.781 3.891 1.507 1 98.69 19 THR B C 1
ATOM 2476 O O . THR B 1 19 ? -3.369 3.051 2.309 1 98.69 19 THR B O 1
ATOM 2479 N N . THR B 1 20 ? -4.418 5.016 1.895 1 98.88 20 THR B N 1
ATOM 2480 C CA . THR B 1 20 ? -4.77 5.227 3.295 1 98.88 20 THR B CA 1
ATOM 2481 C C . THR B 1 20 ? -5.672 4.105 3.801 1 98.88 20 THR B C 1
ATOM 2483 O O . THR B 1 20 ? -5.422 3.529 4.863 1 98.88 20 THR B O 1
ATOM 2486 N N . ALA B 1 21 ? -6.723 3.814 3.008 1 98.88 21 ALA B N 1
ATOM 2487 C CA . ALA B 1 21 ? -7.641 2.738 3.379 1 98.88 21 ALA B CA 1
ATOM 2488 C C . ALA B 1 21 ? -6.895 1.425 3.584 1 98.88 21 ALA B C 1
ATOM 2490 O O . ALA B 1 21 ? -7.156 0.699 4.543 1 98.88 21 ALA B O 1
ATOM 2491 N N . LEU B 1 22 ? -5.969 1.164 2.705 1 98.75 22 LEU B N 1
ATOM 2492 C CA . LEU B 1 22 ? -5.16 -0.046 2.793 1 98.75 22 LEU B CA 1
ATOM 2493 C C . LEU B 1 22 ? -4.363 -0.073 4.094 1 98.75 22 LEU B C 1
ATOM 2495 O O . LEU B 1 22 ? -4.344 -1.088 4.793 1 98.75 22 LEU B O 1
ATOM 2499 N N . PHE B 1 23 ? -3.66 1.035 4.395 1 98.88 23 PHE B N 1
ATOM 2500 C CA . PHE B 1 23 ? -2.834 1.097 5.594 1 98.88 23 PHE B CA 1
ATOM 2501 C C . PHE B 1 23 ? -3.689 0.964 6.848 1 98.88 23 PHE B C 1
ATOM 2503 O O . PHE B 1 23 ? -3.289 0.307 7.809 1 98.88 23 PHE B O 1
ATOM 2510 N N . LEU B 1 24 ? -4.879 1.604 6.871 1 98.88 24 LEU B N 1
ATOM 2511 C CA . LEU B 1 24 ? -5.797 1.491 8 1 98.88 24 LEU B CA 1
ATOM 2512 C C . LEU B 1 24 ? -6.223 0.042 8.211 1 98.88 24 LEU B C 1
ATOM 2514 O O . LEU B 1 24 ? -6.297 -0.43 9.344 1 98.88 24 LEU B O 1
ATOM 2518 N N . ALA B 1 25 ? -6.527 -0.694 7.109 1 98.62 25 ALA B N 1
ATOM 2519 C CA . ALA B 1 25 ? -6.918 -2.1 7.176 1 98.62 25 ALA B CA 1
ATOM 2520 C C . ALA B 1 25 ? -5.777 -2.961 7.715 1 98.62 25 ALA B C 1
ATOM 2522 O O . ALA B 1 25 ? -5.988 -3.809 8.586 1 98.62 25 ALA B O 1
ATOM 2523 N N . GLN B 1 26 ? -4.602 -2.711 7.223 1 98.31 26 GLN B N 1
ATOM 2524 C CA . GLN B 1 26 ? -3.436 -3.486 7.629 1 98.31 26 GLN B CA 1
ATOM 2525 C C . GLN B 1 26 ? -3.191 -3.371 9.133 1 98.31 26 GLN B C 1
ATOM 2527 O O . GLN B 1 26 ? -2.738 -4.324 9.766 1 98.31 26 GLN B O 1
ATOM 2532 N N . LYS B 1 27 ? -3.521 -2.188 9.711 1 98 27 LYS B N 1
ATOM 2533 C CA . LYS B 1 27 ? -3.348 -1.951 11.141 1 98 27 LYS B CA 1
ATOM 2534 C C . LYS B 1 27 ? -4.59 -2.373 11.922 1 98 27 LYS B C 1
ATOM 2536 O O . LYS B 1 27 ? -4.605 -2.305 13.148 1 98 27 LYS B O 1
ATOM 2541 N N . GLU B 1 28 ? -5.637 -2.812 11.211 1 97.94 28 GLU B N 1
ATOM 2542 C CA . GLU B 1 28 ? -6.91 -3.217 11.797 1 97.94 28 GLU B CA 1
ATOM 2543 C C . GLU B 1 28 ? -7.461 -2.131 12.719 1 97.94 28 GLU B C 1
ATOM 2545 O O . GLU B 1 28 ? -7.855 -2.41 13.852 1 97.94 28 GLU B O 1
ATOM 2550 N N . LEU B 1 29 ? -7.484 -0.879 12.25 1 98.38 29 LEU B N 1
ATOM 2551 C CA . LEU B 1 29 ? -7.891 0.24 13.094 1 98.38 29 LEU B CA 1
ATOM 2552 C C . LEU B 1 29 ? -9.406 0.364 13.141 1 98.38 29 LEU B C 1
ATOM 2554 O O . LEU B 1 29 ? -9.953 1.063 13.992 1 98.38 29 LEU B O 1
ATOM 2558 N N . GLY B 1 30 ? -10.125 -0.335 12.273 1 98.19 30 GLY B N 1
ATOM 2559 C CA . GLY B 1 30 ? -11.57 -0.318 12.188 1 98.19 30 GLY B CA 1
ATOM 2560 C C . GLY B 1 30 ? -12.094 -0.685 10.812 1 98.19 30 GLY B C 1
ATOM 2561 O O . GLY B 1 30 ? -11.312 -0.906 9.883 1 98.19 30 GLY B O 1
ATOM 2562 N N . ASP B 1 31 ? -13.422 -0.881 10.656 1 98.5 31 ASP B N 1
ATOM 2563 C CA . ASP B 1 31 ? -14.047 -1.073 9.352 1 98.5 31 ASP B CA 1
ATOM 2564 C C . ASP B 1 31 ? -13.945 0.194 8.5 1 98.5 31 ASP B C 1
ATOM 2566 O O . ASP B 1 31 ? -14.016 1.307 9.031 1 98.5 31 ASP B O 1
ATOM 2570 N N . ILE B 1 32 ? -13.773 0.01 7.207 1 98.81 32 ILE B N 1
ATOM 2571 C CA . ILE B 1 32 ? -13.445 1.129 6.328 1 98.81 32 ILE B CA 1
ATOM 2572 C C . ILE B 1 32 ? -14.555 1.319 5.297 1 98.81 32 ILE B C 1
ATOM 2574 O O . ILE B 1 32 ? -15.039 0.349 4.711 1 98.81 32 ILE B O 1
ATOM 2578 N N . VAL B 1 33 ? -14.992 2.529 5.137 1 98.88 33 VAL B N 1
ATOM 2579 C CA . VAL B 1 33 ? -15.844 2.926 4.023 1 98.88 33 VAL B CA 1
ATOM 2580 C C . VAL B 1 33 ? -15.094 3.898 3.117 1 98.88 33 VAL B C 1
ATOM 2582 O O . VAL B 1 33 ? -14.703 4.984 3.551 1 98.88 33 VAL B O 1
ATOM 2585 N N . LEU B 1 34 ? -14.812 3.441 1.927 1 98.88 34 LEU B N 1
ATOM 2586 C CA . LEU B 1 34 ? -14.188 4.262 0.893 1 98.88 34 LEU B CA 1
ATOM 2587 C C . LEU B 1 34 ? -15.242 4.887 -0.013 1 98.88 34 LEU B C 1
ATOM 2589 O O . LEU B 1 34 ? -16 4.176 -0.668 1 98.88 34 LEU B O 1
ATOM 2593 N N . VAL B 1 35 ? -15.258 6.23 -0.012 1 98.81 35 VAL B N 1
ATOM 2594 C CA . VAL B 1 35 ? -16.328 6.945 -0.705 1 98.81 35 VAL B CA 1
ATOM 2595 C C . VAL B 1 35 ? -15.742 7.758 -1.856 1 98.81 35 VAL B C 1
ATOM 2597 O O . VAL B 1 35 ? -14.688 8.383 -1.711 1 98.81 35 VAL B O 1
ATOM 2600 N N . ASP B 1 36 ? -16.359 7.707 -2.973 1 98.56 36 ASP B N 1
ATOM 2601 C CA . ASP B 1 36 ? -16.031 8.594 -4.086 1 98.56 36 ASP B CA 1
ATOM 2602 C C . ASP B 1 36 ? -17.297 9.047 -4.82 1 98.56 36 ASP B C 1
ATOM 2604 O O . ASP B 1 36 ? -18.406 8.727 -4.402 1 98.56 36 ASP B O 1
ATOM 2608 N N . ILE B 1 37 ? -17.141 9.914 -5.766 1 97.88 37 ILE B N 1
ATOM 2609 C CA . ILE B 1 37 ? -18.266 10.422 -6.543 1 97.88 37 ILE B CA 1
ATOM 2610 C C . ILE B 1 37 ? -18.891 9.289 -7.363 1 97.88 37 ILE B C 1
ATOM 2612 O O . ILE B 1 37 ? -18.219 8.281 -7.637 1 97.88 37 ILE B O 1
ATOM 2616 N N . PRO B 1 38 ? -20.125 9.438 -7.754 1 97.88 38 PRO B N 1
ATOM 2617 C CA . PRO B 1 38 ? -20.844 8.367 -8.445 1 97.88 38 PRO B CA 1
ATOM 2618 C C . PRO B 1 38 ? -20.094 7.859 -9.688 1 97.88 38 PRO B C 1
ATOM 2620 O O . PRO B 1 38 ? -20.078 6.656 -9.953 1 97.88 38 PRO B O 1
ATOM 2623 N N . GLN B 1 39 ? -19.453 8.742 -10.43 1 96.88 39 GLN B N 1
ATOM 2624 C CA . GLN B 1 39 ? -18.75 8.359 -11.641 1 96.88 39 GLN B CA 1
ATOM 2625 C C . GLN B 1 39 ? -17.609 7.402 -11.336 1 96.88 39 GLN B C 1
ATOM 2627 O O . GLN B 1 39 ? -17.156 6.652 -12.203 1 96.88 39 GLN B O 1
ATOM 2632 N N . ASN B 1 40 ? -17.156 7.434 -10.086 1 97.44 40 ASN B N 1
ATOM 2633 C CA . ASN B 1 40 ? -16.031 6.609 -9.688 1 97.44 40 ASN B CA 1
ATOM 2634 C C . ASN B 1 40 ? -16.453 5.477 -8.758 1 97.44 40 ASN B C 1
ATOM 2636 O O . ASN B 1 40 ? -15.625 4.887 -8.062 1 97.44 40 ASN B O 1
ATOM 2640 N N . GLU B 1 41 ? -17.719 5.188 -8.664 1 98 41 GLU B N 1
ATOM 2641 C CA . GLU B 1 41 ? -18.203 4.156 -7.742 1 98 41 GLU B CA 1
ATOM 2642 C C . GLU B 1 41 ? -17.609 2.793 -8.086 1 98 41 GLU B C 1
ATOM 2644 O O . GLU B 1 41 ? -17.188 2.055 -7.199 1 98 41 GLU B O 1
ATOM 2649 N N . GLY B 1 42 ? -17.672 2.432 -9.383 1 97.94 42 GLY B N 1
ATOM 2650 C CA . GLY B 1 42 ? -17.125 1.163 -9.828 1 97.94 42 GLY B CA 1
ATOM 2651 C C . GLY B 1 42 ? -15.68 0.96 -9.398 1 97.94 42 GLY B C 1
ATOM 2652 O O . GLY B 1 42 ? -15.375 0.042 -8.641 1 97.94 42 GLY B O 1
ATOM 2653 N N . PRO B 1 43 ? -14.75 1.851 -9.875 1 98.06 43 PRO B N 1
ATOM 2654 C CA . PRO B 1 43 ? -13.352 1.747 -9.461 1 98.06 43 PRO B CA 1
ATOM 2655 C C . PRO B 1 43 ? -13.18 1.703 -7.945 1 98.06 43 PRO B C 1
ATOM 2657 O O . PRO B 1 43 ? -12.32 0.978 -7.438 1 98.06 43 PRO B O 1
ATOM 2660 N N . THR B 1 44 ? -13.969 2.465 -7.207 1 98.62 44 THR B N 1
ATOM 2661 C CA . THR B 1 44 ? -13.898 2.471 -5.75 1 98.62 44 THR B CA 1
ATOM 2662 C C . THR B 1 44 ? -14.258 1.098 -5.188 1 98.62 44 THR B C 1
ATOM 2664 O O . THR B 1 44 ? -13.57 0.588 -4.301 1 98.62 44 THR B O 1
ATOM 2667 N N . LYS B 1 45 ? -15.297 0.494 -5.711 1 98.69 45 LYS B N 1
ATOM 2668 C CA . LYS B 1 45 ? -15.703 -0.851 -5.309 1 98.69 45 LYS B CA 1
ATOM 2669 C C . LYS B 1 45 ? -14.625 -1.874 -5.66 1 98.69 45 LYS B C 1
ATOM 2671 O O . LYS B 1 45 ? -14.359 -2.795 -4.883 1 98.69 45 LYS B O 1
ATOM 2676 N N . GLY B 1 46 ? -14.047 -1.729 -6.84 1 98.56 46 GLY B N 1
ATOM 2677 C CA . GLY B 1 46 ? -12.984 -2.631 -7.266 1 98.56 46 GLY B CA 1
ATOM 2678 C C . GLY B 1 46 ? -11.773 -2.6 -6.355 1 98.56 46 GLY B C 1
ATOM 2679 O O . GLY B 1 46 ? -11.242 -3.65 -5.984 1 98.56 46 GLY B O 1
ATOM 2680 N N . LYS B 1 47 ? -11.312 -1.371 -6.004 1 98.5 47 LYS B N 1
ATOM 2681 C CA . LYS B 1 47 ? -10.18 -1.225 -5.098 1 98.5 47 LYS B CA 1
ATOM 2682 C C . LYS B 1 47 ? -10.484 -1.836 -3.73 1 98.5 47 LYS B C 1
ATOM 2684 O O . LYS B 1 47 ? -9.648 -2.539 -3.16 1 98.5 47 LYS B O 1
ATOM 2689 N N . ALA B 1 48 ? -11.68 -1.573 -3.242 1 98.75 48 ALA B N 1
ATOM 2690 C CA . ALA B 1 48 ? -12.086 -2.107 -1.944 1 98.75 48 ALA B CA 1
ATOM 2691 C C . ALA B 1 48 ? -12.078 -3.633 -1.954 1 98.75 48 ALA B C 1
ATOM 2693 O O . ALA B 1 48 ? -11.586 -4.266 -1.017 1 98.75 48 ALA B O 1
ATOM 2694 N N . LEU B 1 49 ? -12.641 -4.199 -2.99 1 98.5 49 LEU B N 1
ATOM 2695 C CA . LEU B 1 49 ? -12.695 -5.652 -3.104 1 98.5 49 LEU B CA 1
ATOM 2696 C C . LEU B 1 49 ? -11.289 -6.246 -3.172 1 98.5 49 LEU B C 1
ATOM 2698 O O . LEU B 1 49 ? -11.008 -7.258 -2.527 1 98.5 49 LEU B O 1
ATOM 2702 N N . ASP B 1 50 ? -10.438 -5.676 -3.959 1 98.56 50 ASP B N 1
ATOM 2703 C CA . ASP B 1 50 ? -9.055 -6.125 -4.078 1 98.56 50 ASP B CA 1
ATOM 2704 C C . ASP B 1 50 ? -8.344 -6.082 -2.729 1 98.56 50 ASP B C 1
ATOM 2706 O O . ASP B 1 50 ? -7.621 -7.016 -2.371 1 98.56 50 ASP B O 1
ATOM 2710 N N . MET B 1 51 ? -8.555 -5 -1.979 1 98.69 51 MET B N 1
ATOM 2711 C CA . MET B 1 51 ? -7.969 -4.883 -0.645 1 98.69 51 MET B CA 1
ATOM 2712 C C . MET B 1 51 ? -8.516 -5.961 0.283 1 98.69 51 MET B C 1
ATOM 2714 O O . MET B 1 51 ? -7.777 -6.52 1.095 1 98.69 51 MET B O 1
ATOM 2718 N N . LEU B 1 52 ? -9.812 -6.207 0.161 1 98.06 52 LEU B N 1
ATOM 2719 C CA . LEU B 1 52 ? -10.414 -7.258 0.974 1 98.06 52 LEU B CA 1
ATOM 2720 C C . LEU B 1 52 ? -9.766 -8.609 0.679 1 98.06 52 LEU B C 1
ATOM 2722 O O . LEU B 1 52 ? -9.523 -9.398 1.594 1 98.06 52 LEU B O 1
ATOM 2726 N N . GLU B 1 53 ? -9.484 -8.859 -0.569 1 98.25 53 GLU B N 1
ATOM 2727 C CA . GLU B 1 53 ? -8.914 -10.133 -0.996 1 98.25 53 GLU B CA 1
ATOM 2728 C C . GLU B 1 53 ? -7.453 -10.258 -0.556 1 98.25 53 GLU B C 1
ATOM 2730 O O . GLU B 1 53 ? -6.898 -11.359 -0.54 1 98.25 53 GLU B O 1
ATOM 2735 N N . ALA B 1 54 ? -6.816 -9.172 -0.206 1 98.12 54 ALA B N 1
ATOM 2736 C CA . ALA B 1 54 ? -5.473 -9.219 0.372 1 98.12 54 ALA B CA 1
ATOM 2737 C C . ALA B 1 54 ? -5.527 -9.594 1.85 1 98.12 54 ALA B C 1
ATOM 2739 O O . ALA B 1 54 ? -4.508 -9.969 2.439 1 98.12 54 ALA B O 1
ATOM 2740 N N . GLY B 1 55 ? -6.691 -9.531 2.461 1 97.81 55 GLY B N 1
ATOM 2741 C CA . GLY B 1 55 ? -6.906 -9.719 3.887 1 97.81 55 GLY B CA 1
ATOM 2742 C C . GLY B 1 55 ? -6.395 -11.047 4.398 1 97.81 55 GLY B C 1
ATOM 2743 O O . GLY B 1 55 ? -5.668 -11.102 5.395 1 97.81 55 GLY B O 1
ATOM 2744 N N . PRO B 1 56 ? -6.703 -12.133 3.709 1 97.56 56 PRO B N 1
ATOM 2745 C CA . PRO B 1 56 ? -6.258 -13.445 4.184 1 97.56 56 PRO B CA 1
ATOM 2746 C C . PRO B 1 56 ? -4.738 -13.586 4.215 1 97.56 56 PRO B C 1
ATOM 2748 O O . PRO B 1 56 ? -4.199 -14.352 5.012 1 97.56 56 PRO B O 1
ATOM 2751 N N . VAL B 1 57 ? -4.055 -12.867 3.336 1 97.75 57 VAL B N 1
ATOM 2752 C CA . VAL B 1 57 ? -2.598 -12.914 3.316 1 97.75 57 VAL B CA 1
ATOM 2753 C C . VAL B 1 57 ? -2.035 -12.117 4.492 1 97.75 57 VAL B C 1
ATOM 2755 O O . VAL B 1 57 ? -1.147 -12.594 5.203 1 97.75 57 VAL B O 1
ATOM 2758 N N . PHE B 1 58 ? -2.602 -10.906 4.73 1 96.69 58 PHE B N 1
ATOM 2759 C CA . PHE B 1 58 ? -2.115 -10.039 5.797 1 96.69 58 PHE B CA 1
ATOM 2760 C C . PHE B 1 58 ? -2.645 -10.492 7.152 1 96.69 58 PHE B C 1
ATOM 2762 O O . PHE B 1 58 ? -2.029 -10.227 8.188 1 96.69 58 PHE B O 1
ATOM 2769 N N . GLY B 1 59 ? -3.869 -11.117 7.148 1 96.75 59 GLY B N 1
ATOM 2770 C CA . GLY B 1 59 ? -4.48 -11.602 8.375 1 96.75 59 GLY B CA 1
ATOM 2771 C C . GLY B 1 59 ? -5.352 -10.57 9.062 1 96.75 59 GLY B C 1
ATOM 2772 O O . GLY B 1 59 ? -5.609 -10.664 10.258 1 96.75 59 GLY B O 1
ATOM 2773 N N . TYR B 1 60 ? -5.758 -9.492 8.359 1 95.75 60 TYR B N 1
ATOM 2774 C CA . TYR B 1 60 ? -6.598 -8.5 9.023 1 95.75 60 TYR B CA 1
ATOM 2775 C C . TYR B 1 60 ? -8.07 -8.812 8.828 1 95.75 60 TYR B C 1
ATOM 2777 O O . TYR B 1 60 ? -8.484 -9.258 7.75 1 95.75 60 TYR B O 1
ATOM 2785 N N . ASP B 1 61 ? -8.898 -8.602 9.898 1 95 61 ASP B N 1
ATOM 2786 C CA . ASP B 1 61 ? -10.328 -8.883 9.93 1 95 61 ASP B CA 1
ATOM 2787 C C . ASP B 1 61 ? -11.141 -7.59 9.938 1 95 61 ASP B C 1
ATOM 2789 O O . ASP B 1 61 ? -11.766 -7.242 10.945 1 95 61 ASP B O 1
ATOM 2793 N N . VAL B 1 62 ? -11.055 -6.773 8.93 1 96.44 62 VAL B N 1
ATOM 2794 C CA . VAL B 1 62 ? -11.867 -5.566 8.797 1 96.44 62 VAL B CA 1
ATOM 2795 C C . VAL B 1 62 ? -12.695 -5.645 7.512 1 96.44 62 VAL B C 1
ATOM 2797 O O . VAL B 1 62 ? -12.328 -6.359 6.574 1 96.44 62 VAL B O 1
ATOM 2800 N N . THR B 1 63 ? -13.805 -4.949 7.496 1 97.12 63 THR B N 1
ATOM 2801 C CA . THR B 1 63 ? -14.547 -4.777 6.25 1 97.12 63 THR B CA 1
ATOM 2802 C C . THR B 1 63 ? -14.062 -3.537 5.5 1 97.12 63 THR B C 1
ATOM 2804 O O . THR B 1 63 ? -13.586 -2.582 6.113 1 97.12 63 THR B O 1
ATOM 2807 N N . ILE B 1 64 ? -14.055 -3.639 4.234 1 98.5 64 ILE B N 1
ATOM 2808 C CA . ILE B 1 64 ? -13.75 -2.514 3.354 1 98.5 64 ILE B CA 1
ATOM 2809 C C . ILE B 1 64 ? -14.844 -2.381 2.295 1 98.5 64 ILE B C 1
ATOM 2811 O O . ILE B 1 64 ? -15 -3.254 1.437 1 98.5 64 ILE B O 1
ATOM 2815 N N . LYS B 1 65 ? -15.602 -1.32 2.373 1 98.5 65 LYS B N 1
ATOM 2816 C CA . LYS B 1 65 ? -16.703 -1.085 1.44 1 98.5 65 LYS B CA 1
ATOM 2817 C C . LYS B 1 65 ? -16.406 0.098 0.524 1 98.5 65 LYS B C 1
ATOM 2819 O O . LYS B 1 65 ? -16.016 1.172 0.994 1 98.5 65 LYS B O 1
ATOM 2824 N N . GLY B 1 66 ? -16.484 -0.104 -0.808 1 98.81 66 GLY B N 1
ATOM 2825 C CA . GLY B 1 66 ? -16.469 0.986 -1.771 1 98.81 66 GLY B CA 1
ATOM 2826 C C . GLY B 1 66 ? -17.875 1.469 -2.131 1 98.81 66 GLY B C 1
ATOM 2827 O O . GLY B 1 66 ? -18.781 0.662 -2.324 1 98.81 66 GLY B O 1
ATOM 2828 N N . THR B 1 67 ? -18.047 2.795 -2.201 1 98.81 67 THR B N 1
ATOM 2829 C CA . THR B 1 67 ? -19.406 3.301 -2.428 1 98.81 67 THR B CA 1
ATOM 2830 C C . THR B 1 67 ? -19.359 4.738 -2.938 1 98.81 67 THR B C 1
ATOM 2832 O O . THR B 1 67 ? -18.297 5.355 -2.994 1 98.81 67 THR B O 1
ATOM 2835 N N . SER B 1 68 ? -20.453 5.207 -3.471 1 98.62 68 SER B N 1
ATOM 2836 C CA . SER B 1 68 ? -20.656 6.633 -3.721 1 98.62 68 SER B CA 1
ATOM 2837 C C . SER B 1 68 ? -21.781 7.195 -2.844 1 98.62 68 SER B C 1
ATOM 2839 O O . SER B 1 68 ? -22.141 8.367 -2.973 1 98.62 68 SER B O 1
ATOM 2841 N N . ASP B 1 69 ? -22.312 6.387 -1.954 1 98.56 69 ASP B N 1
ATOM 2842 C CA . ASP B 1 69 ? -23.422 6.766 -1.08 1 98.56 69 ASP B CA 1
ATOM 2843 C C . ASP B 1 69 ? -22.922 7.105 0.322 1 98.56 69 ASP B C 1
ATOM 2845 O O . ASP B 1 69 ? -22.516 6.219 1.077 1 98.56 69 ASP B O 1
ATOM 2849 N N . TYR B 1 70 ? -23.047 8.328 0.728 1 98.44 70 TYR B N 1
ATOM 2850 C CA . TYR B 1 70 ? -22.547 8.789 2.023 1 98.44 70 TYR B CA 1
ATOM 2851 C C . TYR B 1 70 ? -23.328 8.141 3.16 1 98.44 70 TYR B C 1
ATOM 2853 O O . TYR B 1 70 ? -22.891 8.156 4.312 1 98.44 70 TYR B O 1
ATOM 2861 N N . ALA B 1 71 ? -24.5 7.609 2.883 1 98.56 71 ALA B N 1
ATOM 2862 C CA . ALA B 1 71 ? -25.266 6.918 3.914 1 98.56 71 ALA B CA 1
ATOM 2863 C C . ALA B 1 71 ? -24.469 5.75 4.496 1 98.56 71 ALA B C 1
ATOM 2865 O O . ALA B 1 71 ? -24.656 5.387 5.66 1 98.56 71 ALA B O 1
ATOM 2866 N N . ASP B 1 72 ? -23.609 5.199 3.725 1 98.69 72 ASP B N 1
ATOM 2867 C CA . ASP B 1 72 ? -22.781 4.086 4.176 1 98.69 72 ASP B CA 1
ATOM 2868 C C . ASP B 1 72 ? -21.766 4.539 5.227 1 98.69 72 ASP B C 1
ATOM 2870 O O . ASP B 1 72 ? -21.172 3.713 5.918 1 98.69 72 ASP B O 1
ATOM 2874 N N . THR B 1 73 ? -21.547 5.844 5.445 1 98.62 73 THR B N 1
ATOM 2875 C CA . THR B 1 73 ? -20.531 6.375 6.344 1 98.62 73 THR B CA 1
ATOM 2876 C C . THR B 1 73 ? -21.125 6.648 7.727 1 98.62 73 THR B C 1
ATOM 2878 O O . THR B 1 73 ? -20.406 7.09 8.633 1 98.62 73 THR B O 1
ATOM 2881 N N . VAL B 1 74 ? -22.359 6.371 7.91 1 98.5 74 VAL B N 1
ATOM 2882 C CA . VAL B 1 74 ? -23.094 6.746 9.117 1 98.5 74 VAL B CA 1
ATOM 2883 C C . VAL B 1 74 ? -22.344 6.23 10.344 1 98.5 74 VAL B C 1
ATOM 2885 O O . VAL B 1 74 ? -21.953 5.059 10.398 1 98.5 74 VAL B O 1
ATOM 2888 N N . GLY B 1 75 ? -22.094 7.152 11.234 1 98.38 75 GLY B N 1
ATOM 2889 C CA . GLY B 1 75 ? -21.531 6.77 12.516 1 98.38 75 GLY B CA 1
ATOM 2890 C C . GLY B 1 75 ? -20.031 6.551 12.461 1 98.38 75 GLY B C 1
ATOM 2891 O O . GLY B 1 75 ? -19.469 5.801 13.273 1 98.38 75 GLY B O 1
ATOM 2892 N N . SER B 1 76 ? -19.344 7.129 11.547 1 98.75 76 SER B N 1
ATOM 2893 C CA . SER B 1 76 ? -17.875 7.023 11.477 1 98.75 76 SER B CA 1
ATOM 2894 C C . SER B 1 76 ? -17.219 7.707 12.664 1 98.75 76 SER B C 1
ATOM 2896 O O . SER B 1 76 ? -17.609 8.812 13.055 1 98.75 76 SER B O 1
ATOM 2898 N N . ASP B 1 77 ? -16.266 6.996 13.242 1 98.81 77 ASP B N 1
ATOM 2899 C CA . ASP B 1 77 ? -15.484 7.574 14.328 1 98.81 77 ASP B CA 1
ATOM 2900 C C . ASP B 1 77 ? -14.5 8.617 13.805 1 98.81 77 ASP B C 1
ATOM 2902 O O . ASP B 1 77 ? -14.266 9.641 14.461 1 98.81 77 ASP B O 1
ATOM 2906 N N . VAL B 1 78 ? -13.891 8.352 12.711 1 98.94 78 VAL B N 1
ATOM 2907 C CA . VAL B 1 78 ? -12.977 9.258 12.023 1 98.94 78 VAL B CA 1
ATOM 2908 C C . VAL B 1 78 ? -13.336 9.328 10.539 1 98.94 78 VAL B C 1
ATOM 2910 O O . VAL B 1 78 ? -13.656 8.305 9.922 1 98.94 78 VAL B O 1
ATOM 2913 N N . VAL B 1 79 ? -13.375 10.492 9.984 1 98.94 79 VAL B N 1
ATOM 2914 C CA . VAL B 1 79 ? -13.516 10.703 8.547 1 98.94 79 VAL B CA 1
ATOM 2915 C C . VAL B 1 79 ? -12.266 11.391 8 1 98.94 79 VAL B C 1
ATOM 2917 O O . VAL B 1 79 ? -11.812 12.398 8.555 1 98.94 79 VAL B O 1
ATOM 2920 N N . ILE B 1 80 ? -11.703 10.828 6.98 1 98.94 80 ILE B N 1
ATOM 2921 C CA . ILE B 1 80 ? -10.516 11.359 6.32 1 98.94 80 ILE B CA 1
ATOM 2922 C C . ILE B 1 80 ? -10.883 11.898 4.941 1 98.94 80 ILE B C 1
ATOM 2924 O O . ILE B 1 80 ? -11.453 11.18 4.117 1 98.94 80 ILE B O 1
ATOM 2928 N N . ILE B 1 81 ? -10.594 13.141 4.699 1 98.94 81 ILE B N 1
ATOM 2929 C CA . ILE B 1 81 ? -10.914 13.766 3.42 1 98.94 81 ILE B CA 1
ATOM 2930 C C . ILE B 1 81 ? -9.656 13.875 2.562 1 98.94 81 ILE B C 1
ATOM 2932 O O . ILE B 1 81 ? -8.734 14.617 2.895 1 98.94 81 ILE B O 1
ATOM 2936 N N . THR B 1 82 ? -9.633 13.117 1.52 1 98.38 82 THR B N 1
ATOM 2937 C CA . THR B 1 82 ? -8.555 13.211 0.539 1 98.38 82 THR B CA 1
ATOM 2938 C C . THR B 1 82 ? -9.094 13.672 -0.812 1 98.38 82 THR B C 1
ATOM 2940 O O . THR B 1 82 ? -8.336 13.797 -1.777 1 98.38 82 THR B O 1
ATOM 2943 N N . ALA B 1 83 ? -10.367 13.938 -0.846 1 96.62 83 ALA B N 1
ATOM 2944 C CA . ALA B 1 83 ? -11.023 14.375 -2.072 1 96.62 83 ALA B CA 1
ATOM 2945 C C . ALA B 1 83 ? -10.594 15.789 -2.449 1 96.62 83 ALA B C 1
ATOM 2947 O O . ALA B 1 83 ? -10.383 16.641 -1.576 1 96.62 83 ALA B O 1
ATOM 2948 N N . GLY B 1 84 ? -10.5 16.094 -3.662 1 93 84 GLY B N 1
ATOM 2949 C CA . GLY B 1 84 ? -10.109 17.375 -4.219 1 93 84 GLY B CA 1
ATOM 2950 C C . GLY B 1 84 ? -9.547 17.281 -5.625 1 93 84 GLY B C 1
ATOM 2951 O O . GLY B 1 84 ? -9.281 16.172 -6.113 1 93 84 GLY B O 1
ATOM 2952 N N . LEU B 1 85 ? -9.453 18.312 -6.227 1 90.94 85 LEU B N 1
ATOM 2953 C CA . LEU B 1 85 ? -8.883 18.375 -7.566 1 90.94 85 LEU B CA 1
ATOM 2954 C C . LEU B 1 85 ? -7.422 18.812 -7.516 1 90.94 85 LEU B C 1
ATOM 2956 O O . LEU B 1 85 ? -7.07 19.734 -6.781 1 90.94 85 LEU B O 1
ATOM 2960 N N . PRO B 1 86 ? -6.602 18 -8.203 1 86.06 86 PRO B N 1
ATOM 2961 C CA . PRO B 1 86 ? -5.238 18.516 -8.367 1 86.06 86 PRO B CA 1
ATOM 2962 C C . PRO B 1 86 ? -5.18 19.734 -9.289 1 86.06 86 PRO B C 1
ATOM 2964 O O . PRO B 1 86 ? -6.109 19.969 -10.07 1 86.06 86 PRO B O 1
ATOM 2967 N N . ARG B 1 87 ? -4.105 20.484 -9.023 1 80 87 ARG B N 1
ATOM 2968 C CA . ARG B 1 87 ? -3.957 21.625 -9.914 1 80 87 ARG B CA 1
ATOM 2969 C C . ARG B 1 87 ? -3.793 21.188 -11.367 1 80 87 ARG B C 1
ATOM 2971 O O . ARG B 1 87 ? -2.988 20.297 -11.656 1 80 87 ARG B O 1
ATOM 2978 N N . LYS B 1 88 ? -4.566 21.625 -12.281 1 81.38 88 LYS B N 1
ATOM 2979 C CA . LYS B 1 88 ? -4.516 21.312 -13.711 1 81.38 88 LYS B CA 1
ATOM 2980 C C . LYS B 1 88 ? -3.811 22.422 -14.492 1 81.38 88 LYS B C 1
ATOM 2982 O O . LYS B 1 88 ? -3.721 23.547 -14.023 1 81.38 88 LYS B O 1
ATOM 2987 N N . PRO B 1 89 ? -3.182 21.953 -15.664 1 82.44 89 PRO B N 1
ATOM 2988 C CA . PRO B 1 89 ? -2.59 23 -16.5 1 82.44 89 PRO B CA 1
ATOM 2989 C C . PRO B 1 89 ? -3.559 24.156 -16.781 1 82.44 89 PRO B C 1
ATOM 2991 O O . PRO B 1 89 ? -4.715 23.906 -17.125 1 82.44 89 PRO B O 1
ATOM 2994 N N . GLY B 1 90 ? -3.078 25.344 -16.641 1 87 90 GLY B N 1
ATOM 2995 C CA . GLY B 1 90 ? -3.891 26.516 -16.922 1 87 90 GLY B CA 1
ATOM 2996 C C . GLY B 1 90 ? -4.707 26.984 -15.727 1 87 90 GLY B C 1
ATOM 2997 O O . GLY B 1 90 ? -5.273 28.078 -15.742 1 87 90 GLY B O 1
ATOM 2998 N N . MET B 1 91 ? -4.82 26.203 -14.758 1 88.5 91 MET B N 1
ATOM 2999 C CA . MET B 1 91 ? -5.602 26.547 -13.57 1 88.5 91 MET B CA 1
ATOM 3000 C C . MET B 1 91 ? -4.816 27.484 -12.656 1 88.5 91 MET B C 1
ATOM 3002 O O . MET B 1 91 ? -3.676 27.188 -12.297 1 88.5 91 MET B O 1
ATOM 3006 N N . SER B 1 92 ? -5.469 28.641 -12.336 1 90.56 92 SER B N 1
ATOM 3007 C CA . SER B 1 92 ? -4.824 29.562 -11.398 1 90.56 92 SER B CA 1
ATOM 3008 C C . SER B 1 92 ? -4.871 29.016 -9.977 1 90.56 92 SER B C 1
ATOM 3010 O O . SER B 1 92 ? -5.684 28.141 -9.664 1 90.56 92 SER B O 1
ATOM 3012 N N . ARG B 1 93 ? -4.035 29.562 -9.156 1 85.94 93 ARG B N 1
ATOM 3013 C CA . ARG B 1 93 ? -4.031 29.172 -7.746 1 85.94 93 ARG B CA 1
ATOM 3014 C C . ARG B 1 93 ? -5.371 29.484 -7.09 1 85.94 93 ARG B C 1
ATOM 3016 O O . ARG B 1 93 ? -5.895 28.672 -6.32 1 85.94 93 ARG B O 1
ATOM 3023 N N . ASP B 1 94 ? -5.852 30.562 -7.375 1 91.69 94 ASP B N 1
ATOM 3024 C CA . ASP B 1 94 ? -7.125 30.984 -6.793 1 91.69 94 ASP B CA 1
ATOM 3025 C C . ASP B 1 94 ? -8.266 30.078 -7.262 1 91.69 94 ASP B C 1
ATOM 3027 O O . ASP B 1 94 ? -9.141 29.734 -6.473 1 91.69 94 ASP B O 1
ATOM 3031 N N . ASP B 1 95 ? -8.219 29.734 -8.484 1 92.19 95 ASP B N 1
ATOM 3032 C CA . ASP B 1 95 ? -9.234 28.828 -9.016 1 92.19 95 ASP B CA 1
ATOM 3033 C C . ASP B 1 95 ? -9.188 27.484 -8.305 1 92.19 95 ASP B C 1
ATOM 3035 O O . ASP B 1 95 ? -10.227 26.891 -8.008 1 92.19 95 ASP B O 1
ATOM 3039 N N . LEU B 1 96 ? -8.023 27.031 -8.109 1 92.75 96 LEU B N 1
ATOM 3040 C CA . LEU B 1 96 ? -7.859 25.766 -7.387 1 92.75 96 LEU B CA 1
ATOM 3041 C C . LEU B 1 96 ? -8.461 25.859 -5.988 1 92.75 96 LEU B C 1
ATOM 3043 O O . LEU B 1 96 ? -9.195 24.969 -5.566 1 92.75 96 LEU B O 1
ATOM 3047 N N . VAL B 1 97 ? -8.148 26.922 -5.293 1 95 97 VAL B N 1
ATOM 3048 C CA . VAL B 1 97 ? -8.617 27.125 -3.928 1 95 97 VAL B CA 1
ATOM 3049 C C . VAL B 1 97 ? -10.141 27.156 -3.906 1 95 97 VAL B C 1
ATOM 3051 O O . VAL B 1 97 ? -10.781 26.484 -3.09 1 95 97 VAL B O 1
ATOM 3054 N N . GLN B 1 98 ? -10.766 27.859 -4.793 1 95.81 98 GLN B N 1
ATOM 3055 C CA . GLN B 1 98 ? -12.211 28.016 -4.816 1 95.81 98 GLN B CA 1
ATOM 3056 C C . GLN B 1 98 ? -12.906 26.719 -5.203 1 95.81 98 GLN B C 1
ATOM 3058 O O . GLN B 1 98 ? -13.961 26.375 -4.652 1 95.81 98 GLN B O 1
ATOM 3063 N N . THR B 1 99 ? -12.359 26.047 -6.133 1 95.38 99 THR B N 1
ATOM 3064 C CA . THR B 1 99 ? -12.93 24.781 -6.555 1 95.38 99 THR B CA 1
ATOM 3065 C C . THR B 1 99 ? -12.906 23.766 -5.406 1 95.38 99 THR B C 1
ATOM 3067 O O . THR B 1 99 ? -13.922 23.141 -5.102 1 95.38 99 THR B O 1
ATOM 3070 N N . ASN B 1 100 ? -11.75 23.656 -4.777 1 97.12 100 ASN B N 1
ATOM 3071 C CA . ASN B 1 100 ? -11.641 22.703 -3.686 1 97.12 100 ASN B CA 1
ATOM 3072 C C . ASN B 1 100 ? -12.422 23.156 -2.459 1 97.12 100 ASN B C 1
ATOM 3074 O O . ASN B 1 100 ? -12.914 22.328 -1.688 1 97.12 100 ASN B O 1
ATOM 3078 N N . GLU B 1 101 ? -12.562 24.438 -2.281 1 97.62 101 GLU B N 1
ATOM 3079 C CA . GLU B 1 101 ? -13.43 24.953 -1.227 1 97.62 101 GLU B CA 1
ATOM 3080 C C . GLU B 1 101 ? -14.859 24.438 -1.388 1 97.62 101 GLU B C 1
ATOM 3082 O O . GLU B 1 101 ? -15.477 23.984 -0.417 1 97.62 101 GLU B O 1
ATOM 3087 N N . LYS B 1 102 ? -15.391 24.516 -2.621 1 97.44 102 LYS B N 1
ATOM 3088 C CA . LYS B 1 102 ? -16.75 24.031 -2.9 1 97.44 102 LYS B CA 1
ATOM 3089 C C . LYS B 1 102 ? -16.859 22.531 -2.611 1 97.44 102 LYS B C 1
ATOM 3091 O O . LYS B 1 102 ? -17.859 22.078 -2.047 1 97.44 102 LYS B O 1
ATOM 3096 N N . ILE B 1 103 ? -15.867 21.859 -2.971 1 97.56 103 ILE B N 1
ATOM 3097 C CA . ILE B 1 103 ? -15.852 20.422 -2.715 1 97.56 103 ILE B CA 1
ATOM 3098 C C . ILE B 1 103 ? -15.852 20.156 -1.21 1 97.56 103 ILE B C 1
ATOM 3100 O O . ILE B 1 103 ? -16.609 19.312 -0.716 1 97.56 103 ILE B O 1
ATOM 3104 N N . MET B 1 104 ? -15.039 20.906 -0.481 1 98.38 104 MET B N 1
ATOM 3105 C CA . MET B 1 104 ? -14.953 20.734 0.967 1 98.38 104 MET B CA 1
ATOM 3106 C C . MET B 1 104 ? -16.297 21.016 1.624 1 98.38 104 MET B C 1
ATOM 3108 O O . MET B 1 104 ? -16.719 20.297 2.533 1 98.38 104 MET B O 1
ATOM 3112 N N . LYS B 1 105 ? -16.969 22.031 1.217 1 98.25 105 LYS B N 1
ATOM 3113 C CA . LYS B 1 105 ? -18.281 22.375 1.786 1 98.25 105 LYS B CA 1
ATOM 3114 C C . LYS B 1 105 ? -19.297 21.266 1.531 1 98.25 105 LYS B C 1
ATOM 3116 O O . LYS B 1 105 ? -20.016 20.859 2.439 1 98.25 105 LYS B O 1
ATOM 3121 N N . SER B 1 106 ? -19.266 20.75 0.332 1 98.12 106 SER B N 1
ATOM 3122 C CA . SER B 1 106 ? -20.203 19.688 -0.033 1 98.12 106 SER B CA 1
ATOM 3123 C C . SER B 1 106 ? -19.922 18.422 0.75 1 98.12 106 SER B C 1
ATOM 3125 O O . SER B 1 106 ? -20.828 17.812 1.307 1 98.12 106 SER B O 1
ATOM 3127 N N . VAL B 1 107 ? -18.688 18.016 0.791 1 98.5 107 VAL B N 1
ATOM 3128 C CA . VAL B 1 107 ? -18.266 16.812 1.503 1 98.5 107 VAL B CA 1
ATOM 3129 C C . VAL B 1 107 ? -18.578 16.953 2.992 1 98.5 107 VAL B C 1
ATOM 3131 O O . VAL B 1 107 ? -19.109 16.031 3.617 1 98.5 107 VAL B O 1
ATOM 3134 N N . THR B 1 108 ? -18.266 18.094 3.535 1 98.75 108 THR B N 1
ATOM 3135 C CA . THR B 1 108 ? -18.453 18.344 4.965 1 98.75 108 THR B CA 1
ATOM 3136 C C . THR B 1 108 ? -19.938 18.266 5.336 1 98.75 108 THR B C 1
ATOM 3138 O O . THR B 1 108 ? -20.281 17.75 6.398 1 98.75 108 THR B O 1
ATOM 3141 N N . ALA B 1 109 ? -20.797 18.797 4.488 1 98.75 109 ALA B N 1
ATOM 3142 C CA . ALA B 1 109 ? -22.234 18.719 4.746 1 98.75 109 ALA B CA 1
ATOM 3143 C C . ALA B 1 109 ? -22.688 17.266 4.898 1 98.75 109 ALA B C 1
ATOM 3145 O O . ALA B 1 109 ? -23.484 16.953 5.789 1 98.75 109 ALA B O 1
ATOM 3146 N N . GLU B 1 110 ? -22.172 16.406 4.039 1 98.69 110 GLU B N 1
ATOM 3147 C CA . GLU B 1 110 ? -22.516 14.984 4.121 1 98.69 110 GLU B CA 1
ATOM 3148 C C . GLU B 1 110 ? -21.953 14.359 5.395 1 98.69 110 GLU B C 1
ATOM 3150 O O . GLU B 1 110 ? -22.609 13.555 6.039 1 98.69 110 GLU B O 1
ATOM 3155 N N . ILE B 1 111 ? -20.766 14.711 5.766 1 98.62 111 ILE B N 1
ATOM 3156 C CA . ILE B 1 111 ? -20.125 14.172 6.957 1 98.62 111 ILE B CA 1
ATOM 3157 C C . ILE B 1 111 ? -20.922 14.555 8.195 1 98.62 111 ILE B C 1
ATOM 3159 O O . ILE B 1 111 ? -21.234 13.703 9.031 1 98.62 111 ILE B O 1
ATOM 3163 N N . VAL B 1 112 ? -21.266 15.836 8.305 1 98.69 112 VAL B N 1
ATOM 3164 C CA . VAL B 1 112 ? -22 16.344 9.461 1 98.69 112 VAL B CA 1
ATOM 3165 C C . VAL B 1 112 ? -23.344 15.625 9.562 1 98.69 112 VAL B C 1
ATOM 3167 O O . VAL B 1 112 ? -23.766 15.242 10.656 1 98.69 112 VAL B O 1
ATOM 3170 N N . LYS B 1 113 ? -23.969 15.445 8.43 1 98.62 113 LYS B N 1
ATOM 3171 C CA . LYS B 1 113 ? -25.281 14.805 8.383 1 98.62 113 LYS B CA 1
ATOM 3172 C C . LYS B 1 113 ? -25.203 13.359 8.867 1 98.62 113 LYS B C 1
ATOM 3174 O O . LYS B 1 113 ? -26.078 12.898 9.617 1 98.62 113 LYS B O 1
ATOM 3179 N N . HIS B 1 114 ? -24.172 12.648 8.523 1 98.75 114 HIS B N 1
ATOM 3180 C CA . HIS B 1 114 ? -24.141 11.203 8.734 1 98.75 114 HIS B CA 1
ATOM 3181 C C . HIS B 1 114 ? -23.281 10.844 9.945 1 98.75 114 HIS B C 1
ATOM 3183 O O . HIS B 1 114 ? -23.453 9.773 10.531 1 98.75 114 HIS B O 1
ATOM 3189 N N . SER B 1 115 ? -22.359 11.695 10.312 1 98.5 115 SER B N 1
ATOM 3190 C CA . SER B 1 115 ? -21.438 11.43 11.406 1 98.5 115 SER B CA 1
ATOM 3191 C C . SER B 1 115 ? -21.156 12.688 12.219 1 98.5 115 SER B C 1
ATOM 3193 O O . SER B 1 115 ? -20.016 13.148 12.289 1 98.5 115 SER B O 1
ATOM 3195 N N . PRO B 1 116 ? -22.094 13.195 12.922 1 98.31 116 PRO B N 1
ATOM 3196 C CA . PRO B 1 116 ? -21.969 14.484 13.602 1 98.31 116 PRO B CA 1
ATOM 3197 C C . PRO 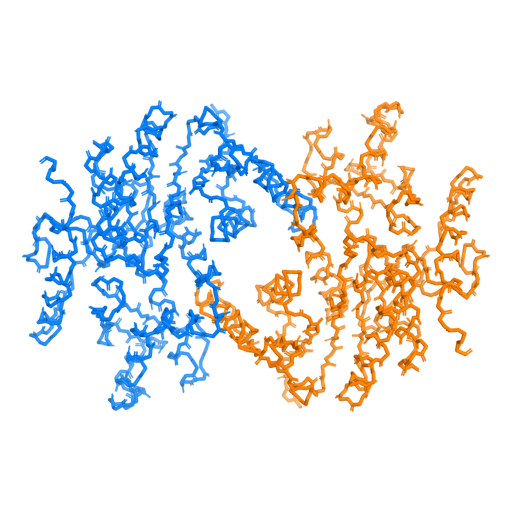B 1 116 ? -20.953 14.445 14.75 1 98.31 116 PRO B C 1
ATOM 3199 O O . PRO B 1 116 ? -20.5 15.5 15.203 1 98.31 116 PRO B O 1
ATOM 3202 N N . ASP B 1 117 ? -20.562 13.281 15.242 1 98.12 117 ASP B N 1
ATOM 3203 C CA . ASP B 1 117 ? -19.656 13.188 16.391 1 98.12 117 ASP B CA 1
ATOM 3204 C C . ASP B 1 117 ? -18.25 12.781 15.945 1 98.12 117 ASP B C 1
ATOM 3206 O O . ASP B 1 117 ? -17.391 12.5 16.781 1 98.12 117 ASP B O 1
ATOM 3210 N N . THR B 1 118 ? -18.016 12.75 14.688 1 98.75 118 THR B N 1
ATOM 3211 C CA . THR B 1 118 ? -16.766 12.242 14.133 1 98.75 118 THR B CA 1
ATOM 3212 C C . THR B 1 118 ? -15.633 13.242 14.344 1 98.75 118 THR B C 1
ATOM 3214 O O . THR B 1 118 ? -15.883 14.414 14.633 1 98.75 118 THR B O 1
ATOM 3217 N N . THR B 1 119 ? -14.391 12.781 14.312 1 98.88 119 THR B N 1
ATOM 3218 C CA . THR B 1 119 ? -13.203 13.602 14.078 1 98.88 119 THR B CA 1
ATOM 3219 C C . THR B 1 119 ? -12.828 13.609 12.602 1 98.88 119 THR B C 1
ATOM 3221 O O . THR B 1 119 ? -12.836 12.562 11.953 1 98.88 119 THR B O 1
ATOM 3224 N N . ILE B 1 120 ? -12.508 14.797 12.055 1 98.94 120 ILE B N 1
ATOM 3225 C CA . ILE B 1 120 ? -12.234 14.93 10.633 1 98.94 120 ILE B CA 1
ATOM 3226 C C . ILE B 1 120 ? -10.75 15.219 10.422 1 98.94 120 ILE B C 1
ATOM 3228 O O . ILE B 1 120 ? -10.188 16.109 11.047 1 98.94 120 ILE B O 1
ATOM 3232 N N . LEU B 1 121 ? -10.078 14.414 9.609 1 98.94 121 LEU B N 1
ATOM 3233 C CA . LEU B 1 121 ? -8.742 14.688 9.102 1 98.94 121 LEU B CA 1
ATOM 3234 C C . LEU B 1 121 ? -8.797 15.164 7.656 1 98.94 121 LEU B C 1
ATOM 3236 O O . LEU B 1 121 ? -9.477 14.562 6.824 1 98.94 121 LEU B O 1
ATOM 3240 N N . VAL B 1 122 ? -8.086 16.25 7.324 1 98.88 122 VAL B N 1
ATOM 3241 C CA . VAL B 1 122 ? -8.141 16.859 6 1 98.88 122 VAL B CA 1
ATOM 3242 C C . VAL B 1 122 ? -6.758 16.828 5.355 1 98.88 122 VAL B C 1
ATOM 3244 O O . VAL B 1 122 ? -5.781 17.266 5.957 1 98.88 122 VAL B O 1
ATOM 3247 N N . LEU B 1 123 ? -6.656 16.266 4.172 1 97.94 123 LEU B N 1
ATOM 3248 C CA . LEU B 1 123 ? -5.402 16.25 3.43 1 97.94 123 LEU B CA 1
ATOM 3249 C C . LEU B 1 123 ? -5.492 17.125 2.189 1 97.94 123 LEU B C 1
ATOM 3251 O O . LEU B 1 123 ? -4.469 17.562 1.653 1 97.94 123 LEU B O 1
ATOM 3255 N N . SER B 1 124 ? -6.641 17.484 1.675 1 96.19 124 SER B N 1
ATOM 3256 C CA . SER B 1 124 ? -6.863 18.156 0.405 1 96.19 124 SER B CA 1
ATOM 3257 C C . SER B 1 124 ? -6.137 19.5 0.364 1 96.19 124 SER B C 1
ATOM 3259 O O . SER B 1 124 ? -6.16 20.25 1.338 1 96.19 124 SER B O 1
ATOM 3261 N N . ASN B 1 125 ? -5.543 19.797 -0.761 1 93.25 125 ASN B N 1
ATOM 3262 C CA . ASN B 1 125 ? -4.719 21 -0.908 1 93.25 125 ASN B CA 1
ATOM 3263 C C . ASN B 1 125 ? -5.535 22.172 -1.425 1 93.25 125 ASN B C 1
ATOM 3265 O O . ASN B 1 125 ? -6.488 22 -2.184 1 93.25 125 ASN B O 1
ATOM 3269 N N . PRO B 1 126 ? -5.125 23.391 -1.118 1 94.94 126 PRO B N 1
ATOM 3270 C CA . PRO B 1 126 ? -4.125 23.688 -0.091 1 94.94 126 PRO B CA 1
ATOM 3271 C C . PRO B 1 126 ? -4.621 23.391 1.321 1 94.94 126 PRO B C 1
ATOM 3273 O O . PRO B 1 126 ? -5.656 23.906 1.741 1 94.94 126 PRO B O 1
ATOM 3276 N N . VAL B 1 127 ? -3.91 22.578 2.07 1 96.25 127 VAL B N 1
ATOM 3277 C CA . VAL B 1 127 ? -4.434 21.844 3.225 1 96.25 127 VAL B CA 1
ATOM 3278 C C . VAL B 1 127 ? -4.852 22.844 4.309 1 96.25 127 VAL B C 1
ATOM 3280 O O . VAL B 1 127 ? -5.871 22.641 4.977 1 96.25 127 VAL B O 1
ATOM 3283 N N . ASP B 1 128 ? -4.105 23.906 4.523 1 95.38 128 ASP B N 1
ATOM 3284 C CA . ASP B 1 128 ? -4.445 24.875 5.57 1 95.38 128 ASP B CA 1
ATOM 3285 C C . ASP B 1 128 ? -5.781 25.547 5.277 1 95.38 128 ASP B C 1
ATOM 3287 O O . ASP B 1 128 ? -6.648 25.609 6.148 1 95.38 128 ASP B O 1
ATOM 3291 N N . ALA B 1 129 ? -5.973 25.969 4.043 1 95.56 129 ALA B N 1
ATOM 3292 C CA . ALA B 1 129 ? -7.211 26.641 3.637 1 95.56 129 ALA B CA 1
ATOM 3293 C C . ALA B 1 129 ? -8.383 25.656 3.613 1 95.56 129 ALA B C 1
ATOM 3295 O O . ALA B 1 129 ? -9.5 26.016 4.004 1 95.56 129 ALA B O 1
ATOM 3296 N N . MET B 1 130 ? -8.141 24.453 3.143 1 97.81 130 MET B N 1
ATOM 3297 C CA . MET B 1 130 ? -9.219 23.469 3.059 1 97.81 130 MET B CA 1
ATOM 3298 C C . MET B 1 130 ? -9.656 23.031 4.449 1 97.81 130 MET B C 1
ATOM 3300 O O . MET B 1 130 ? -10.844 22.797 4.688 1 97.81 130 MET B O 1
ATOM 3304 N N . THR B 1 131 ? -8.703 22.859 5.367 1 98.44 131 THR B N 1
ATOM 3305 C CA . THR B 1 131 ? -9.055 22.516 6.738 1 98.44 131 THR B CA 1
ATOM 3306 C C . THR B 1 131 ? -9.891 23.609 7.383 1 98.44 131 THR B C 1
ATOM 3308 O O . THR B 1 131 ? -10.859 23.328 8.086 1 98.44 131 THR B O 1
ATOM 3311 N N . TYR B 1 132 ? -9.492 24.844 7.117 1 97.94 132 TYR B N 1
ATOM 3312 C CA . TYR B 1 132 ? -10.273 25.969 7.609 1 97.94 132 TYR B CA 1
ATOM 3313 C C . TYR B 1 132 ? -11.703 25.922 7.078 1 97.94 132 TYR B C 1
ATOM 3315 O O . TYR B 1 132 ? -12.656 26.125 7.828 1 97.94 132 TYR B O 1
ATOM 3323 N N . THR B 1 133 ? -11.844 25.656 5.801 1 98.31 133 THR B N 1
ATOM 3324 C CA . THR B 1 133 ? -13.156 25.562 5.168 1 98.31 133 THR B CA 1
ATOM 3325 C C . THR B 1 133 ? -13.992 24.469 5.828 1 98.31 133 THR B C 1
ATOM 3327 O O . THR B 1 133 ? -15.18 24.672 6.105 1 98.31 133 THR B O 1
ATOM 3330 N N . VAL B 1 134 ? -13.367 23.312 6.082 1 98.81 134 VAL B N 1
ATOM 3331 C CA . VAL B 1 134 ? -14.062 22.203 6.723 1 98.81 134 VAL B CA 1
ATOM 3332 C C . VAL B 1 134 ? -14.477 22.594 8.141 1 98.81 134 VAL B C 1
ATOM 3334 O O . VAL B 1 134 ? -15.586 22.297 8.57 1 98.81 134 VAL B O 1
ATOM 3337 N N . PHE B 1 135 ? -13.641 23.281 8.914 1 98.69 135 PHE B N 1
ATOM 3338 C CA . PHE B 1 135 ? -13.914 23.75 10.266 1 98.69 135 PHE B CA 1
ATOM 3339 C C . PHE B 1 135 ? -15.148 24.656 10.281 1 98.69 135 PHE B C 1
ATOM 3341 O O . PHE B 1 135 ? -16.078 24.422 11.039 1 98.69 135 PHE B O 1
ATOM 3348 N N . LYS B 1 136 ? -15.141 25.578 9.391 1 98.25 136 LYS B N 1
ATOM 3349 C CA . LYS B 1 136 ? -16.25 26.516 9.328 1 98.25 136 LYS B CA 1
ATOM 3350 C C . LYS B 1 136 ? -17.547 25.828 8.898 1 98.25 136 LYS B C 1
ATOM 3352 O O . LYS B 1 136 ? -18.609 26.078 9.469 1 98.25 136 LYS B O 1
ATOM 3357 N N . ALA B 1 137 ? -17.438 24.969 7.934 1 98.38 137 ALA B N 1
ATOM 3358 C CA . ALA B 1 137 ? -18.625 24.312 7.367 1 98.38 137 ALA B CA 1
ATOM 3359 C C . ALA B 1 137 ? -19.188 23.281 8.328 1 98.38 137 ALA B C 1
ATOM 3361 O O . ALA B 1 137 ? -20.406 23.047 8.352 1 98.38 137 ALA B O 1
ATOM 3362 N N . SER B 1 138 ? -18.344 22.625 9.094 1 98.62 138 SER B N 1
ATOM 3363 C CA . SER B 1 138 ? -18.781 21.531 9.938 1 98.62 138 SER B CA 1
ATOM 3364 C C . SER B 1 138 ? -19.453 22.047 11.203 1 98.62 138 SER B C 1
ATOM 3366 O O . SER B 1 138 ? -20.375 21.406 11.742 1 98.62 138 SER B O 1
ATOM 3368 N N . GLY B 1 139 ? -18.938 23.156 11.672 1 98.5 139 GLY B N 1
ATOM 3369 C CA . GLY B 1 139 ? -19.391 23.641 12.969 1 98.5 139 GLY B CA 1
ATOM 3370 C C . GLY B 1 139 ? -18.859 22.812 14.133 1 98.5 139 GLY B C 1
ATOM 3371 O O . GLY B 1 139 ? -19.312 22.969 15.266 1 98.5 139 GLY B O 1
ATOM 3372 N N . PHE B 1 140 ? -18 21.891 13.859 1 98.69 140 PHE B N 1
ATOM 3373 C CA . PHE B 1 140 ? -17.391 21.078 14.906 1 98.69 140 PHE B CA 1
ATOM 3374 C C . PHE B 1 140 ? -16.422 21.891 15.742 1 98.69 140 PHE B C 1
ATOM 3376 O O . PHE B 1 140 ? -15.945 22.938 15.305 1 98.69 140 PHE B O 1
ATOM 3383 N N . PRO B 1 141 ? -16.172 21.438 17.016 1 98.56 141 PRO B N 1
ATOM 3384 C CA . PRO B 1 141 ? -15.062 22.047 17.734 1 98.56 141 PRO B CA 1
ATOM 3385 C C . PRO B 1 141 ? -13.727 21.891 17.016 1 98.56 141 PRO B C 1
ATOM 3387 O O . PRO B 1 141 ? -13.516 20.891 16.328 1 98.56 141 PRO B O 1
ATOM 3390 N N . LYS B 1 142 ? -12.828 22.891 17.188 1 98.38 142 LYS B N 1
ATOM 3391 C CA . LYS B 1 142 ? -11.562 22.938 16.453 1 98.38 142 LYS B CA 1
ATOM 3392 C C . LYS B 1 142 ? -10.719 21.688 16.719 1 98.38 142 LYS B C 1
ATOM 3394 O O . LYS B 1 142 ? -9.938 21.266 15.867 1 98.38 142 LYS B O 1
ATOM 3399 N N . GLU B 1 143 ? -10.922 21.016 17.875 1 98.56 143 GLU B N 1
ATOM 3400 C CA . GLU B 1 143 ? -10.141 19.844 18.266 1 98.56 143 GLU B CA 1
ATOM 3401 C C . GLU B 1 143 ? -10.438 18.656 17.359 1 98.56 143 GLU B C 1
ATOM 3403 O O . GLU B 1 143 ? -9.641 17.719 17.266 1 98.56 143 GLU B O 1
ATOM 3408 N N . ARG B 1 144 ? -11.555 18.734 16.656 1 98.81 144 ARG B N 1
ATOM 3409 C CA . ARG B 1 144 ? -12.008 17.578 15.883 1 98.81 144 ARG B CA 1
ATOM 3410 C C . ARG B 1 144 ? -11.859 17.812 14.383 1 98.81 144 ARG B C 1
ATOM 3412 O O . ARG B 1 144 ? -12.328 17.016 13.57 1 98.81 144 ARG B O 1
ATOM 3419 N N . VAL B 1 145 ? -11.336 18.938 14.008 1 98.94 145 VAL B N 1
ATOM 3420 C CA . VAL B 1 145 ? -11.031 19.25 12.617 1 98.94 145 VAL B CA 1
ATOM 3421 C C . VAL B 1 145 ? -9.531 19.516 12.461 1 98.94 145 VAL B C 1
ATOM 3423 O O . VAL B 1 145 ? -9.031 20.562 12.875 1 98.94 145 VAL B O 1
ATOM 3426 N N . ILE B 1 146 ? -8.859 18.562 11.883 1 98.88 146 ILE B N 1
ATOM 3427 C CA . ILE B 1 146 ? -7.402 18.531 11.906 1 98.88 146 ILE B CA 1
ATOM 3428 C C . ILE B 1 146 ? -6.863 18.359 10.492 1 98.88 146 ILE B C 1
ATOM 3430 O O . ILE B 1 146 ? -7.348 17.516 9.727 1 98.88 146 ILE B O 1
ATOM 3434 N N . GLY B 1 147 ? -5.941 19.172 10.117 1 98.69 147 GLY B N 1
ATOM 3435 C CA . GLY B 1 147 ? -5.289 18.984 8.836 1 98.69 147 GLY B CA 1
ATOM 3436 C C . GLY B 1 147 ? -4.02 18.156 8.922 1 98.69 147 GLY B C 1
ATOM 3437 O O . GLY B 1 147 ? -3.434 18.016 9.992 1 98.69 147 GLY B O 1
ATOM 3438 N N . GLN B 1 148 ? -3.678 17.531 7.785 1 97.25 148 GLN B N 1
ATOM 3439 C CA . GLN B 1 148 ? -2.424 16.781 7.668 1 97.25 148 GLN B CA 1
ATOM 3440 C C . GLN B 1 148 ? -1.467 17.484 6.699 1 97.25 148 GLN B C 1
ATOM 3442 O O . GLN B 1 148 ? -1.821 17.75 5.551 1 97.25 148 GLN B O 1
ATOM 3447 N N . SER B 1 149 ? -0.277 17.75 7.246 1 90.5 149 SER B N 1
ATOM 3448 C CA . SER B 1 149 ? 0.906 18.047 6.445 1 90.5 149 SER B CA 1
ATOM 3449 C C . SER B 1 149 ? 2.184 17.875 7.262 1 90.5 149 SER B C 1
ATOM 3451 O O . SER B 1 149 ? 3.223 17.484 6.723 1 90.5 149 SER B O 1
ATOM 3453 N N . GLY B 1 150 ? 2.051 18.141 8.508 1 94.38 150 GLY B N 1
ATOM 3454 C CA . GLY B 1 150 ? 3.221 18.156 9.375 1 94.38 150 GLY B CA 1
ATOM 3455 C C . GLY B 1 150 ? 3.869 16.781 9.523 1 94.38 150 GLY B C 1
ATOM 3456 O O . GLY B 1 150 ? 5.098 16.672 9.531 1 94.38 150 GLY B O 1
ATOM 3457 N N . VAL B 1 151 ? 3.004 15.797 9.711 1 96.81 151 VAL B N 1
ATOM 3458 C CA . VAL B 1 151 ? 3.531 14.445 9.852 1 96.81 151 VAL B CA 1
ATOM 3459 C C . VAL B 1 151 ? 4.281 14.047 8.586 1 96.81 151 VAL B C 1
ATOM 3461 O O . VAL B 1 151 ? 5.395 13.516 8.656 1 96.81 151 VAL B O 1
ATOM 3464 N N . LEU B 1 152 ? 3.697 14.336 7.434 1 97.5 152 LEU B N 1
ATOM 3465 C CA . LEU B 1 152 ? 4.328 14.055 6.148 1 97.5 152 LEU B CA 1
ATOM 3466 C C . LEU B 1 152 ? 5.633 14.836 6.004 1 97.5 152 LEU B C 1
ATOM 3468 O O . LEU B 1 152 ? 6.664 14.266 5.648 1 97.5 152 LEU B O 1
ATOM 3472 N N . ASP B 1 153 ? 5.605 16.141 6.25 1 97.44 153 ASP B N 1
ATOM 3473 C CA . ASP B 1 153 ? 6.781 17 6.109 1 97.44 153 ASP B CA 1
ATOM 3474 C C . ASP B 1 153 ? 7.895 16.547 7.055 1 97.44 153 ASP B C 1
ATOM 3476 O O . ASP B 1 153 ? 9.07 16.547 6.672 1 97.44 153 ASP B O 1
ATOM 3480 N N . THR B 1 154 ? 7.484 16.219 8.234 1 97.81 154 THR B N 1
ATOM 3481 C CA . THR B 1 154 ? 8.453 15.727 9.211 1 97.81 154 THR B CA 1
ATOM 3482 C C . THR B 1 154 ? 9.047 14.398 8.766 1 97.81 154 THR B C 1
ATOM 3484 O O . THR B 1 154 ? 10.25 14.156 8.914 1 97.81 154 THR B O 1
ATOM 3487 N N . ALA B 1 155 ? 8.234 13.547 8.242 1 98.12 155 ALA B N 1
ATOM 3488 C CA . ALA B 1 155 ? 8.711 12.266 7.738 1 98.12 155 ALA B CA 1
ATOM 3489 C C . ALA B 1 155 ? 9.742 12.461 6.629 1 98.12 155 ALA B C 1
ATOM 3491 O O . ALA B 1 155 ? 10.75 11.75 6.582 1 98.12 155 ALA B O 1
ATOM 3492 N N . ARG B 1 156 ? 9.5 13.375 5.684 1 97.81 156 ARG B N 1
ATOM 3493 C CA . ARG B 1 156 ? 10.461 13.711 4.633 1 97.81 156 ARG B CA 1
ATOM 3494 C C . ARG B 1 156 ? 11.789 14.172 5.23 1 97.81 156 ARG B C 1
ATOM 3496 O O . ARG B 1 156 ? 12.844 13.672 4.848 1 97.81 156 ARG B O 1
ATOM 3503 N N . PHE B 1 157 ? 11.672 15.125 6.184 1 98.12 157 PHE B N 1
ATOM 3504 C CA . PHE B 1 157 ? 12.852 15.648 6.859 1 98.12 157 PHE B CA 1
ATOM 3505 C C . PHE B 1 157 ? 13.625 14.531 7.539 1 98.12 157 PHE B C 1
ATOM 3507 O O . PHE B 1 157 ? 14.844 14.422 7.367 1 98.12 157 PHE B O 1
ATOM 3514 N N . ASN B 1 158 ? 12.914 13.648 8.25 1 98.44 158 ASN B N 1
ATOM 3515 C CA . ASN B 1 158 ? 13.539 12.547 8.969 1 98.44 158 ASN B CA 1
ATOM 3516 C C . ASN B 1 158 ? 14.211 11.562 8.016 1 98.44 158 ASN B C 1
ATOM 3518 O O . ASN B 1 158 ? 15.25 10.992 8.336 1 98.44 158 ASN B O 1
ATOM 3522 N N . THR B 1 159 ? 13.609 11.32 6.883 1 98.38 159 THR B N 1
ATOM 3523 C CA . THR B 1 159 ? 14.195 10.445 5.875 1 98.38 159 THR B CA 1
ATOM 3524 C C . THR B 1 159 ? 15.562 10.961 5.438 1 98.38 159 THR B C 1
ATOM 3526 O O . THR B 1 159 ? 16.547 10.211 5.434 1 98.38 159 THR B O 1
ATOM 3529 N N . PHE B 1 160 ? 15.617 12.242 5.078 1 98.19 160 PHE B N 1
ATOM 3530 C CA . PHE B 1 160 ? 16.844 12.82 4.562 1 98.19 160 PHE B CA 1
ATOM 3531 C C . PHE B 1 160 ? 17.906 12.891 5.652 1 98.19 160 PHE B C 1
ATOM 3533 O O . PHE B 1 160 ? 19.094 12.688 5.383 1 98.19 160 PHE B O 1
ATOM 3540 N N . VAL B 1 161 ? 17.484 13.18 6.879 1 98.12 161 VAL B N 1
ATOM 3541 C CA . VAL B 1 161 ? 18.406 13.203 8 1 98.12 161 VAL B CA 1
ATOM 3542 C C . VAL B 1 161 ? 18.984 11.805 8.227 1 98.12 161 VAL B C 1
ATOM 3544 O O . VAL B 1 161 ? 20.188 11.641 8.414 1 98.12 161 VAL B O 1
ATOM 3547 N N . ALA B 1 162 ? 18.094 10.805 8.281 1 98.31 162 ALA B N 1
ATOM 3548 C CA . ALA B 1 162 ? 18.547 9.422 8.461 1 98.31 162 ALA B CA 1
ATOM 3549 C C . ALA B 1 162 ? 19.547 9.023 7.379 1 98.31 162 ALA B C 1
ATOM 3551 O O . ALA B 1 162 ? 20.562 8.383 7.672 1 98.31 162 ALA B O 1
ATOM 3552 N N . GLU B 1 163 ? 19.266 9.406 6.141 1 97.56 163 GLU B N 1
ATOM 3553 C CA . GLU B 1 163 ? 20.172 9.117 5.035 1 97.56 163 GLU B CA 1
ATOM 3554 C C . GLU B 1 163 ? 21.516 9.789 5.246 1 97.56 163 GLU B C 1
ATOM 3556 O O . GLU B 1 163 ? 22.562 9.164 5.039 1 97.56 163 GLU B O 1
ATOM 3561 N N . GLU B 1 164 ? 21.516 11.047 5.637 1 97.81 164 GLU B N 1
ATOM 3562 C CA . GLU B 1 164 ? 22.734 11.82 5.859 1 97.81 164 GLU B CA 1
ATOM 3563 C C . GLU B 1 164 ? 23.609 11.18 6.934 1 97.81 164 GLU B C 1
ATOM 3565 O O . GLU B 1 164 ? 24.828 11.086 6.781 1 97.81 164 GLU B O 1
ATOM 3570 N N . LEU B 1 165 ? 23.016 10.719 7.973 1 97.88 165 LEU B N 1
ATOM 3571 C CA . LEU B 1 165 ? 23.75 10.258 9.148 1 97.88 165 LEU B CA 1
ATOM 3572 C C . LEU B 1 165 ? 24.016 8.758 9.07 1 97.88 165 LEU B C 1
ATOM 3574 O O . LEU B 1 165 ? 24.812 8.227 9.844 1 97.88 165 LEU B O 1
ATOM 3578 N N . GLY B 1 166 ? 23.344 8.062 8.133 1 96.88 166 GLY B N 1
ATOM 3579 C CA . GLY B 1 166 ? 23.453 6.609 8.086 1 96.88 166 GLY B CA 1
ATOM 3580 C C . GLY B 1 166 ? 22.875 5.93 9.312 1 96.88 166 GLY B C 1
ATOM 3581 O O . GLY B 1 166 ? 23.469 4.984 9.836 1 96.88 166 GLY B O 1
ATOM 3582 N N . LEU B 1 167 ? 21.766 6.488 9.883 1 97.12 167 LEU B N 1
ATOM 3583 C CA . LEU B 1 167 ? 21.109 5.961 11.078 1 97.12 167 LEU B CA 1
ATOM 3584 C C . LEU B 1 167 ? 19.719 5.445 10.758 1 97.12 167 LEU B C 1
ATOM 3586 O O . LEU B 1 167 ? 19.172 5.734 9.688 1 97.12 167 LEU B O 1
ATOM 3590 N N . SER B 1 168 ? 19.156 4.664 11.688 1 97.44 168 SER B N 1
ATOM 3591 C CA . SER B 1 168 ? 17.781 4.199 11.578 1 97.44 168 SER B CA 1
ATOM 3592 C C . SER B 1 168 ? 16.812 5.371 11.586 1 97.44 168 SER B C 1
ATOM 3594 O O . SER B 1 168 ? 16.969 6.324 12.352 1 97.44 168 SER B O 1
ATOM 3596 N N . VAL B 1 169 ? 15.797 5.309 10.758 1 96.75 169 VAL B N 1
ATOM 3597 C CA . VAL B 1 169 ? 14.75 6.324 10.734 1 96.75 169 VAL B CA 1
ATOM 3598 C C . VAL B 1 169 ? 14.055 6.387 12.094 1 96.75 169 VAL B C 1
ATOM 3600 O O . VAL B 1 169 ? 13.531 7.434 12.484 1 96.75 169 VAL B O 1
ATOM 3603 N N . MET B 1 170 ? 14.125 5.34 12.844 1 96.25 170 MET B N 1
ATOM 3604 C CA . MET B 1 170 ? 13.438 5.258 14.133 1 96.25 170 MET B CA 1
ATOM 3605 C C . MET B 1 170 ? 14.133 6.125 15.172 1 96.25 170 MET B C 1
ATOM 3607 O O . MET B 1 170 ? 13.562 6.426 16.219 1 96.25 170 MET B O 1
ATOM 3611 N N . ASP B 1 171 ? 15.344 6.473 14.875 1 97 171 ASP B N 1
ATOM 3612 C CA . ASP B 1 171 ? 16.125 7.223 15.852 1 97 171 ASP B CA 1
ATOM 3613 C C . ASP B 1 171 ? 16.156 8.711 15.508 1 97 171 ASP B C 1
ATOM 3615 O O . ASP B 1 171 ? 16.859 9.484 16.156 1 97 171 ASP B O 1
ATOM 3619 N N . ILE B 1 172 ? 15.5 9.078 14.422 1 97.38 172 ILE B N 1
ATOM 3620 C CA . ILE B 1 172 ? 15.453 10.477 14.016 1 97.38 172 ILE B CA 1
ATOM 3621 C C . ILE B 1 172 ? 14.164 11.117 14.531 1 97.38 172 ILE B C 1
ATOM 3623 O O . ILE B 1 172 ? 13.07 10.586 14.305 1 97.38 172 ILE B O 1
ATOM 3627 N N . GLN B 1 173 ? 14.273 12.141 15.242 1 95.25 173 GLN B N 1
ATOM 3628 C CA . GLN B 1 173 ? 13.141 12.945 15.68 1 95.25 173 GLN B CA 1
ATOM 3629 C C . GLN B 1 173 ? 13.211 14.359 15.109 1 95.25 173 GLN B C 1
ATOM 3631 O O . GLN B 1 173 ? 14.156 15.102 15.398 1 95.25 173 GLN B O 1
ATOM 3636 N N . GLY B 1 174 ? 12.32 14.609 14.266 1 94.12 174 GLY B N 1
ATOM 3637 C CA . GLY B 1 174 ? 12.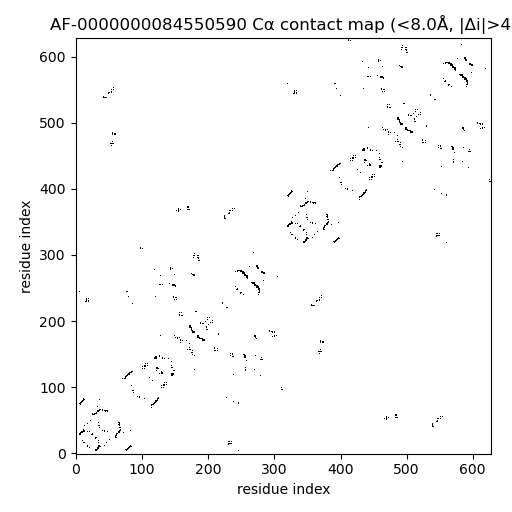234 15.945 13.695 1 94.12 174 GLY B CA 1
ATOM 3638 C C . GLY B 1 174 ? 10.891 16.609 13.93 1 94.12 174 GLY B C 1
ATOM 3639 O O . GLY B 1 174 ? 9.961 15.977 14.43 1 94.12 174 GLY B O 1
ATOM 3640 N N . PHE B 1 175 ? 10.914 17.938 13.625 1 89.88 175 PHE B N 1
ATOM 3641 C CA . PHE B 1 175 ? 9.695 18.734 13.766 1 89.88 175 PHE B CA 1
ATOM 3642 C C . PHE B 1 175 ? 9.625 19.812 12.695 1 89.88 175 PHE B C 1
ATOM 3644 O O . PHE B 1 175 ? 10.523 20.656 12.594 1 89.88 175 PHE B O 1
ATOM 3651 N N . VAL B 1 176 ? 8.586 19.688 11.898 1 94.19 176 VAL B N 1
ATOM 3652 C CA . VAL B 1 176 ? 8.383 20.688 10.859 1 94.19 176 VAL B CA 1
ATOM 3653 C C . VAL B 1 176 ? 7.09 21.453 11.125 1 94.19 176 VAL B C 1
ATOM 3655 O O . VAL B 1 176 ? 6.023 20.859 11.273 1 94.19 176 VAL B O 1
ATOM 3658 N N . LEU B 1 177 ? 7.18 22.781 11.219 1 95.19 177 LEU B N 1
ATOM 3659 C CA . LEU B 1 177 ? 6.039 23.656 11.469 1 95.19 177 LEU B CA 1
ATOM 3660 C C . LEU B 1 177 ? 5.648 24.422 10.211 1 95.19 177 LEU B C 1
ATOM 3662 O O . LEU B 1 177 ? 6.297 24.281 9.172 1 95.19 177 LEU B O 1
ATOM 3666 N N . GLY B 1 178 ? 4.598 25.188 10.414 1 94.12 178 GLY B N 1
ATOM 3667 C CA . GLY B 1 178 ? 4.215 26.109 9.359 1 94.12 178 GLY B CA 1
ATOM 3668 C C . GLY B 1 178 ? 3.365 25.469 8.281 1 94.12 178 GLY B C 1
ATOM 3669 O O . GLY B 1 178 ? 2.793 24.391 8.484 1 94.12 178 GLY B O 1
ATOM 3670 N N . GLY B 1 179 ? 3.199 26.219 7.25 1 91.5 179 GLY B N 1
ATOM 3671 C CA . GLY B 1 179 ? 2.424 25.734 6.117 1 91.5 179 GLY B CA 1
ATOM 3672 C C . GLY B 1 179 ? 3.168 24.719 5.273 1 91.5 179 GLY B C 1
ATOM 3673 O O . GLY B 1 179 ? 4.402 24.672 5.285 1 91.5 179 GLY B O 1
ATOM 3674 N N . HIS B 1 180 ? 2.418 23.875 4.578 1 87.75 180 HIS B N 1
ATOM 3675 C CA . HIS B 1 180 ? 2.982 22.875 3.68 1 87.75 180 HIS B CA 1
ATOM 3676 C C . HIS B 1 180 ? 3.648 23.531 2.475 1 87.75 180 HIS B C 1
ATOM 3678 O O . HIS B 1 180 ? 3.086 24.438 1.869 1 87.75 180 HIS B O 1
ATOM 3684 N N . GLY B 1 181 ? 4.871 23.062 2.143 1 86.62 181 GLY B N 1
ATOM 3685 C CA . GLY B 1 181 ? 5.527 23.547 0.943 1 86.62 181 GLY B CA 1
ATOM 3686 C C . GLY B 1 181 ? 6.73 24.422 1.237 1 86.62 181 GLY B C 1
ATOM 3687 O O . GLY B 1 181 ? 7.484 24.156 2.178 1 86.62 181 GLY B O 1
ATOM 3688 N N . ASP B 1 182 ? 6.848 25.5 0.459 1 87.38 182 ASP B N 1
ATOM 3689 C CA . ASP B 1 182 ? 8.094 26.25 0.401 1 87.38 182 ASP B CA 1
ATOM 3690 C C . ASP B 1 182 ? 8.367 26.969 1.723 1 87.38 182 ASP B C 1
ATOM 3692 O O . ASP B 1 182 ? 9.523 27.172 2.1 1 87.38 182 ASP B O 1
ATOM 3696 N N . ASP B 1 183 ? 7.324 27.25 2.398 1 90.62 183 ASP B N 1
ATOM 3697 C CA . ASP B 1 183 ? 7.52 28.078 3.578 1 90.62 183 ASP B CA 1
ATOM 3698 C C . ASP B 1 183 ? 7.383 27.266 4.863 1 90.62 183 ASP B C 1
ATOM 3700 O O . ASP B 1 183 ? 7.125 27.828 5.934 1 90.62 183 ASP B O 1
ATOM 3704 N N . MET B 1 184 ? 7.52 25.922 4.691 1 94.12 184 MET B N 1
ATOM 3705 C CA . MET B 1 184 ? 7.551 25.109 5.902 1 94.12 184 MET B CA 1
ATOM 3706 C C . MET B 1 184 ? 8.773 25.438 6.75 1 94.12 184 MET B C 1
ATOM 3708 O O . MET B 1 184 ? 9.773 25.953 6.23 1 94.12 184 MET B O 1
ATOM 3712 N N . VAL B 1 185 ? 8.734 25.188 8.047 1 94.62 185 VAL B N 1
ATOM 3713 C CA . VAL B 1 185 ? 9.773 25.594 8.984 1 94.62 185 VAL B CA 1
ATOM 3714 C C . VAL B 1 185 ? 10.297 24.391 9.75 1 94.62 185 VAL B C 1
ATOM 3716 O O . VAL B 1 185 ? 9.898 24.141 10.891 1 94.62 185 VAL B O 1
ATOM 3719 N N . PRO B 1 186 ? 11.234 23.625 9.203 1 94.44 186 PRO B N 1
ATOM 3720 C CA . PRO B 1 186 ? 11.906 22.594 10 1 94.44 186 PRO B CA 1
ATOM 3721 C C . PRO B 1 186 ? 12.664 23.172 11.188 1 94.44 186 PRO B C 1
ATOM 3723 O O . PRO B 1 186 ? 13.477 24.094 11.023 1 94.44 186 PRO B O 1
ATOM 3726 N N . LEU B 1 187 ? 12.398 22.703 12.383 1 93.5 187 LEU B N 1
ATOM 3727 C CA . LEU B 1 187 ? 13.039 23.188 13.602 1 93.5 187 LEU B CA 1
ATOM 3728 C C . LEU B 1 187 ? 14.234 22.312 13.969 1 93.5 187 LEU B C 1
ATOM 3730 O O . LEU B 1 187 ? 14.109 21.391 14.766 1 93.5 187 LEU B O 1
ATOM 3734 N N . THR B 1 188 ? 15.375 22.688 13.562 1 93.25 188 THR B N 1
ATOM 3735 C CA . THR B 1 188 ? 16.578 21.891 13.75 1 93.25 188 THR B CA 1
ATOM 3736 C C . THR B 1 188 ? 16.938 21.797 15.234 1 93.25 188 THR B C 1
ATOM 3738 O O . THR B 1 188 ? 17.406 20.75 15.695 1 93.25 188 THR B O 1
ATOM 3741 N N . ARG B 1 189 ? 16.672 22.891 15.969 1 91.62 189 ARG B N 1
ATOM 3742 C CA . ARG B 1 189 ? 17.016 22.922 17.391 1 91.62 189 ARG B CA 1
ATOM 3743 C C . ARG B 1 189 ? 16.172 21.938 18.188 1 91.62 189 ARG B C 1
ATOM 3745 O O . ARG B 1 189 ? 16.531 21.562 19.297 1 91.62 189 ARG B O 1
ATOM 3752 N N . TYR B 1 190 ? 15.016 21.641 17.672 1 93.38 190 TYR B N 1
ATOM 3753 C CA . TYR B 1 190 ? 14.117 20.703 18.344 1 93.38 190 TYR B CA 1
ATOM 3754 C C . TYR B 1 190 ? 14.148 19.328 17.672 1 93.38 190 TYR B C 1
ATOM 3756 O O . TYR B 1 190 ? 13.219 18.547 17.812 1 93.38 190 TYR B O 1
ATOM 3764 N N . SER B 1 191 ? 15.133 19.078 16.844 1 95.88 191 SER B N 1
ATOM 3765 C CA . SER B 1 191 ? 15.328 17.812 16.156 1 95.88 191 SER B CA 1
ATOM 3766 C C . SER B 1 191 ? 16.594 17.109 16.641 1 95.88 191 SER B C 1
ATOM 3768 O O . SER B 1 191 ? 17.562 17.766 17.016 1 95.88 191 SER B O 1
ATOM 3770 N N . SER B 1 192 ? 16.547 15.805 16.656 1 96.81 192 SER B N 1
ATOM 3771 C CA . SER B 1 192 ? 17.672 15.047 17.203 1 96.81 192 SER B CA 1
ATOM 3772 C C . SER B 1 192 ? 17.781 13.672 16.547 1 96.81 192 SER B C 1
ATOM 3774 O O . SER B 1 192 ? 16.844 13.227 15.891 1 96.81 192 SER B O 1
ATOM 3776 N N . ALA B 1 193 ? 18.875 13.102 16.625 1 96.62 193 ALA B N 1
ATOM 3777 C CA . ALA B 1 193 ? 19.141 11.695 16.328 1 96.62 193 ALA B CA 1
ATOM 3778 C C . ALA B 1 193 ? 19.641 10.953 17.547 1 96.62 193 ALA B C 1
ATOM 3780 O O . ALA B 1 193 ? 20.703 11.266 18.094 1 96.62 193 ALA B O 1
ATOM 3781 N N . GLY B 1 194 ? 18.906 10.078 18.062 1 95.06 194 GLY B N 1
ATOM 3782 C CA . GLY B 1 194 ? 19.25 9.367 19.266 1 95.06 194 GLY B CA 1
ATOM 3783 C C . GLY B 1 194 ? 19.391 10.273 20.484 1 95.06 194 GLY B C 1
ATOM 3784 O O . GLY B 1 194 ? 20.219 10.039 21.344 1 95.06 194 GLY B O 1
ATOM 3785 N N . GLY B 1 195 ? 18.672 11.312 20.422 1 94.25 195 GLY B N 1
ATOM 3786 C CA . GLY B 1 195 ? 18.703 12.234 21.547 1 94.25 195 GLY B CA 1
ATOM 3787 C C . GLY B 1 195 ? 19.781 13.297 21.422 1 94.25 195 GLY B C 1
ATOM 3788 O O . GLY B 1 195 ? 19.812 14.242 22.203 1 94.25 195 GLY B O 1
ATOM 3789 N N . VAL B 1 196 ? 20.609 13.156 20.453 1 96.25 196 VAL B N 1
ATOM 3790 C CA . VAL B 1 196 ? 21.656 14.133 20.219 1 96.25 196 VAL B CA 1
ATOM 3791 C C . VAL B 1 196 ? 21.172 15.195 19.234 1 96.25 196 VAL B C 1
ATOM 3793 O O . VAL B 1 196 ? 20.703 14.867 18.141 1 96.25 196 VAL B O 1
ATOM 3796 N N . PRO B 1 197 ? 21.281 16.453 19.578 1 96.19 197 PRO B N 1
ATOM 3797 C CA . PRO B 1 197 ? 20.828 17.5 18.672 1 96.19 197 PRO B CA 1
ATOM 3798 C C . PRO B 1 197 ? 21.469 17.422 17.297 1 96.19 197 PRO B C 1
ATOM 3800 O O . PRO B 1 197 ? 22.672 17.156 17.188 1 96.19 197 PRO B O 1
ATOM 3803 N N . LEU B 1 198 ? 20.672 17.656 16.25 1 97.06 198 LEU B N 1
ATOM 3804 C CA . LEU B 1 198 ? 21.156 17.516 14.875 1 97.06 198 LEU B CA 1
ATOM 3805 C C . LEU B 1 198 ? 22.328 18.469 14.609 1 97.06 198 LEU B C 1
ATOM 3807 O O . LEU B 1 198 ? 23.234 18.141 13.844 1 97.06 198 LEU B O 1
ATOM 3811 N N . GLU B 1 199 ? 22.25 19.641 15.242 1 95.12 199 GLU B N 1
ATOM 3812 C CA . GLU B 1 199 ? 23.266 20.672 15.016 1 95.12 199 GLU B CA 1
ATOM 3813 C C . GLU B 1 199 ? 24.641 20.203 15.484 1 95.12 199 GLU B C 1
ATOM 3815 O O . GLU B 1 199 ? 25.656 20.75 15.062 1 95.12 199 GLU B O 1
ATOM 3820 N N . LYS B 1 200 ? 24.672 19.219 16.312 1 96.5 200 LYS B N 1
ATOM 3821 C CA . LYS B 1 200 ? 25.938 18.656 16.781 1 96.5 200 LYS B CA 1
ATOM 3822 C C . LYS B 1 200 ? 26.422 17.547 15.852 1 96.5 200 LYS B C 1
ATOM 3824 O O . LYS B 1 200 ? 27.578 17.141 15.906 1 96.5 200 LYS B O 1
ATOM 3829 N N . LEU B 1 201 ? 25.547 17.016 15.047 1 96.94 201 LEU B N 1
ATOM 3830 C CA . LEU B 1 201 ? 25.844 15.828 14.258 1 96.94 201 LEU B CA 1
ATOM 3831 C C . LEU B 1 201 ? 26.062 16.188 12.797 1 96.94 201 LEU B C 1
ATOM 3833 O O . LEU B 1 201 ? 26.75 15.453 12.07 1 96.94 201 LEU B O 1
ATOM 3837 N N . ILE B 1 202 ? 25.406 17.266 12.32 1 97.69 202 ILE B N 1
ATOM 3838 C CA . ILE B 1 202 ? 25.438 17.656 10.914 1 97.69 202 ILE B CA 1
ATOM 3839 C C . ILE B 1 202 ? 25.875 19.125 10.805 1 97.69 202 ILE B C 1
ATOM 3841 O O . ILE B 1 202 ? 25.328 20 11.477 1 97.69 202 ILE B O 1
ATOM 3845 N N . PRO B 1 203 ? 26.875 19.422 9.938 1 97.44 203 PRO B N 1
ATOM 3846 C CA . PRO B 1 203 ? 27.266 20.812 9.719 1 97.44 203 PRO B CA 1
ATOM 3847 C C . PRO B 1 203 ? 26.109 21.672 9.219 1 97.44 203 PRO B C 1
ATOM 3849 O O . PRO B 1 203 ? 25.25 21.188 8.477 1 97.44 203 PRO B O 1
ATOM 3852 N N . LYS B 1 204 ? 26.172 22.938 9.57 1 96.25 204 LYS B N 1
ATOM 3853 C CA . LYS B 1 204 ? 25.078 23.859 9.281 1 96.25 204 LYS B CA 1
ATOM 3854 C C . LYS B 1 204 ? 24.781 23.906 7.785 1 96.25 204 LYS B C 1
ATOM 3856 O O . LYS B 1 204 ? 23.609 23.938 7.387 1 96.25 204 LYS B O 1
ATOM 3861 N N . ASP B 1 205 ? 25.766 23.984 6.938 1 97.31 205 ASP B N 1
ATOM 3862 C CA . ASP B 1 205 ? 25.578 24.094 5.496 1 97.31 205 ASP B CA 1
ATOM 3863 C C . ASP B 1 205 ? 24.828 22.859 4.957 1 97.31 205 ASP B C 1
ATOM 3865 O O . ASP B 1 205 ? 23.906 23 4.145 1 97.31 205 ASP B O 1
ATOM 3869 N N . ARG B 1 206 ? 25.25 21.672 5.457 1 97.19 206 ARG B N 1
ATOM 3870 C CA . ARG B 1 206 ? 24.594 20.438 5.043 1 97.19 206 ARG B CA 1
ATOM 3871 C C . ARG B 1 206 ? 23.156 20.375 5.574 1 97.19 206 ARG B C 1
ATOM 3873 O O . ARG B 1 206 ? 22.25 19.906 4.883 1 97.19 206 ARG B O 1
ATOM 3880 N N . LEU B 1 207 ? 22.984 20.766 6.758 1 96.81 207 LEU B N 1
ATOM 3881 C CA . LEU B 1 207 ? 21.656 20.812 7.355 1 96.81 207 LEU B CA 1
ATOM 3882 C C . LEU B 1 207 ? 20.734 21.75 6.578 1 96.81 207 LEU B C 1
ATOM 3884 O O . LEU B 1 207 ? 19.562 21.438 6.371 1 96.81 207 LEU B O 1
ATOM 3888 N N . ASP B 1 208 ? 21.266 22.891 6.172 1 96.62 208 ASP B N 1
ATOM 3889 C CA . ASP B 1 208 ? 20.5 23.828 5.359 1 96.62 208 ASP B CA 1
ATOM 3890 C C . ASP B 1 208 ? 20.078 23.188 4.035 1 96.62 208 ASP B C 1
ATOM 3892 O O . ASP B 1 208 ? 18.969 23.422 3.557 1 96.62 208 ASP B O 1
ATOM 3896 N N . GLU B 1 209 ? 20.953 22.406 3.428 1 97.88 209 GLU B N 1
ATOM 3897 C CA . GLU B 1 209 ? 20.625 21.703 2.193 1 97.88 209 GLU B CA 1
ATOM 3898 C C . GLU B 1 209 ? 19.5 20.688 2.416 1 97.88 209 GLU B C 1
A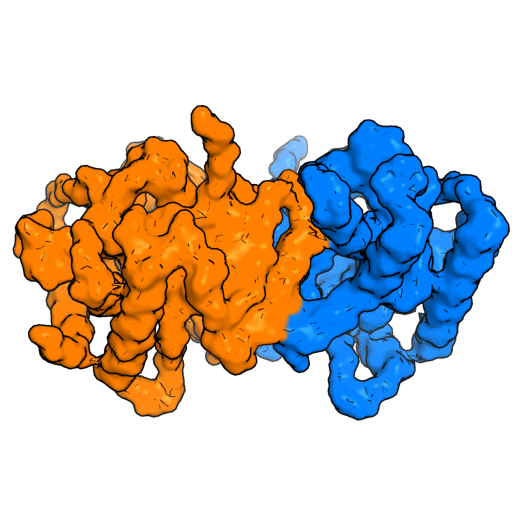TOM 3900 O O . GLU B 1 209 ? 18.625 20.547 1.568 1 97.88 209 GLU B O 1
ATOM 3905 N N . ILE B 1 210 ? 19.562 20 3.535 1 97.81 210 ILE B N 1
ATOM 3906 C CA . ILE B 1 210 ? 18.531 19.031 3.877 1 97.81 210 ILE B CA 1
ATOM 3907 C C . ILE B 1 210 ? 17.188 19.719 4.074 1 97.81 210 ILE B C 1
ATOM 3909 O O . ILE B 1 210 ? 16.156 19.25 3.592 1 97.81 210 ILE B O 1
ATOM 3913 N N . ILE B 1 211 ? 17.188 20.859 4.734 1 96.62 211 ILE B N 1
ATOM 3914 C CA . ILE B 1 211 ? 15.984 21.641 4.969 1 96.62 211 ILE B CA 1
ATOM 3915 C C . ILE B 1 211 ? 15.391 22.094 3.633 1 96.62 211 ILE B C 1
ATOM 3917 O O . ILE B 1 211 ? 14.188 21.969 3.406 1 96.62 211 ILE B O 1
ATOM 3921 N N . GLU B 1 212 ? 16.266 22.562 2.777 1 97 212 GLU B N 1
ATOM 3922 C CA . GLU B 1 212 ? 15.797 23.031 1.471 1 97 212 GLU B CA 1
ATOM 3923 C C . GLU B 1 212 ? 15.211 21.875 0.657 1 97 212 GLU B C 1
ATOM 3925 O O . GLU B 1 212 ? 14.188 22.047 -0.01 1 97 212 GLU B O 1
ATOM 3930 N N . ARG B 1 213 ? 15.812 20.703 0.698 1 97.25 213 ARG B N 1
ATOM 3931 C CA . ARG B 1 213 ? 15.273 19.562 -0.014 1 97.25 213 ARG B CA 1
ATOM 3932 C C . ARG B 1 213 ? 13.93 19.141 0.565 1 97.25 213 ARG B C 1
ATOM 3934 O O . ARG B 1 213 ? 13.031 18.719 -0.171 1 97.25 213 ARG B O 1
ATOM 3941 N N . THR B 1 214 ? 13.828 19.219 1.889 1 97.06 214 THR B N 1
ATOM 3942 C CA . THR B 1 214 ? 12.562 18.906 2.547 1 97.06 214 THR B CA 1
ATOM 3943 C C . THR B 1 214 ? 11.453 19.828 2.049 1 97.06 214 THR B C 1
ATOM 3945 O O . THR B 1 214 ? 10.367 19.359 1.708 1 97.06 214 THR B O 1
ATOM 3948 N N . ARG B 1 215 ? 11.734 21.141 1.939 1 95.94 215 ARG B N 1
ATOM 3949 C CA . ARG B 1 215 ? 10.773 22.141 1.482 1 95.94 215 ARG B CA 1
ATOM 3950 C C . ARG B 1 215 ? 10.305 21.844 0.062 1 95.94 215 ARG B C 1
ATOM 3952 O O . ARG B 1 215 ? 9.141 22.062 -0.272 1 95.94 215 ARG B O 1
ATOM 3959 N N . LYS B 1 216 ? 11.211 21.281 -0.722 1 95.56 216 LYS B N 1
ATOM 3960 C CA . LYS B 1 216 ? 10.938 21.047 -2.139 1 95.56 216 LYS B CA 1
ATOM 3961 C C . LYS B 1 216 ? 10.555 19.594 -2.389 1 95.56 216 LYS B C 1
ATOM 3963 O O . LYS B 1 216 ? 10.422 19.172 -3.539 1 95.56 216 LYS B O 1
ATOM 3968 N N . GLY B 1 217 ? 10.43 18.844 -1.315 1 94.31 217 GLY B N 1
ATOM 3969 C CA . GLY B 1 217 ? 10.234 17.406 -1.426 1 94.31 217 GLY B CA 1
ATOM 3970 C C . GLY B 1 217 ? 9.023 17.031 -2.256 1 94.31 217 GLY B C 1
ATOM 3971 O O . GLY B 1 217 ? 9.094 16.141 -3.107 1 94.31 217 GLY B O 1
ATOM 3972 N N . GLY B 1 218 ? 7.848 17.703 -1.999 1 93.56 218 GLY B N 1
ATOM 3973 C CA . GLY B 1 218 ? 6.664 17.453 -2.811 1 93.56 218 GLY B CA 1
ATOM 3974 C C . GLY B 1 218 ? 6.895 17.703 -4.289 1 93.56 218 GLY B C 1
ATOM 3975 O O . GLY B 1 218 ? 6.52 16.891 -5.129 1 93.56 218 GLY B O 1
ATOM 3976 N N . GLY B 1 219 ? 7.492 18.844 -4.566 1 93.25 219 GLY B N 1
ATOM 3977 C CA . GLY B 1 219 ? 7.805 19.188 -5.945 1 93.25 219 GLY B CA 1
ATOM 3978 C C . GLY B 1 219 ? 8.75 18.203 -6.605 1 93.25 219 GLY B C 1
ATOM 3979 O O . GLY B 1 219 ? 8.617 17.906 -7.797 1 93.25 219 GLY B O 1
ATOM 3980 N N . GLU B 1 220 ? 9.727 17.703 -5.84 1 96.06 220 GLU B N 1
ATOM 3981 C CA . GLU B 1 220 ? 10.672 16.719 -6.359 1 96.06 220 GLU B CA 1
ATOM 3982 C C . GLU B 1 220 ? 9.953 15.461 -6.824 1 96.06 220 GLU B C 1
ATOM 3984 O O . GLU B 1 220 ? 10.219 14.953 -7.918 1 96.06 220 GLU B O 1
ATOM 3989 N N . ILE B 1 221 ? 9.039 14.992 -6.031 1 96.62 221 ILE B N 1
ATOM 3990 C CA . ILE B 1 221 ? 8.305 13.773 -6.352 1 96.62 221 ILE B CA 1
ATOM 3991 C C . ILE B 1 221 ? 7.395 14.016 -7.551 1 96.62 221 ILE B C 1
ATOM 3993 O O . ILE B 1 221 ? 7.301 13.172 -8.453 1 96.62 221 ILE B O 1
ATOM 3997 N N . VAL B 1 222 ? 6.707 15.133 -7.559 1 94.12 222 VAL B N 1
ATOM 3998 C CA . VAL B 1 222 ? 5.828 15.469 -8.672 1 94.12 222 VAL B CA 1
ATOM 3999 C C . VAL B 1 222 ? 6.625 15.492 -9.977 1 94.12 222 VAL B C 1
ATOM 4001 O O . VAL B 1 222 ? 6.176 14.961 -11 1 94.12 222 VAL B O 1
ATOM 4004 N N . ALA B 1 223 ? 7.801 16.109 -9.938 1 95.56 223 ALA B N 1
ATOM 4005 C CA . ALA B 1 223 ? 8.656 16.203 -11.117 1 95.56 223 ALA B CA 1
ATOM 4006 C C . ALA B 1 223 ? 9.094 14.828 -11.594 1 95.56 223 ALA B C 1
ATOM 4008 O O . ALA B 1 223 ? 9.133 14.562 -12.797 1 95.56 223 ALA B O 1
ATOM 4009 N N . LEU B 1 224 ? 9.422 13.945 -10.68 1 97 224 LEU B N 1
ATOM 4010 C CA . LEU B 1 224 ? 9.859 12.594 -11.016 1 97 224 LEU B CA 1
ATOM 4011 C C . LEU B 1 224 ? 8.703 11.781 -11.594 1 97 224 LEU B C 1
ATOM 4013 O O . LEU B 1 224 ? 8.875 11.086 -12.602 1 97 224 LEU B O 1
ATOM 4017 N N . LEU B 1 225 ? 7.559 11.898 -11.008 1 94.69 225 LEU B N 1
ATOM 4018 C CA . LEU B 1 225 ? 6.406 11.102 -11.414 1 94.69 225 LEU B CA 1
ATOM 4019 C C . LEU B 1 225 ? 5.895 11.555 -12.781 1 94.69 225 LEU B C 1
ATOM 4021 O O . LEU B 1 225 ? 5.398 10.742 -13.562 1 94.69 225 LEU B O 1
ATOM 4025 N N . GLY B 1 226 ? 6.023 12.828 -13.047 1 90.19 226 GLY B N 1
ATOM 4026 C CA . GLY B 1 226 ? 5.496 13.414 -14.273 1 90.19 226 GLY B CA 1
ATOM 4027 C C . GLY B 1 226 ? 4.008 13.711 -14.195 1 90.19 226 GLY B C 1
ATOM 4028 O O . GLY B 1 226 ? 3.525 14.648 -14.836 1 90.19 226 GLY B O 1
ATOM 4029 N N . ASN B 1 227 ? 3.283 12.828 -13.57 1 86.56 227 ASN B N 1
ATOM 4030 C CA . ASN B 1 227 ? 1.859 13.031 -13.32 1 86.56 227 ASN B CA 1
ATOM 4031 C C . ASN B 1 227 ? 1.459 12.523 -11.938 1 86.56 227 ASN B C 1
ATOM 4033 O O . ASN B 1 227 ? 1.903 11.461 -11.508 1 86.56 227 ASN B O 1
ATOM 4037 N N . GLY B 1 228 ? 0.737 13.406 -11.32 1 86.44 228 GLY B N 1
ATOM 4038 C CA . GLY B 1 228 ? 0.285 13.008 -9.992 1 86.44 228 GLY B CA 1
ATOM 4039 C C . GLY B 1 228 ? 1.21 13.469 -8.883 1 86.44 228 GLY B C 1
ATOM 4040 O O . GLY B 1 228 ? 2.164 14.211 -9.133 1 86.44 228 GLY B O 1
ATOM 4041 N N . SER B 1 229 ? 0.843 13.086 -7.684 1 91.81 229 SER B N 1
ATOM 4042 C CA . SER B 1 229 ? 1.595 13.484 -6.5 1 91.81 229 SER B CA 1
ATOM 4043 C C . SER B 1 229 ? 1.913 12.281 -5.613 1 91.81 229 SER B C 1
ATOM 4045 O O . SER B 1 229 ? 1.518 11.156 -5.922 1 91.81 229 SER B O 1
ATOM 4047 N N . ALA B 1 230 ? 2.752 12.586 -4.605 1 95.19 230 ALA B N 1
ATOM 4048 C CA . ALA B 1 230 ? 3.055 11.562 -3.609 1 95.19 230 ALA B CA 1
ATOM 4049 C C . ALA B 1 230 ? 1.778 11.031 -2.963 1 95.19 230 ALA B C 1
ATOM 4051 O O . ALA B 1 230 ? 0.828 11.789 -2.738 1 95.19 230 ALA B O 1
ATOM 4052 N N . TYR B 1 231 ? 1.782 9.711 -2.67 1 97.06 231 TYR B N 1
ATOM 4053 C CA . TYR B 1 231 ? 0.577 9.203 -2.029 1 97.06 231 TYR B CA 1
ATOM 4054 C C . TYR B 1 231 ? 0.92 8.141 -0.989 1 97.06 231 TYR B C 1
ATOM 4056 O O . TYR B 1 231 ? 0.113 7.844 -0.104 1 97.06 231 TYR B O 1
ATOM 4064 N N . TYR B 1 232 ? 2.158 7.527 -0.971 1 98.38 232 TYR B N 1
ATOM 4065 C CA . TYR B 1 232 ? 2.529 6.562 0.059 1 98.38 232 TYR B CA 1
ATOM 4066 C C . TYR B 1 232 ? 2.793 7.262 1.389 1 98.38 232 TYR B C 1
ATOM 4068 O O . TYR B 1 232 ? 2.223 6.887 2.416 1 98.38 232 TYR B O 1
ATOM 4076 N N . ALA B 1 233 ? 3.639 8.281 1.352 1 98.44 233 ALA B N 1
ATOM 4077 C CA . ALA B 1 233 ? 4.027 8.977 2.578 1 98.44 233 ALA B CA 1
ATOM 4078 C C . ALA B 1 233 ? 2.852 9.742 3.172 1 98.44 233 ALA B C 1
ATOM 4080 O O . ALA B 1 233 ? 2.602 9.672 4.375 1 98.44 233 ALA B O 1
ATOM 4081 N N . PRO B 1 234 ? 2.104 10.477 2.326 1 98.06 234 PRO B N 1
ATOM 4082 C CA . PRO B 1 234 ? 0.933 11.141 2.902 1 98.06 234 PRO B CA 1
ATOM 4083 C C . PRO B 1 234 ? -0.075 10.156 3.488 1 98.06 234 PRO B C 1
ATOM 4085 O O . PRO B 1 234 ? -0.684 10.43 4.527 1 98.06 234 PRO B O 1
ATOM 4088 N N . ALA B 1 235 ? -0.309 9.008 2.814 1 98.81 235 ALA B N 1
ATOM 4089 C CA . ALA B 1 235 ? -1.215 7.988 3.34 1 98.81 235 ALA B CA 1
ATOM 4090 C C . ALA B 1 235 ? -0.714 7.441 4.676 1 98.81 235 ALA B C 1
ATOM 4092 O O . ALA B 1 235 ? -1.504 7.207 5.59 1 98.81 235 ALA B O 1
ATOM 4093 N N . ALA B 1 236 ? 0.6 7.258 4.75 1 98.75 236 ALA B N 1
ATOM 4094 C CA . ALA B 1 236 ? 1.192 6.805 6.004 1 98.75 236 ALA B CA 1
ATOM 4095 C C . ALA B 1 236 ? 0.946 7.812 7.121 1 98.75 236 ALA B C 1
ATOM 4097 O O . ALA B 1 236 ? 0.641 7.43 8.258 1 98.75 236 ALA B O 1
ATOM 4098 N N . ALA B 1 237 ? 1.088 9.07 6.812 1 98.69 237 ALA B N 1
ATOM 4099 C CA . ALA B 1 237 ? 0.866 10.133 7.789 1 98.69 237 ALA B CA 1
ATOM 4100 C C . ALA B 1 237 ? -0.573 10.125 8.297 1 98.69 237 ALA B C 1
ATOM 4102 O O . ALA B 1 237 ? -0.813 10.219 9.5 1 98.69 237 ALA B O 1
ATOM 4103 N N . LEU B 1 238 ? -1.527 9.977 7.379 1 98.88 238 LEU B N 1
ATOM 4104 C CA . LEU B 1 238 ? -2.938 9.922 7.75 1 98.88 238 LEU B CA 1
ATOM 4105 C C . LEU B 1 238 ? -3.227 8.711 8.633 1 98.88 238 LEU B C 1
ATOM 4107 O O . LEU B 1 238 ? -3.979 8.812 9.602 1 98.88 238 LEU B O 1
ATOM 4111 N N . MET B 1 239 ? -2.639 7.578 8.258 1 98.88 239 MET B N 1
ATOM 4112 C CA . MET B 1 239 ? -2.799 6.367 9.055 1 98.88 239 MET B CA 1
ATOM 4113 C C . MET B 1 239 ? -2.277 6.578 10.477 1 98.88 239 MET B C 1
ATOM 4115 O O . MET B 1 239 ? -2.945 6.219 11.445 1 98.88 239 MET B O 1
ATOM 4119 N N . GLU B 1 240 ? -1.092 7.203 10.648 1 98.81 240 GLU B N 1
ATOM 4120 C CA . GLU B 1 240 ? -0.5 7.426 11.961 1 98.81 240 GLU B CA 1
ATOM 4121 C C . GLU B 1 240 ? -1.378 8.336 12.812 1 98.81 240 GLU B C 1
ATOM 4123 O O . GLU B 1 240 ? -1.59 8.078 14 1 98.81 240 GLU B O 1
ATOM 4128 N N . MET B 1 241 ? -1.86 9.406 12.203 1 98.88 241 MET B N 1
ATOM 4129 C CA . MET B 1 241 ? -2.727 10.336 12.922 1 98.88 241 MET B CA 1
ATOM 4130 C C . MET B 1 241 ? -4.012 9.648 13.367 1 98.88 241 MET B C 1
ATOM 4132 O O . MET B 1 241 ? -4.461 9.828 14.5 1 98.88 241 MET B O 1
ATOM 4136 N N . THR B 1 242 ? -4.609 8.859 12.477 1 98.94 242 THR B N 1
ATOM 4137 C CA . THR B 1 242 ? -5.832 8.125 12.781 1 98.94 242 THR B CA 1
ATOM 4138 C C . THR B 1 242 ? -5.598 7.148 13.93 1 98.94 242 THR B C 1
ATOM 4140 O O . THR B 1 242 ? -6.414 7.055 14.852 1 98.94 242 THR B O 1
ATOM 4143 N N . GLU B 1 243 ? -4.508 6.453 13.867 1 98.81 243 GLU B N 1
ATOM 4144 C CA . GLU B 1 243 ? -4.164 5.504 14.922 1 98.81 243 GLU B CA 1
ATOM 4145 C C . GLU B 1 243 ? -4.023 6.207 16.266 1 98.81 243 GLU B C 1
ATOM 4147 O O . GLU B 1 243 ? -4.531 5.723 17.281 1 98.81 243 GLU B O 1
ATOM 4152 N N . ALA B 1 244 ? -3.305 7.355 16.266 1 98.69 244 ALA B N 1
ATOM 4153 C CA . ALA B 1 244 ? -3.104 8.125 17.484 1 98.69 244 ALA B CA 1
ATOM 4154 C C . ALA B 1 244 ? -4.438 8.508 18.125 1 98.69 244 ALA B C 1
ATOM 4156 O O . ALA B 1 244 ? -4.602 8.422 19.344 1 98.69 244 ALA B O 1
ATOM 4157 N N . ILE B 1 245 ? -5.387 8.867 17.297 1 98.81 245 ILE B N 1
ATOM 4158 C CA . ILE B 1 245 ? -6.691 9.32 17.766 1 98.81 245 ILE B CA 1
ATOM 4159 C C . ILE B 1 245 ? -7.512 8.133 18.25 1 98.81 245 ILE B C 1
ATOM 4161 O O . ILE B 1 245 ? -7.992 8.125 19.391 1 98.81 245 ILE B O 1
ATOM 4165 N N . LEU B 1 246 ? -7.656 7.098 17.469 1 98.69 246 LEU B N 1
ATOM 4166 C CA . LEU B 1 246 ? -8.523 5.965 17.766 1 98.69 246 LEU B CA 1
ATOM 4167 C C . LEU B 1 246 ? -8.031 5.223 19.016 1 98.69 246 LEU B C 1
ATOM 4169 O O . LEU B 1 246 ? -8.836 4.691 19.781 1 98.69 246 LEU B O 1
ATOM 4173 N N . LYS B 1 247 ? -6.734 5.254 19.234 1 98.44 247 LYS B N 1
ATOM 4174 C CA . LYS B 1 247 ? -6.172 4.512 20.359 1 98.44 247 LYS B CA 1
ATOM 4175 C C . LYS B 1 247 ? -5.883 5.438 21.547 1 98.44 247 LYS B C 1
ATOM 4177 O O . LYS B 1 247 ? -5.34 5.004 22.562 1 98.44 247 LYS B O 1
ATOM 4182 N N . ASP B 1 248 ? -6.18 6.66 21.391 1 98.56 248 ASP B N 1
ATOM 4183 C CA . ASP B 1 248 ? -5.93 7.648 22.438 1 98.56 248 ASP B CA 1
ATOM 4184 C C . ASP B 1 248 ? -4.48 7.59 22.922 1 98.56 248 ASP B C 1
ATOM 4186 O O . ASP B 1 248 ? -4.223 7.453 24.125 1 98.56 248 ASP B O 1
ATOM 4190 N N . GLN B 1 249 ? -3.576 7.68 22 1 98.06 249 GLN B N 1
ATOM 4191 C CA . GLN B 1 249 ? -2.174 7.418 22.312 1 98.06 249 GLN B CA 1
ATOM 4192 C C . GLN B 1 249 ? -1.51 8.633 22.938 1 98.06 249 GLN B C 1
ATOM 4194 O O . GLN B 1 249 ? -0.414 8.531 23.5 1 98.06 249 GLN B O 1
ATOM 4199 N N . LYS B 1 250 ? -2.109 9.773 22.828 1 98.31 250 LYS B N 1
ATOM 4200 C CA . LYS B 1 250 ? -1.487 11.008 23.297 1 98.31 250 LYS B CA 1
ATOM 4201 C C . LYS B 1 250 ? -0.128 11.227 22.641 1 98.31 250 LYS B C 1
ATOM 4203 O O . LYS B 1 250 ? 0.858 11.516 23.328 1 98.31 250 LYS B O 1
ATOM 4208 N N . ARG B 1 251 ? -0.068 11.109 21.328 1 97.75 251 ARG B N 1
ATOM 4209 C CA . ARG B 1 251 ? 1.163 11.242 20.547 1 97.75 251 ARG B CA 1
ATOM 4210 C C . ARG B 1 251 ? 1.45 12.711 20.234 1 97.75 251 ARG B C 1
ATOM 4212 O O . ARG B 1 251 ? 0.536 13.477 19.922 1 97.75 251 ARG B O 1
ATOM 4219 N N . VAL B 1 252 ? 2.658 13.078 20.375 1 97.12 252 VAL B N 1
ATOM 4220 C CA . VAL B 1 252 ? 3.084 14.391 19.891 1 97.12 252 VAL B CA 1
ATOM 4221 C C . VAL B 1 252 ? 3.342 14.328 18.391 1 97.12 252 VAL B C 1
ATOM 4223 O O . VAL B 1 252 ? 4.348 13.766 17.953 1 97.12 252 VAL B O 1
ATOM 4226 N N . LEU B 1 253 ? 2.434 14.875 17.609 1 97.38 253 LEU B N 1
ATOM 4227 C CA . LEU B 1 253 ? 2.525 14.906 16.141 1 97.38 253 LEU B CA 1
ATOM 4228 C C . LEU B 1 253 ? 2.264 16.312 15.617 1 97.38 253 LEU B C 1
ATOM 4230 O O . LEU B 1 253 ? 1.382 17.016 16.125 1 97.38 253 LEU B O 1
ATOM 4234 N N . PRO B 1 254 ? 3.09 16.719 14.711 1 96.88 254 PRO B N 1
ATOM 4235 C CA . PRO B 1 254 ? 2.75 18 14.078 1 96.88 254 PRO B CA 1
ATOM 4236 C C . PRO B 1 254 ? 1.487 17.922 13.227 1 96.88 254 PRO B C 1
ATOM 4238 O O . PRO B 1 254 ? 1.378 17.047 12.359 1 96.88 254 PRO B O 1
ATOM 4241 N N . SER B 1 255 ? 0.532 18.766 13.461 1 97.44 255 SER B N 1
ATOM 4242 C CA . SER B 1 255 ? -0.733 18.797 12.734 1 97.44 255 SER B CA 1
ATOM 4243 C C . SER B 1 255 ? -1.121 20.219 12.359 1 97.44 255 SER B C 1
ATOM 4245 O O . SER B 1 255 ? -0.63 21.172 12.953 1 97.44 255 SER B O 1
ATOM 4247 N N . VAL B 1 256 ? -1.92 20.344 11.305 1 98.12 256 VAL B N 1
ATOM 4248 C CA . VAL B 1 256 ? -2.516 21.625 10.961 1 98.12 256 VAL B CA 1
ATOM 4249 C C . VAL B 1 256 ? -3.701 21.906 11.875 1 98.12 256 VAL B C 1
ATOM 4251 O O . VAL B 1 256 ? -4.754 21.281 11.758 1 98.12 256 VAL B O 1
ATOM 4254 N N . ALA B 1 257 ? -3.508 22.859 12.781 1 98.56 257 ALA B N 1
ATOM 4255 C CA . ALA B 1 257 ? -4.469 23.141 13.844 1 98.56 257 ALA B CA 1
ATOM 4256 C C . ALA B 1 257 ? -4.93 24.594 13.797 1 98.56 257 ALA B C 1
ATOM 4258 O O . ALA B 1 257 ? -4.211 25.469 13.297 1 98.56 257 ALA B O 1
ATOM 4259 N N . TYR B 1 258 ? -6.117 24.812 14.25 1 98.5 258 TYR B N 1
ATOM 4260 C CA . TYR B 1 258 ? -6.648 26.172 14.336 1 98.5 258 TYR B CA 1
ATOM 4261 C C . TYR B 1 258 ? -6.047 26.906 15.523 1 98.5 258 TYR B C 1
ATOM 4263 O O . TYR B 1 258 ? -6.156 26.469 16.672 1 98.5 258 TYR B O 1
ATOM 4271 N N . LEU B 1 259 ? -5.449 28.062 15.25 1 98.25 259 LEU B N 1
ATOM 4272 C CA . LEU B 1 259 ? -4.75 28.812 16.281 1 98.25 259 LEU B CA 1
ATOM 4273 C C . LEU B 1 259 ? -5.586 30 16.75 1 98.25 259 LEU B C 1
ATOM 4275 O O . LEU B 1 259 ? -6.172 30.719 15.93 1 98.25 259 LEU B O 1
ATOM 4279 N N . GLU B 1 260 ? -5.691 30.156 17.969 1 97.88 260 GLU B N 1
ATOM 4280 C CA . GLU B 1 260 ? -6.406 31.25 18.625 1 97.88 260 GLU B CA 1
ATOM 4281 C C . GLU B 1 260 ? -5.523 31.953 19.656 1 97.88 260 GLU B C 1
ATOM 4283 O O . GLU B 1 260 ? -5.938 32.156 20.797 1 97.88 260 GLU B O 1
ATOM 4288 N N . GLY B 1 261 ? -4.352 32.344 19.266 1 97.56 261 GLY B N 1
ATOM 4289 C CA . GLY B 1 261 ? -3.396 33 20.125 1 97.56 261 GLY B CA 1
ATOM 4290 C C . GLY B 1 261 ? -2.072 32.281 20.234 1 97.56 261 GLY B C 1
ATOM 4291 O O . GLY B 1 261 ? -1.039 32.906 20.516 1 97.56 261 GLY B O 1
ATOM 4292 N N . GLU B 1 262 ? -2.119 30.953 20.078 1 97.25 262 GLU B N 1
ATOM 4293 C CA . GLU B 1 262 ? -0.89 30.172 20.125 1 97.25 262 GLU B CA 1
ATOM 4294 C C . GLU B 1 262 ? 0.12 30.672 19.094 1 97.25 262 GLU B C 1
ATOM 4296 O O . GLU B 1 262 ? -0.249 31 17.969 1 97.25 262 GLU B O 1
ATOM 4301 N N . TYR B 1 263 ? 1.436 30.844 19.484 1 96.31 263 TYR B N 1
ATOM 4302 C CA . TYR B 1 263 ? 2.553 31.344 18.688 1 96.31 263 TYR B CA 1
ATOM 4303 C C . TYR B 1 263 ? 2.297 32.781 18.219 1 96.31 263 TYR B C 1
ATOM 4305 O O . TYR B 1 263 ? 2.988 33.281 17.328 1 96.31 263 TYR B O 1
ATOM 4313 N N . GLY B 1 264 ? 1.216 33.375 18.734 1 96.31 264 GLY B N 1
ATOM 4314 C CA . GLY B 1 264 ? 0.876 34.75 18.375 1 96.31 264 GLY B CA 1
ATOM 4315 C C . GLY B 1 264 ? -0.059 34.844 17.188 1 96.31 264 GLY B C 1
ATOM 4316 O O . GLY B 1 264 ? -0.312 35.938 16.672 1 96.31 264 GLY B O 1
ATOM 4317 N N . PHE B 1 265 ? -0.487 33.781 16.75 1 97.19 265 PHE B N 1
ATOM 4318 C CA . PHE B 1 265 ? -1.367 33.781 15.578 1 97.19 265 PHE B CA 1
ATOM 4319 C C . PHE B 1 265 ? -2.812 33.531 16 1 97.19 265 PHE B C 1
ATOM 4321 O O . PHE B 1 265 ? -3.072 32.844 17 1 97.19 265 PHE B O 1
ATOM 4328 N N . ASP B 1 266 ? -3.707 34.156 15.25 1 97.06 266 ASP B N 1
ATOM 4329 C CA . ASP B 1 266 ? -5.133 34.062 15.555 1 97.06 266 ASP B CA 1
ATOM 4330 C C . ASP B 1 266 ? -5.953 33.875 14.281 1 97.06 266 ASP B C 1
ATOM 4332 O O . ASP B 1 266 ? -5.738 34.594 13.289 1 97.06 266 ASP B O 1
ATOM 4336 N N . GLY B 1 267 ? -6.922 32.875 14.383 1 96.5 267 GLY B N 1
ATOM 4337 C CA . GLY B 1 267 ? -7.883 32.719 13.305 1 96.5 267 GLY B CA 1
ATOM 4338 C C . GLY B 1 267 ? -7.293 32.062 12.062 1 96.5 267 GLY B C 1
ATOM 4339 O O . GLY B 1 267 ? -7.707 32.375 10.945 1 96.5 267 GLY B O 1
ATOM 4340 N N . ILE B 1 268 ? -6.344 31.188 12.281 1 96.88 268 ILE B N 1
ATOM 4341 C CA . ILE B 1 268 ? -5.684 30.594 11.125 1 96.88 268 ILE B CA 1
ATOM 4342 C C . ILE B 1 268 ? -5.348 29.125 11.43 1 96.88 268 ILE B C 1
ATOM 4344 O O . ILE B 1 268 ? -5.105 28.766 12.586 1 96.88 268 ILE B O 1
ATOM 4348 N N . TYR B 1 269 ? -5.492 28.25 10.461 1 97.88 269 TYR B N 1
ATOM 4349 C CA . TYR B 1 269 ? -4.922 26.906 10.539 1 97.88 269 TYR B CA 1
ATOM 4350 C C . TYR B 1 269 ? -3.451 26.906 10.141 1 97.88 269 TYR B C 1
ATOM 4352 O O . TYR B 1 269 ? -3.082 27.5 9.117 1 97.88 269 TYR B O 1
ATOM 4360 N N . LEU B 1 270 ? -2.633 26.359 10.93 1 97.62 270 LEU B N 1
ATOM 4361 C CA . LEU B 1 270 ? -1.192 26.312 10.703 1 97.62 270 LEU B CA 1
ATOM 4362 C C . LEU B 1 270 ? -0.585 25.047 11.305 1 97.62 270 LEU B C 1
ATOM 4364 O O . LEU B 1 270 ? -1.082 24.531 12.305 1 97.62 270 LEU B O 1
ATOM 4368 N N . GLY B 1 271 ? 0.454 24.516 10.617 1 97.38 271 GLY B N 1
ATOM 4369 C CA . GLY B 1 271 ? 1.154 23.359 11.156 1 97.38 271 GLY B CA 1
ATOM 4370 C C . GLY B 1 271 ? 1.903 23.672 12.438 1 97.38 271 GLY B C 1
ATOM 4371 O O . GLY B 1 271 ? 2.789 24.516 12.461 1 97.38 271 GLY B O 1
ATOM 4372 N N . VAL B 1 272 ? 1.574 22.984 13.57 1 97.62 272 VAL B N 1
ATOM 4373 C CA . VAL B 1 272 ? 2.197 23.172 14.875 1 97.62 272 VAL B CA 1
ATOM 4374 C C . VAL B 1 272 ? 2.256 21.828 15.617 1 97.62 272 VAL B C 1
ATOM 4376 O O . VAL B 1 272 ? 1.547 20.891 15.266 1 97.62 272 VAL B O 1
ATOM 4379 N N . PRO B 1 273 ? 3.146 21.688 16.594 1 96.81 273 PRO B N 1
ATOM 4380 C CA . PRO B 1 273 ? 3.141 20.469 17.406 1 96.81 273 PRO B CA 1
ATOM 4381 C C . PRO B 1 273 ? 1.863 20.312 18.219 1 96.81 273 PRO B C 1
ATOM 4383 O O . PRO B 1 273 ? 1.412 21.266 18.859 1 96.81 273 PRO B O 1
ATOM 4386 N N . THR B 1 274 ? 1.317 19.188 18.125 1 98.31 274 THR B N 1
ATOM 4387 C CA . THR B 1 274 ? 0.089 18.906 18.859 1 98.31 274 THR B CA 1
ATOM 4388 C C . THR B 1 274 ? 0.184 17.562 19.594 1 98.31 274 THR B C 1
ATOM 4390 O O . THR B 1 274 ? 1.073 16.766 19.297 1 98.31 274 THR B O 1
ATOM 4393 N N . VAL B 1 275 ? -0.629 17.406 20.578 1 98.44 275 VAL B N 1
ATOM 4394 C CA . VAL B 1 275 ? -0.891 16.109 21.203 1 98.44 275 VAL B CA 1
ATOM 4395 C C . VAL B 1 275 ? -2.195 15.539 20.656 1 98.44 275 VAL B C 1
ATOM 4397 O O . VAL B 1 275 ? -3.268 16.125 20.859 1 98.44 275 VAL B O 1
ATOM 4400 N N . LEU B 1 276 ? -2.088 14.453 19.906 1 98.44 276 LEU B N 1
ATOM 4401 C CA . LEU B 1 276 ? -3.258 13.789 19.344 1 98.44 276 LEU B CA 1
ATOM 4402 C C . LEU B 1 276 ? -3.699 12.625 20.219 1 98.44 276 LEU B C 1
ATOM 4404 O O . LEU B 1 276 ? -2.912 11.719 20.5 1 98.44 276 LEU B O 1
ATOM 4408 N N . GLY B 1 277 ? -4.922 12.688 20.719 1 98.38 277 GLY B N 1
ATOM 4409 C CA . GLY B 1 277 ? -5.555 11.641 21.516 1 98.38 277 GLY B CA 1
ATOM 4410 C C . GLY B 1 277 ? -7.008 11.414 21.141 1 98.38 277 GLY B C 1
ATOM 4411 O O . GLY B 1 277 ? -7.438 11.789 20.047 1 98.38 277 GLY B O 1
ATOM 4412 N N . GLY B 1 278 ? -7.762 10.734 21.969 1 98 278 GLY B N 1
ATOM 4413 C CA . GLY B 1 278 ? -9.117 10.289 21.672 1 98 278 GLY B CA 1
ATOM 4414 C C . GLY B 1 278 ? -10.07 11.43 21.406 1 98 278 GLY B C 1
ATOM 4415 O O . GLY B 1 278 ? -11.094 11.25 20.75 1 98 278 GLY B O 1
ATOM 4416 N N . ASN B 1 279 ? -9.719 12.602 21.781 1 98.25 279 ASN B N 1
ATOM 4417 C CA . ASN B 1 279 ? -10.57 13.766 21.562 1 98.25 279 ASN B CA 1
ATOM 4418 C C . ASN B 1 279 ? -10.07 14.625 20.406 1 98.25 279 ASN B C 1
ATOM 4420 O O . ASN B 1 279 ? -10.477 15.781 20.266 1 98.25 279 ASN B O 1
ATOM 4424 N N . GLY B 1 280 ? -9.188 14.055 19.547 1 98.5 280 GLY B N 1
ATOM 4425 C CA . GLY B 1 280 ? -8.523 14.844 18.531 1 98.5 280 GLY B CA 1
ATOM 4426 C C . GLY B 1 280 ? -7.305 15.586 19.031 1 98.5 280 GLY B C 1
ATOM 4427 O O . GLY B 1 280 ? -6.43 14.984 19.656 1 98.5 280 GLY B O 1
ATOM 4428 N N . ILE B 1 281 ? -7.219 16.828 18.688 1 98.81 281 ILE B N 1
ATOM 4429 C CA . ILE B 1 281 ? -6.137 17.641 19.234 1 98.81 281 ILE B CA 1
ATOM 4430 C C . ILE B 1 281 ? -6.445 18 20.688 1 98.81 281 ILE B C 1
ATOM 4432 O O . ILE B 1 281 ? -7.352 18.797 20.953 1 98.81 281 ILE B O 1
ATOM 4436 N N . GLU B 1 282 ? -5.68 17.484 21.562 1 98.62 282 GLU B N 1
ATOM 4437 C CA . GLU B 1 282 ? -5.941 17.703 22.984 1 98.62 282 GLU B CA 1
ATOM 4438 C C . GLU B 1 282 ? -5.121 18.875 23.516 1 98.62 282 GLU B C 1
ATOM 4440 O O . GLU B 1 282 ? -5.492 19.5 24.516 1 98.62 282 GLU B O 1
ATOM 4445 N N . LYS B 1 283 ? -4.016 19.094 22.844 1 98.12 283 LYS B N 1
ATOM 4446 C CA . LYS B 1 283 ? -3.127 20.172 23.25 1 98.12 283 LYS B CA 1
ATOM 4447 C C . LYS B 1 283 ? -2.303 20.672 22.078 1 98.12 283 LYS B C 1
ATOM 4449 O O . LYS B 1 283 ? -1.844 19.891 21.234 1 98.12 283 LYS B O 1
ATOM 4454 N N . ILE B 1 284 ? -2.234 22 21.922 1 98 284 ILE B N 1
ATOM 4455 C CA . ILE B 1 284 ? -1.235 22.625 21.062 1 98 284 ILE B CA 1
ATOM 4456 C C . ILE B 1 284 ? 0.008 22.969 21.875 1 98 284 ILE B C 1
ATOM 4458 O O . ILE B 1 284 ? -0.078 23.688 22.875 1 98 284 ILE B O 1
ATOM 4462 N N . MET B 1 285 ? 1.146 22.438 21.422 1 96.56 285 MET B N 1
ATOM 4463 C CA . MET B 1 285 ? 2.387 22.656 22.156 1 96.56 285 MET B CA 1
ATOM 4464 C C . MET B 1 285 ? 3.133 23.875 21.625 1 96.56 285 MET B C 1
ATOM 4466 O O . MET B 1 285 ? 3.596 23.859 20.469 1 96.56 285 MET B O 1
ATOM 4470 N N . GLU B 1 286 ? 3.279 24.859 22.469 1 96.56 286 GLU B N 1
ATOM 4471 C CA . GLU B 1 286 ? 4.059 26.016 22.078 1 96.56 286 GLU B CA 1
ATOM 4472 C C . GLU B 1 286 ? 5.531 25.859 22.453 1 96.56 286 GLU B C 1
ATOM 4474 O O . GLU B 1 286 ? 5.852 25.594 23.609 1 96.56 286 GLU B O 1
ATOM 4479 N N . LEU B 1 287 ? 6.32 26.047 21.484 1 94.62 287 LEU B N 1
ATOM 4480 C CA . LEU B 1 287 ? 7.766 25.938 21.688 1 94.62 287 LEU B CA 1
ATOM 4481 C C . LEU B 1 287 ? 8.406 27.312 21.812 1 94.62 287 LEU B C 1
ATOM 4483 O O . LEU B 1 287 ? 7.863 28.297 21.297 1 94.62 287 LEU B O 1
ATOM 4487 N N . ASP B 1 288 ? 9.539 27.297 22.547 1 95.31 288 ASP B N 1
ATOM 4488 C CA . ASP B 1 288 ? 10.367 28.5 22.531 1 95.31 288 ASP B CA 1
ATOM 4489 C C . ASP B 1 288 ? 11.109 28.625 21.203 1 95.31 288 ASP B C 1
ATOM 4491 O O . ASP B 1 288 ? 11.977 27.812 20.875 1 95.31 288 ASP B O 1
ATOM 4495 N N . LEU B 1 289 ? 10.773 29.688 20.484 1 96.25 289 LEU B N 1
ATOM 4496 C CA . LEU B 1 289 ? 11.383 29.891 19.188 1 96.25 289 LEU B CA 1
ATOM 4497 C C . LEU B 1 289 ? 12.367 31.062 19.219 1 96.25 289 LEU B C 1
ATOM 4499 O O . LEU B 1 289 ? 12.133 32.062 19.922 1 96.25 289 LEU B O 1
ATOM 4503 N N . THR B 1 290 ? 13.438 30.922 18.531 1 95.56 290 THR B N 1
ATOM 4504 C CA . THR B 1 290 ? 14.336 32.031 18.328 1 95.56 290 THR B CA 1
ATOM 4505 C C . THR B 1 290 ? 13.695 33.094 17.438 1 95.56 290 THR B C 1
ATOM 4507 O O . THR B 1 290 ? 12.656 32.844 16.812 1 95.56 290 THR B O 1
ATOM 4510 N N . ASP B 1 291 ? 14.32 34.281 17.422 1 96.56 291 ASP B N 1
ATOM 4511 C CA . ASP B 1 291 ? 13.805 35.344 16.578 1 96.56 291 ASP B CA 1
ATOM 4512 C C . ASP B 1 291 ? 13.773 34.906 15.109 1 96.56 291 ASP B C 1
ATOM 4514 O O . ASP B 1 291 ? 12.828 35.25 14.383 1 96.56 291 ASP B O 1
ATOM 4518 N N . ASP B 1 292 ? 14.789 34.25 14.758 1 95.06 292 ASP B N 1
ATOM 4519 C CA . ASP B 1 292 ? 14.859 33.75 13.383 1 95.06 292 ASP B CA 1
ATOM 4520 C C . ASP B 1 292 ? 13.734 32.75 13.094 1 95.06 292 ASP B C 1
ATOM 4522 O O . ASP B 1 292 ? 13.078 32.844 12.055 1 95.06 292 ASP B O 1
ATOM 4526 N N . GLU B 1 293 ? 13.492 31.828 13.953 1 94.81 293 GLU B N 1
ATOM 4527 C CA . GLU B 1 293 ? 12.43 30.828 13.805 1 94.81 293 GLU B CA 1
ATOM 4528 C C . GLU B 1 293 ? 11.055 31.5 13.789 1 94.81 293 GLU B C 1
ATOM 4530 O O . GLU B 1 293 ? 10.18 31.109 13.008 1 94.81 293 GLU B O 1
ATOM 4535 N N . LYS B 1 294 ? 10.898 32.5 14.664 1 96.31 294 LYS B N 1
ATOM 4536 C CA . LYS B 1 294 ? 9.648 33.25 14.703 1 96.31 294 LYS B CA 1
ATOM 4537 C C . LYS B 1 294 ? 9.391 33.969 13.375 1 96.31 294 LYS B C 1
ATOM 4539 O O . LYS B 1 294 ? 8.258 34 12.891 1 96.31 294 LYS B O 1
ATOM 4544 N N . SER B 1 295 ? 10.438 34.531 12.906 1 96.94 295 SER B N 1
ATOM 4545 C CA . SER B 1 295 ? 10.32 35.25 11.633 1 96.94 295 SER B CA 1
ATOM 4546 C C . SER B 1 295 ? 9.938 34.312 10.508 1 96.94 295 SER B C 1
ATOM 4548 O O . SER B 1 295 ? 9.102 34.625 9.664 1 96.94 295 SER B O 1
ATOM 4550 N N . GLN B 1 296 ? 10.539 33.156 10.477 1 96 296 GLN B N 1
ATOM 4551 C CA . GLN B 1 296 ? 10.203 32.156 9.469 1 96 296 GLN B CA 1
ATOM 4552 C C . GLN B 1 296 ? 8.758 31.688 9.609 1 96 296 GLN B C 1
ATOM 4554 O O . GLN B 1 296 ? 8.055 31.516 8.609 1 96 296 GLN B O 1
ATOM 4559 N N . LEU B 1 297 ? 8.352 31.469 10.812 1 97.19 297 LEU B N 1
ATOM 4560 C CA . LEU B 1 297 ? 6.98 31.031 11.055 1 97.19 297 LEU B CA 1
ATOM 4561 C C . LEU B 1 297 ? 5.984 32.094 10.641 1 97.19 297 LEU B C 1
ATOM 4563 O O . LEU B 1 297 ? 4.906 31.797 10.133 1 97.19 297 LEU B O 1
ATOM 4567 N N . GLN B 1 298 ? 6.355 33.375 10.914 1 97.56 298 GLN B N 1
ATOM 4568 C CA . GLN B 1 298 ? 5.523 34.469 10.477 1 97.56 298 GLN B CA 1
ATOM 4569 C C . GLN B 1 298 ? 5.375 34.5 8.961 1 97.56 298 GLN B C 1
ATOM 4571 O O . GLN B 1 298 ? 4.273 34.688 8.438 1 97.56 298 GLN B O 1
ATOM 4576 N N . LYS B 1 299 ? 6.484 34.344 8.328 1 97.12 299 LYS B N 1
ATOM 4577 C CA . LYS B 1 299 ? 6.449 34.281 6.867 1 97.12 299 LYS B CA 1
ATOM 4578 C C . LYS B 1 299 ? 5.539 33.156 6.391 1 97.12 299 LYS B C 1
ATOM 4580 O O . LYS B 1 299 ? 4.777 33.344 5.438 1 97.12 299 LYS B O 1
ATOM 4585 N N . SER B 1 300 ? 5.68 32.031 6.988 1 96.69 300 SER B N 1
ATOM 4586 C CA . SER B 1 300 ? 4.836 30.891 6.676 1 96.69 300 SER B CA 1
ATOM 4587 C C . SER B 1 300 ? 3.361 31.203 6.898 1 96.69 300 SER B C 1
ATOM 4589 O O . SER B 1 300 ? 2.52 30.906 6.051 1 96.69 300 SER B O 1
ATOM 4591 N N . ALA B 1 301 ? 3.029 31.781 8.039 1 97.12 301 ALA B N 1
ATOM 4592 C CA . ALA B 1 301 ? 1.659 32.156 8.359 1 97.12 301 ALA B CA 1
ATOM 4593 C C . ALA B 1 301 ? 1.109 33.156 7.332 1 97.12 301 ALA B C 1
ATOM 4595 O O . ALA B 1 301 ? -0.059 33.062 6.945 1 97.12 301 ALA B O 1
ATOM 4596 N N . ASP B 1 302 ? 1.917 34.094 6.902 1 96.75 302 ASP B N 1
ATOM 4597 C CA . ASP B 1 302 ? 1.505 35.094 5.906 1 96.75 302 ASP B CA 1
ATOM 4598 C C . ASP B 1 302 ? 1.173 34.406 4.578 1 96.75 302 ASP B C 1
ATOM 4600 O O . ASP B 1 302 ? 0.225 34.812 3.895 1 96.75 302 ASP B O 1
ATOM 4604 N N . SER B 1 303 ? 1.995 33.469 4.242 1 94.81 303 SER B N 1
ATOM 4605 C CA . SER B 1 303 ? 1.724 32.719 3.027 1 94.81 303 SER B CA 1
ATOM 4606 C C . SER B 1 303 ? 0.382 32 3.115 1 94.81 303 SER B C 1
ATOM 4608 O O . SER B 1 303 ? -0.378 31.969 2.145 1 94.81 303 SER B O 1
ATOM 4610 N N . VAL B 1 304 ? 0.109 31.391 4.234 1 94.88 304 VAL B N 1
ATOM 4611 C CA . VAL B 1 304 ? -1.158 30.688 4.453 1 94.88 304 VAL B CA 1
ATOM 4612 C C . VAL B 1 304 ? -2.312 31.688 4.371 1 94.88 304 VAL B C 1
ATOM 4614 O O . VAL B 1 304 ? -3.336 31.406 3.742 1 94.88 304 VAL B O 1
ATOM 4617 N N . ARG B 1 305 ? -2.158 32.875 4.984 1 95.25 305 ARG B N 1
ATOM 4618 C CA . ARG B 1 305 ? -3.189 33.906 4.953 1 95.25 305 ARG B CA 1
ATOM 4619 C C . ARG B 1 305 ? -3.457 34.375 3.525 1 95.25 305 ARG B C 1
ATOM 4621 O O . ARG B 1 305 ? -4.598 34.656 3.166 1 95.25 305 ARG B O 1
ATOM 4628 N N . SER B 1 306 ? -2.396 34.469 2.801 1 93.62 306 SER B N 1
ATOM 4629 C CA . SER B 1 306 ? -2.543 34.875 1.401 1 93.62 306 SER B CA 1
ATOM 4630 C C . SER B 1 306 ? -3.408 33.875 0.638 1 93.62 306 SER B C 1
ATOM 4632 O O . SER B 1 306 ? -4.266 34.25 -0.155 1 93.62 306 SER B O 1
ATOM 4634 N N . VAL B 1 307 ? -3.186 32.625 0.862 1 91.62 307 VAL B N 1
ATOM 4635 C CA . VAL B 1 307 ? -3.98 31.578 0.223 1 91.62 307 VAL B CA 1
ATOM 4636 C C . VAL B 1 307 ? -5.426 31.656 0.715 1 91.62 307 VAL B C 1
ATOM 4638 O O . VAL B 1 307 ? -6.363 31.516 -0.075 1 91.62 307 VAL B O 1
ATOM 4641 N N . MET B 1 308 ? -5.617 31.844 1.969 1 92.62 308 MET B N 1
ATOM 4642 C CA . MET B 1 308 ? -6.938 31.891 2.588 1 92.62 308 MET B CA 1
ATOM 4643 C C . MET B 1 308 ? -7.738 33.094 2.074 1 92.62 308 MET B C 1
ATOM 4645 O O . MET B 1 308 ? -8.969 33.062 2.074 1 92.62 308 MET B O 1
ATOM 4649 N N . SER B 1 309 ? -7.07 34.094 1.665 1 92.12 309 SER B N 1
ATOM 4650 C CA . SER B 1 309 ? -7.75 35.281 1.158 1 92.12 309 SER B CA 1
ATOM 4651 C C . SER B 1 309 ? -8.531 34.969 -0.115 1 92.12 309 SER B C 1
ATOM 4653 O O . SER B 1 309 ? -9.438 35.719 -0.487 1 92.12 309 SER B O 1
ATOM 4655 N N . ALA B 1 310 ? -8.109 33.906 -0.773 1 90.12 310 ALA B N 1
ATOM 4656 C CA . ALA B 1 310 ? -8.789 33.469 -1.999 1 90.12 310 ALA B CA 1
ATOM 4657 C C . ALA B 1 310 ? -10.094 32.75 -1.686 1 90.12 310 ALA B C 1
ATOM 4659 O O . ALA B 1 310 ? -10.906 32.5 -2.582 1 90.12 310 ALA B O 1
ATOM 4660 N N . LEU B 1 311 ? -10.281 32.344 -0.482 1 91.25 311 LEU B N 1
ATOM 4661 C CA . LEU B 1 311 ? -11.523 31.688 -0.092 1 91.25 311 LEU B CA 1
ATOM 4662 C C . LEU B 1 311 ? -12.711 32.625 -0.209 1 91.25 311 LEU B C 1
ATOM 4664 O O . LEU B 1 311 ? -12.562 33.844 -0.012 1 91.25 311 LEU B O 1
ATOM 4668 N N . SER B 1 312 ? -13.812 32.062 -0.673 1 80.25 312 SER B N 1
ATOM 4669 C CA . SER B 1 312 ? -15.016 32.875 -0.812 1 80.25 312 SER B CA 1
ATOM 4670 C C . SER B 1 312 ? -15.516 33.375 0.545 1 80.25 312 SER B C 1
ATOM 4672 O O . SER B 1 312 ? -15.375 32.656 1.549 1 80.25 312 SER B O 1
ATOM 4674 N N . SER B 1 313 ? -15.477 34.625 0.803 1 61.78 313 SER B N 1
ATOM 4675 C CA . SER B 1 313 ? -15.945 35.281 2.027 1 61.78 313 SER B CA 1
ATOM 4676 C C . SER B 1 313 ? -17.172 34.562 2.588 1 61.78 313 SER B C 1
ATOM 4678 O O . SER B 1 313 ? -18.109 34.25 1.845 1 61.78 313 SER B O 1
ATOM 4680 N N . THR B 1 314 ? -16.984 33.688 3.633 1 44.94 314 THR B N 1
ATOM 4681 C CA . THR B 1 314 ? -18.172 33.219 4.344 1 44.94 314 THR B CA 1
ATOM 4682 C C . THR B 1 314 ? -18.766 34.344 5.176 1 44.94 314 THR B C 1
ATOM 4684 O O . THR B 1 314 ? -18.047 35.219 5.664 1 44.94 314 THR B O 1
#

Nearest PDB structures (foldseek):
  7f8d-assembly1_D  TM=9.951E-01  e=4.373E-56  Geobacillus stearothermophilus
  7by8-assembly1_B  TM=9.939E-01  e=1.631E-55  Geobacillus stearothermophilus
  3tl2-assembly1_A  TM=9.782E-01  e=5.740E-53  Bacillus anthracis
  7aob-assembly1_B  TM=9.816E-01  e=8.505E-48  Thermaerobacter marianensis
  4cl3-assembly1_A  TM=9.889E-01  e=2.152E-46  Chloroflexus aurantiacus Y-400-fl

Solvent-accessible surface area (backbone atoms only — not comparable to full-atom values): 30983 Å² total; per-residue (Å²): 132,81,90,71,78,44,30,37,27,29,34,20,54,54,68,36,27,42,45,22,53,50,52,33,36,73,68,55,69,27,31,35,32,36,27,29,57,69,92,41,19,45,36,27,32,20,53,22,50,28,49,46,26,22,20,40,72,76,52,35,79,52,55,52,43,36,30,49,57,65,75,75,39,51,64,21,53,34,36,37,37,50,46,66,69,74,86,49,92,92,58,49,72,53,54,44,45,41,53,32,42,54,48,37,44,55,54,30,51,54,43,42,73,36,23,74,82,32,33,39,39,26,50,27,63,59,26,48,49,40,34,46,46,33,37,66,61,49,66,55,61,64,38,30,40,35,19,54,42,15,45,35,51,19,17,39,39,24,34,53,50,18,62,75,69,72,49,54,31,73,41,39,43,57,41,26,28,27,34,83,43,79,45,38,41,72,37,55,90,73,13,25,48,76,81,41,49,38,73,80,75,40,58,67,72,61,47,51,51,48,52,53,48,39,33,39,41,66,60,53,31,23,63,28,36,72,64,67,69,76,26,53,19,53,15,41,33,52,36,52,53,50,48,24,24,78,65,44,61,59,39,81,42,33,27,25,36,69,27,80,47,61,98,74,37,67,84,43,45,38,19,35,46,22,28,29,14,68,69,29,50,72,40,79,57,81,73,93,66,52,71,68,54,45,51,47,42,47,53,11,50,51,53,49,50,58,57,41,65,48,44,75,84,125,133,82,88,72,79,45,32,36,27,30,34,21,51,53,68,36,27,43,45,22,51,50,52,34,35,73,67,54,69,27,30,35,32,36,28,30,56,70,94,41,20,45,36,28,31,19,54,22,49,30,48,45,27,22,19,42,72,77,50,35,81,53,55,52,44,37,30,50,56,66,75,77,39,50,63,20,53,34,37,37,37,50,47,67,69,75,87,47,93,90,59,49,72,53,55,45,44,41,53,31,44,55,50,35,45,55,52,29,51,53,42,43,73,37,23,72,84,34,34,37,39,27,49,26,62,59,27,49,50,40,33,46,46,33,37,67,59,49,68,56,60,64,38,30,40,34,18,54,44,16,44,37,50,19,19,38,41,24,36,53,49,19,61,74,69,72,49,54,30,73,41,38,43,56,42,28,27,27,33,83,42,79,43,37,42,71,39,56,89,73,13,24,46,76,82,40,47,37,75,79,77,39,58,68,70,60,45,51,52,50,50,53,48,40,32,41,39,66,59,52,30,24,64,27,37,70,63,67,68,75,25,54,20,54,15,41,33,52,36,52,54,50,50,24,23,78,64,43,59,58,38,80,43,32,27,24,36,70,27,80,47,62,97,74,36,66,83,42,45,38,19,36,45,22,28,30,15,68,68,30,50,74,41,78,57,82,73,95,64,52,72,68,55,46,51,47,41,48,53,10,50,49,52,49,51,58,56,41,65,49,44,74,85,125

Radius of gyration: 25.42 Å; Cα contacts (8 Å, |Δi|>4): 1377; chains: 2; bounding box: 57×74×56 Å

Secondary structure (DSSP, 8-state):
------EEEEE--SHHHHHHHHHHHHTT-SEEEEE--GGGHHHHHHHHHHHHHHHHHHT----EEEES-GGGGTT-SEEEE---PPPPTT--HHHHHHHHHHHHHHHHHHHHHH-TT-EEEE-PSSHHHHHHHHHHHH---GGGEEE-SHHHHHHHHHHHHHHHHT--GGGEE--EEBSSSTT-EE-GGG-EETTEEHHHHS-HHHHHHHHHHHHTHHHHHHHHHSSS---HHHHHHHHHHHHHHHTT--EEEEEEEEEESGGG-EEEEEEEEEEEETTEEEEEPPP---HHHHHHHHHHHHHHHHHHTTS---/------EEEEE--SHHHHHHHHHHHHTT-SEEEEE--GGGHHHHHHHHHHHHHHHHHHT----EEEES-GGGGTT-SEEEE---PPPPTT--HHHHHHHHHHHHHHHHHHHHHH-TT-EEEE-PSSHHHHHHHHHHHH---GGGEEE-SHHHHHHHHHHHHHHHHT--GGGEE--EEBSSSTT-EE-GGG-EETTEEHHHHS-HHHHHHHHHHHHTHHHHHHHHHSSS---HHHHHHHHHHHHHHHTT--EEEEEEEEEESGGG-EEEEEEEEEEEETTEEEEEPPPP--HHHHHHHHHHHHHHHHHHTTS---

Foldseek 3Di:
DDDAFAEEEEEDCPQQSLLLQLLLQLVLNGAYEYEYAPVCQVVQQVSQVVSVVCCVVSVGDHHYGGGNDLLVRAAHQEYEYPDADDDDVPADLLNRLARRLVVLLVVLVSCCVRHVNHAYEYEYPVFFLSLLSSCVNNVDPQLRRWYDDFQLLQLLLLVLLCVVQVHDSVQKDWGWKFGQAQLIFTDQQPIDGNPHRVCVRDPPVVSVVSVRCSRCVFVVQCVVVVDDTDRNSRSVRVSVLSSCQSVFVQDFTWIFGADPCALHDHGTTITFTFGQGNSHGPDGDHDDDDPVSSVSNVVRRVVRVVSNVSYDDD/DDDAFAEEEEEDCPQQSLLLQLLLQLVLNGAYEYAYAPVCQVVQQVSQVVSVVCCVVSVGDHHYGGGNDLLVRAAHQEYEYPDADDDDVPADLLNRLARLLVVLLVVLVSCCVRHVNHAYEYEYPVQFLSLLSSCVNNVDPQLRRWYDDFQLLQLLLLVLLCVVQVHDSVQKDWGWKFGQAQLIFTDQQPIDGNPHRVCVRDPPVVSVVSNRCSRCVFVVQCVVVVDDTDRNSRSVRVSVLSSCQSVFVQDFTWIFGADPCALHDHGTTITFTFGQGNSHGPDGDHDDDDPVSSVSNVVRRVVRVVSNVSYDDD

Organism: NCBI:txid1508404

pLDDT: mean 96.07, std 5.23, range [44.81, 98.94]

InterPro domains:
  IPR001236 Lactate/malate dehydrogenase, N-terminal [PF00056] (7-147)
  IPR001557 L-lactate/malate dehydrogenase [PIRSF000102] (5-308)
  IPR001557 L-lactate/malate dehydrogenase [PR00086] (7-31)
  IPR001557 L-lactate/malate dehydrogenase [PR00086] (33-57)
  IPR001557 L-lactate/malate dehydrogenase [PR00086] (121-141)
  IPR001557 L-lactate/malate dehydrogenase [PR00086] (145-163)
  IPR001557 L-lactate/malate dehydrogenase [PR00086] (175-188)
  IPR011275 Malate dehydrogenase, type 3 [MF_00487] (6-312)
  IPR011275 Malate dehydrogenase, type 3 [TIGR01763] (5-310)
  IPR011275 Malate dehydrogenase, type 3 [cd01339] (8-309)
  IPR015955 Lactate dehydrogenase/glycoside hydrolase, family 4, C-terminal [G3DSA:3.90.110.10] (150-313)
  IPR015955 Lactate dehydrogenase/glycoside hydrolase, family 4, C-terminal [SSF56327] (151-308)
  IPR022383 Lactate/malate dehydrogenase, C-terminal [PF02866] (152-308)
  IPR036291 NAD(P)-binding domain superfamily [SSF51735] (3-147)